Protein AF-0000000077104753 (afdb_homodimer)

Foldseek 3Di:
DDDDPPDPPPPPPPPPDPPVPPPVPCPPVNDDFALQADEFEAEEAQLCVLLVVVLQVVSCVVRVRYYYHYDHDAPVVRVVCCLVVVHFKYKAQDDDDPVSVVSQVVVVFDKDKDFWFKWFWWKKAFLVDPQFEAELVRVLCVQQAVDFFPCVQPVVDDQTGAAEEEQDCRHRQQVLCCCPSVVNHHGNHPRYYHHNHPVVLLVVRNVRRRYIYIGIQLVLCRCVVPCSCNVPGSMDTGFYAHDHRIDPVQTHGGFQVCLVVVSRPRMTIMIMMGRCPVNGNSVSSSCSLNDAVHNQVSCVNSRIGTPDDCPVPPPPPDPPD/DDDDPPDPPPPPPPPPPPPVPPPVPCPPVNDDFALQADEFEAEEAQLCVLLVVVLQVVSCVVRVRYYYHYDHDAPVVRVVCCLVVVHFKYKAQDDDDPVSVVSQVVVVFDKDKDFWFKWFWWKKAFLVDPQFEAELVRVLCVQQAVDFFPCVQPVVDDQTGEAEEEQDCRHRQQVLCCCPSVVNHHGNHPRYYHHNHPVVLLVVRNVRRRYIYIGIQLVLCRPVVPCSCVVVGSMDTGFYAHDHRIDPVQTHGGFQVCLVVVSRPRMTIMIMMGRCPVNGNSVSSSCSLNDAVHNQVSCVNSRIGTPDDCPVPPPPPDPPD

Organism: NCBI:txid679189

Radius of gyration: 32.58 Å; Cα contacts (8 Å, |Δi|>4): 1319; chains: 2; bounding box: 130×113×88 Å

Solvent-accessible surface area (backbone atoms only — not comparable to full-atom values): 34019 Å² total; per-residue (Å²): 144,80,75,82,77,69,69,75,70,66,76,72,65,74,73,62,69,78,65,70,69,76,68,74,71,75,47,95,82,72,60,81,38,31,50,58,30,40,71,50,59,30,29,19,26,49,82,45,45,71,61,49,51,54,51,49,53,53,48,32,67,75,25,71,61,28,45,82,43,77,43,72,38,38,30,58,60,23,51,50,36,42,76,71,65,74,27,36,32,29,40,37,62,58,76,81,50,70,68,55,50,51,54,40,43,74,68,73,45,60,73,46,77,40,74,47,30,35,38,24,58,28,44,31,28,10,56,88,49,78,86,42,54,40,15,56,55,53,51,41,33,34,40,57,47,77,42,52,40,46,38,79,80,38,75,83,51,82,72,45,55,48,33,39,30,29,25,36,88,54,20,52,66,46,51,44,46,22,34,68,61,50,70,66,36,80,77,60,32,77,58,56,45,61,46,83,38,59,70,48,27,55,51,49,17,52,75,28,67,34,24,38,22,53,44,56,24,42,68,58,50,34,68,78,42,74,74,56,25,49,21,64,32,51,36,41,75,34,21,34,8,85,46,75,77,42,37,84,88,60,30,31,45,52,41,46,44,30,41,43,52,54,60,21,72,51,40,40,52,29,25,39,41,32,54,48,81,80,57,16,38,60,53,28,52,52,52,46,43,54,26,61,89,50,30,22,47,54,37,45,69,35,39,29,33,45,63,52,66,85,70,51,76,46,73,62,75,43,79,78,106,142,84,71,82,79,68,70,78,71,65,75,71,67,71,74,64,69,76,65,68,70,75,67,75,72,73,47,95,81,72,59,81,41,31,50,57,30,39,71,50,59,31,28,19,26,48,84,46,46,71,63,49,51,54,51,51,52,53,49,34,66,76,25,72,61,30,46,80,43,79,42,71,38,37,30,58,61,22,51,50,36,41,77,71,63,74,28,36,30,30,42,36,62,57,76,82,50,71,68,55,50,52,54,40,42,73,68,72,45,59,72,45,78,43,75,47,31,35,36,26,57,29,44,31,28,10,54,86,49,78,85,42,52,40,14,56,55,53,51,41,32,34,40,57,47,76,41,54,39,46,38,79,80,37,75,84,50,82,74,46,56,47,34,40,31,29,27,34,88,55,19,54,65,47,52,44,47,21,34,69,62,49,70,64,35,80,78,60,32,79,58,55,45,61,46,82,36,58,71,48,25,56,51,48,19,53,75,28,66,35,26,38,22,53,44,58,23,42,67,55,50,32,67,78,42,76,73,55,25,49,21,61,32,49,37,41,75,33,22,32,8,85,48,74,78,43,36,85,88,59,32,32,45,54,41,44,43,31,41,43,54,54,61,22,70,53,42,40,53,28,24,39,40,33,54,50,81,80,57,16,39,59,52,29,52,52,52,44,43,54,27,59,89,50,30,22,49,53,36,43,70,34,38,29,32,45,63,55,67,85,72,50,74,44,74,63,76,44,79,78,103

Sequence (642 aa):
MKRNISYTLVGLTLITCLLVSCKNKKPKDGRTDTYSSGAITFASDESFSPVIEEERELFEFTYPDAKLTPIYTNESEAINKLLKGEVWMVITSRDFKKEELESLKARKQFPRSVRFAYDGLALIQNISNTDSCISVDNIKDILNGKIKHWNQIYPKSKIGEITIVFDNPNSSAVHFVEDSILGGKPILNKNVAAVKKTAEVIKYVEENKGAIGIIGSNWLNDKRDTTNLTFKKEIRPMAVSSVPIANVQNSWKPYQYYIFNGSYPLARTLYILLNDTHMGLPTGFSNFIISQDKGQKIILKTGLLPAYGNLTVRNVRVSNEMKRNISYTLVGLTLITCLLVSCKNKKPKDGRTDTYSSGAITFASDESFSPVIEEERELFEFTYPDAKLTPIYTNESEAINKLLKGEVWMVITSRDFKKEELESLKARKQFPRSVRFAYDGLALIQNISNTDSCISVDNIKDILNGKIKHWNQIYPKSKIGEITIVFDNPNSSAVHFVEDSILGGKPILNKNVAAVKKTAEVIKYVEENKGAIGIIGSNWLNDKRDTTNLTFKKEIRPMAVSSVPIANVQNSWKPYQYYIFNGSYPLARTLYILLNDTHMGLPTGFSNFIISQDKGQKIILKTGLLPAYGNLTVRNVRVSNE

Secondary structure (DSSP, 8-state):
---GGGGGGGGGGGGS-----------TT-----SSSEEEEEEEEGGGHHHHHHHHHHHHHH-TTEEEEEEEE-HHHHHHHHHTTS-SEEEESSPPPHHHHHHHHHTT---EEEEEEEEE-EEEEETT----EEEHHHHHHHHTTS--BGGGTSTT----B-EEEES-TTSHHHHHIIIIITTTPPP--S-EEE-SSHHHHHHHHHH-TTEEEEE-GGGTS-S--TT-TTTTSSEEEPEEESSSS--TTTEE-S-HHHHHTT--TTEEEEEEEE--TT-SHHHHHHHHHT-TTTHHHHHHHHTPEESSS------------/--GGGGGGGGGGGGGG-----------TT-----SSSEEEEEEEEGGGHHHHHHHHHHHHHH-TTEEEEEEEE-HHHHHHHHHTTS-SEEEESSPPPHHHHHHHHHTT---EEEEEEEEE-EEEEETT----EEEHHHHHHHHTTS--BGGGTSTT----B-EEEES-TTSHHHHHIIIIITTTPPP--S-EEE-SSHHHHHHHHHH-TTEEEEE-GGGTS-S--TT-TTTTSSEEEPEEESSSS--TTTEE-S-HHHHHTT--TTEEEEEEEE--TT-SHHHHHHHHHT-TTTHHHHHHHHTPEESSS------------

InterPro domains:
  IPR024370 PBP domain [PF12849] (36-292)
  IPR050811 Phosphate-binding ABC transporter substrate-binding [PTHR30570] (7-308)

Structure (mmCIF, N/CA/C/O backbone):
data_AF-0000000077104753-model_v1
#
loop_
_entity.id
_entity.type
_entity.pdbx_description
1 polymer 'PBP domain-containing protein'
#
loop_
_atom_site.group_PDB
_atom_site.id
_atom_site.type_symbol
_atom_site.label_atom_id
_atom_site.label_alt_id
_atom_site.label_comp_id
_atom_site.label_asym_id
_atom_site.label_entity_id
_atom_site.label_seq_id
_atom_site.pdbx_PDB_ins_code
_atom_site.Cartn_x
_atom_site.Cartn_y
_atom_site.Cartn_z
_atom_site.occupancy
_atom_site.B_iso_or_equiv
_atom_site.auth_seq_id
_atom_site.auth_comp_id
_atom_site.auth_asym_id
_atom_site.auth_atom_id
_atom_site.pdbx_PDB_model_num
ATOM 1 N N . MET A 1 1 ? 63.531 76.062 -14.234 1 27.11 1 MET A N 1
ATOM 2 C CA . MET A 1 1 ? 62.594 75.438 -15.141 1 27.11 1 MET A CA 1
ATOM 3 C C . MET A 1 1 ? 61.625 74.5 -14.391 1 27.11 1 MET A C 1
ATOM 5 O O . MET A 1 1 ? 61.969 73.375 -14.195 1 27.11 1 MET A O 1
ATOM 9 N N . LYS A 1 2 ? 61 75.062 -13.359 1 26.45 2 LYS A N 1
ATOM 10 C CA . LYS A 1 2 ? 60.312 74.75 -12.094 1 26.45 2 LYS A CA 1
ATOM 11 C 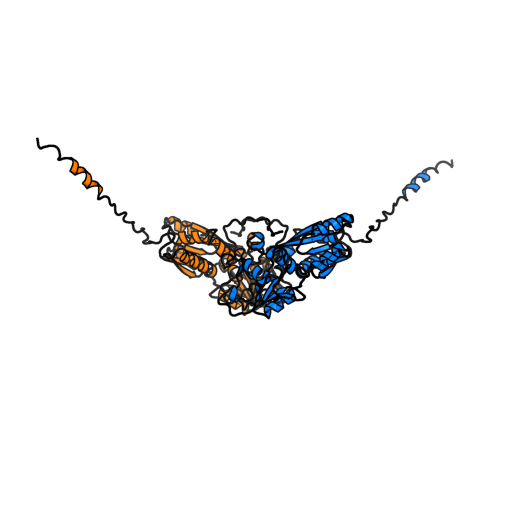C . LYS A 1 2 ? 58.969 74.125 -12.328 1 26.45 2 LYS A C 1
ATOM 13 O O . LYS A 1 2 ? 58.594 73.125 -11.648 1 26.45 2 LYS A O 1
ATOM 18 N N . ARG A 1 3 ? 58 74.75 -13.039 1 26.2 3 ARG A N 1
ATOM 19 C CA . ARG A 1 3 ? 56.719 75 -12.445 1 26.2 3 ARG A CA 1
ATOM 20 C C . ARG A 1 3 ? 55.75 73.875 -12.727 1 26.2 3 ARG A C 1
ATOM 22 O O . ARG A 1 3 ? 54.906 73.562 -11.891 1 26.2 3 ARG A O 1
ATOM 29 N N . ASN A 1 4 ? 55.562 73.5 -13.953 1 27.8 4 ASN A N 1
ATOM 30 C CA . ASN A 1 4 ? 54.219 73.188 -14.406 1 27.8 4 ASN A CA 1
ATOM 31 C C . ASN A 1 4 ? 53.75 71.812 -14.016 1 27.8 4 ASN A C 1
ATOM 33 O O . ASN A 1 4 ? 52.812 71.25 -14.609 1 27.8 4 ASN A O 1
ATOM 37 N N . ILE A 1 5 ? 54.562 71 -13.289 1 33.62 5 ILE A N 1
ATOM 38 C CA . ILE A 1 5 ? 54.281 69.562 -13.266 1 33.62 5 ILE A CA 1
ATOM 39 C C . ILE A 1 5 ? 52.969 69.312 -12.484 1 33.62 5 ILE A C 1
ATOM 41 O O . ILE A 1 5 ? 52.531 68.188 -12.367 1 33.62 5 ILE A O 1
ATOM 45 N N . SER A 1 6 ? 52.438 70.375 -11.742 1 32.31 6 SER A N 1
ATOM 46 C CA . SER A 1 6 ? 51.688 70.062 -10.531 1 32.31 6 SER A CA 1
ATOM 47 C C . SER A 1 6 ? 50.281 69.562 -10.859 1 32.31 6 SER A C 1
ATOM 49 O O . SER A 1 6 ? 49.5 69.312 -9.961 1 32.31 6 SER A O 1
ATOM 51 N N . TYR A 1 7 ? 49.812 69.75 -12.125 1 32.75 7 TYR A N 1
ATOM 52 C CA . TYR A 1 7 ? 48.344 69.812 -12.156 1 32.75 7 TYR A CA 1
ATOM 53 C C . TYR A 1 7 ? 47.75 68.438 -11.961 1 32.75 7 TYR A C 1
ATOM 55 O O . TYR A 1 7 ? 46.531 68.312 -11.906 1 32.75 7 TYR A O 1
ATOM 63 N N . THR A 1 8 ? 48.531 67.312 -12.234 1 36.19 8 THR A N 1
ATOM 64 C CA . THR A 1 8 ? 47.781 66.125 -12.57 1 36.19 8 THR A CA 1
ATOM 65 C C . THR A 1 8 ? 47.062 65.562 -11.344 1 36.19 8 THR A C 1
ATOM 67 O O . THR A 1 8 ? 46.406 64.562 -11.414 1 36.19 8 THR A O 1
ATOM 70 N N . LEU A 1 9 ? 47.375 66.125 -10.086 1 34.59 9 LEU A N 1
ATOM 71 C CA . LEU A 1 9 ? 46.969 65.312 -8.922 1 34.59 9 LEU A CA 1
ATOM 72 C C . LEU A 1 9 ? 45.438 65.438 -8.742 1 34.59 9 LEU A C 1
ATOM 74 O O . LEU A 1 9 ? 44.906 64.75 -7.859 1 34.59 9 LEU A O 1
ATOM 78 N N . VAL A 1 10 ? 44.75 66.312 -9.43 1 36.28 10 VAL A N 1
ATOM 79 C CA . VAL A 1 10 ? 43.5 66.688 -8.812 1 36.28 10 VAL A CA 1
ATOM 80 C C . VAL A 1 10 ? 42.5 65.562 -9.016 1 36.28 10 VAL A C 1
ATOM 82 O O . VAL A 1 10 ? 41.562 65.375 -8.219 1 36.28 10 VAL A O 1
ATOM 85 N N . GLY A 1 11 ? 42.5 64.812 -10.188 1 36.72 11 GLY A N 1
ATOM 86 C CA . GLY A 1 11 ? 41.219 64.25 -10.562 1 36.72 11 GLY A CA 1
ATOM 87 C C . GLY A 1 11 ? 40.875 63 -9.758 1 36.72 11 GLY A C 1
ATOM 88 O O . GLY A 1 11 ? 39.844 62.375 -9.984 1 36.72 11 GLY A O 1
ATOM 89 N N . LEU A 1 12 ? 41.906 62.406 -9.102 1 36.84 12 LEU A N 1
ATOM 90 C CA . LEU A 1 12 ? 41.625 61.031 -8.672 1 36.84 12 LEU A CA 1
ATOM 91 C C . LEU A 1 12 ? 40.656 61.031 -7.484 1 36.84 12 LEU A C 1
ATOM 93 O O . LEU A 1 12 ? 40.219 59.938 -7.051 1 36.84 12 LEU A O 1
ATOM 97 N N . THR A 1 13 ? 40.531 62.156 -6.75 1 36.75 13 THR A N 1
ATOM 98 C CA . THR A 1 13 ? 40 61.938 -5.406 1 36.75 13 THR A CA 1
ATOM 99 C C . THR A 1 13 ? 38.531 61.531 -5.457 1 36.75 13 THR A C 1
ATOM 101 O O . THR A 1 13 ? 37.969 61.031 -4.477 1 36.75 13 THR A O 1
ATOM 104 N N . LEU A 1 14 ? 37.75 62.031 -6.457 1 37.72 14 LEU A N 1
ATOM 105 C CA . LEU A 1 14 ? 36.344 62.094 -6.102 1 37.72 14 LEU A CA 1
ATOM 106 C C . LEU A 1 14 ? 35.719 60.688 -6.117 1 37.72 14 LEU A C 1
ATOM 108 O O . LEU A 1 14 ? 34.531 60.531 -5.891 1 37.72 14 LEU A O 1
ATOM 112 N N . ILE A 1 15 ? 36.375 59.75 -6.75 1 40.62 15 ILE A N 1
ATOM 113 C CA . ILE A 1 15 ? 35.5 58.594 -7.008 1 40.62 15 ILE A CA 1
ATOM 114 C C . ILE A 1 15 ? 35.25 57.844 -5.703 1 40.62 15 ILE A C 1
ATOM 116 O O . ILE A 1 15 ? 34.719 56.719 -5.719 1 40.62 15 ILE A O 1
ATOM 120 N N . THR A 1 16 ? 35.906 58.219 -4.621 1 37.88 16 THR A N 1
ATOM 121 C CA . THR A 1 16 ? 35.812 57.219 -3.541 1 37.88 16 THR A CA 1
ATOM 122 C C . THR A 1 16 ? 34.375 57.062 -3.062 1 37.88 16 THR A C 1
ATOM 124 O O . THR A 1 16 ? 33.969 56 -2.635 1 37.88 16 THR A O 1
ATOM 127 N N . CYS A 1 17 ? 33.656 58.156 -2.709 1 37.12 17 CYS A N 1
ATOM 128 C CA . CYS A 1 17 ? 32.781 58.031 -1.555 1 37.12 17 CYS A CA 1
ATOM 129 C C . CYS A 1 17 ? 31.516 57.25 -1.92 1 37.12 17 CYS A C 1
ATOM 131 O O . CYS A 1 17 ? 30.578 57.188 -1.129 1 37.12 17 CYS A O 1
ATOM 133 N N . LEU A 1 18 ? 31.156 57.156 -3.186 1 37.41 18 LEU A N 1
ATOM 134 C CA . LEU A 1 18 ? 29.766 56.719 -3.221 1 37.41 18 LEU A CA 1
ATOM 135 C C . LEU A 1 18 ? 29.656 55.281 -2.725 1 37.41 18 LEU A C 1
ATOM 137 O O . LEU A 1 18 ? 29.641 54.344 -3.525 1 37.41 18 LEU A O 1
ATOM 141 N N . LEU A 1 19 ? 30.531 54.781 -1.838 1 37.59 19 LEU A N 1
ATOM 142 C CA . LEU A 1 19 ? 30.016 53.562 -1.266 1 37.59 19 LEU A CA 1
ATOM 143 C C . LEU A 1 19 ? 28.594 53.781 -0.72 1 37.59 19 LEU A C 1
ATOM 145 O O . LEU A 1 19 ? 28.422 54.406 0.328 1 37.59 19 LEU A O 1
ATOM 149 N N . VAL A 1 20 ? 27.641 54.156 -1.546 1 39 20 VAL A N 1
ATOM 150 C CA . VAL A 1 20 ? 26.266 53.969 -1.099 1 39 20 VAL A CA 1
ATOM 151 C C . VAL A 1 20 ? 26.172 52.656 -0.292 1 39 20 VAL A C 1
ATOM 153 O O . VAL A 1 20 ? 26.453 51.594 -0.806 1 39 20 VAL A O 1
ATOM 156 N N . SER A 1 21 ? 26.531 52.656 0.976 1 37.94 21 SER A N 1
ATOM 157 C CA . SER A 1 21 ? 26.078 51.625 1.901 1 37.94 21 SER A CA 1
ATOM 158 C C . SER A 1 21 ? 24.734 51.062 1.476 1 37.94 21 SER A C 1
ATOM 160 O O . SER A 1 21 ? 23.75 51.781 1.337 1 37.94 21 SER A O 1
ATOM 162 N N . CYS A 1 22 ? 24.625 50.281 0.465 1 37.75 22 CYS A N 1
ATOM 163 C CA . CYS A 1 22 ? 23.438 49.406 0.439 1 37.75 22 CYS A CA 1
ATOM 164 C C . CYS A 1 22 ? 22.938 49.125 1.851 1 37.75 22 CYS A C 1
ATOM 166 O O . CYS A 1 22 ? 23.453 48.25 2.531 1 37.75 22 CYS A O 1
ATOM 168 N N . LYS A 1 23 ? 22.75 50.125 2.697 1 38.06 23 LYS A N 1
ATOM 169 C CA . LYS A 1 23 ? 21.906 49.875 3.865 1 38.06 23 LYS A CA 1
ATOM 170 C C . LYS A 1 23 ? 20.797 48.875 3.539 1 38.06 23 LYS A C 1
ATOM 172 O O . LYS A 1 23 ? 19.922 49.156 2.715 1 38.06 23 LYS A O 1
ATOM 177 N N . ASN A 1 24 ? 21.047 47.625 3.453 1 41.06 24 ASN A N 1
ATOM 178 C CA . ASN A 1 24 ? 19.984 46.594 3.496 1 41.06 24 ASN A CA 1
ATOM 179 C C . ASN A 1 24 ? 18.797 47.062 4.324 1 41.06 24 ASN A C 1
ATOM 181 O O . ASN A 1 24 ? 18.922 47.281 5.535 1 41.06 24 ASN A O 1
ATOM 185 N N . LYS A 1 25 ? 17.953 47.906 3.963 1 43.12 25 LYS A N 1
ATOM 186 C CA . LYS A 1 25 ? 16.688 48.312 4.586 1 43.12 25 LYS A CA 1
ATOM 187 C C . LYS A 1 25 ? 16.078 47.125 5.352 1 43.12 25 LYS A C 1
ATOM 189 O O . LYS A 1 25 ? 15.898 46.062 4.801 1 43.12 25 LYS A O 1
ATOM 194 N N . LYS A 1 26 ? 16.219 47.062 6.668 1 49.28 26 LYS A N 1
ATOM 195 C CA . LYS A 1 26 ? 15.453 46.156 7.508 1 49.28 26 LYS A CA 1
ATOM 196 C C . LYS A 1 26 ? 13.992 46.094 7.062 1 49.28 26 LYS A C 1
ATOM 198 O O . LYS A 1 26 ? 13.367 47.156 6.844 1 49.28 26 LYS A O 1
ATOM 203 N N . PRO A 1 27 ? 13.508 44.938 6.535 1 55.31 27 PRO A N 1
ATOM 204 C CA . PRO A 1 27 ? 12.102 44.875 6.129 1 55.31 27 PRO A CA 1
ATOM 205 C C . PRO A 1 27 ? 11.148 45.438 7.184 1 55.31 27 PRO A C 1
ATOM 207 O O . PRO A 1 27 ? 11.469 45.438 8.375 1 55.31 27 PRO A O 1
ATOM 210 N N . LYS A 1 28 ? 10.133 46.219 6.805 1 59.31 28 LYS A N 1
ATOM 211 C CA . LYS A 1 28 ? 9.102 46.875 7.609 1 59.31 28 LYS A CA 1
ATOM 212 C C . LYS A 1 28 ? 8.562 45.906 8.68 1 59.31 28 LYS A C 1
ATOM 214 O O . LYS A 1 28 ? 8.188 46.344 9.766 1 59.31 28 LYS A O 1
ATOM 219 N N . ASP A 1 29 ? 8.648 44.562 8.484 1 68.94 29 ASP A N 1
ATOM 220 C CA . ASP A 1 29 ? 8.055 43.625 9.438 1 68.94 29 ASP A CA 1
ATOM 221 C C . ASP A 1 29 ? 9.102 43.125 10.422 1 68.94 29 ASP A C 1
ATOM 223 O O . ASP A 1 29 ? 8.781 42.344 11.328 1 68.94 29 ASP A O 1
ATOM 227 N N . GLY A 1 30 ? 10.328 43.594 10.359 1 81.25 30 GLY A N 1
ATOM 228 C CA . GLY A 1 30 ? 11.375 43.25 11.305 1 81.25 30 GLY A CA 1
ATOM 229 C C . GLY A 1 30 ? 11.977 41.875 11.055 1 81.25 30 GLY A C 1
ATOM 230 O O . GLY A 1 30 ? 12.922 41.469 11.742 1 81.25 30 GLY A O 1
ATOM 231 N N . ARG A 1 31 ? 11.422 41.219 10.062 1 88.44 31 ARG A N 1
ATOM 232 C CA . ARG A 1 31 ? 11.93 39.875 9.758 1 88.44 31 ARG A CA 1
ATOM 233 C C . ARG A 1 31 ? 13.195 39.969 8.906 1 88.44 31 ARG A C 1
ATOM 235 O O . ARG A 1 31 ? 13.312 40.812 8.031 1 88.44 31 ARG A O 1
ATOM 242 N N . THR A 1 32 ? 14.164 39.031 9.219 1 92.12 32 THR A N 1
ATOM 243 C CA . THR A 1 32 ? 15.43 39.031 8.492 1 92.12 32 THR A CA 1
ATOM 244 C C . THR A 1 32 ? 15.664 37.688 7.816 1 92.12 32 THR A C 1
ATOM 246 O O . THR A 1 32 ? 16.719 37.469 7.211 1 92.12 32 THR A O 1
ATOM 249 N N . ASP A 1 33 ? 14.641 36.781 7.949 1 95.5 33 ASP A N 1
ATOM 250 C CA . ASP A 1 33 ? 14.82 35.469 7.352 1 95.5 33 ASP A CA 1
ATOM 251 C C . ASP A 1 33 ? 14.773 35.562 5.828 1 95.5 33 ASP A C 1
ATOM 253 O O . ASP A 1 33 ? 14.203 36.5 5.266 1 95.5 33 ASP A O 1
ATOM 257 N N . THR A 1 34 ? 15.508 34.656 5.211 1 96.19 34 THR A N 1
ATOM 258 C CA . THR A 1 34 ? 15.484 34.469 3.766 1 96.19 34 THR A CA 1
ATOM 259 C C . THR A 1 34 ? 14.812 33.156 3.402 1 96.19 34 THR A C 1
ATOM 261 O O . THR A 1 34 ? 14.18 32.5 4.25 1 96.19 34 THR A O 1
ATOM 264 N N . TYR A 1 35 ? 15 32.719 2.131 1 96.38 35 TYR A N 1
ATOM 265 C CA . TYR A 1 35 ? 14.422 31.453 1.682 1 96.38 35 TYR A CA 1
ATOM 266 C C . TYR A 1 35 ? 15.117 30.266 2.346 1 96.38 35 TYR A C 1
ATOM 268 O O . TYR A 1 35 ? 14.555 29.172 2.418 1 96.38 35 TYR A O 1
ATOM 276 N N . SER A 1 36 ? 16.328 30.484 2.811 1 97.38 36 SER A N 1
ATOM 277 C CA . SER A 1 36 ? 17.109 29.328 3.25 1 97.38 36 SER A CA 1
ATOM 278 C C . SER A 1 36 ? 17.906 29.656 4.516 1 97.38 36 SER A C 1
ATOM 280 O O . SER A 1 36 ? 18.812 28.922 4.883 1 97.38 36 SER A O 1
ATOM 282 N N . SER A 1 37 ? 17.609 30.797 5.152 1 97.69 37 SER A N 1
ATOM 283 C CA . SER A 1 37 ? 18.328 31.141 6.371 1 97.69 37 SER A CA 1
ATOM 284 C C . SER A 1 37 ? 17.438 31.938 7.328 1 97.69 37 SER A C 1
ATOM 286 O O . SER A 1 37 ? 16.422 32.5 6.918 1 97.69 37 SER A O 1
ATOM 288 N N . GLY A 1 38 ? 17.922 31.953 8.664 1 97.69 38 GLY A N 1
ATOM 289 C CA . GLY A 1 38 ? 17.141 32.625 9.695 1 97.69 38 GLY A CA 1
ATOM 290 C C . GLY A 1 38 ? 16.312 31.656 10.531 1 97.69 38 GLY A C 1
ATOM 291 O O . GLY A 1 38 ? 16.578 30.453 10.539 1 97.69 38 GLY A O 1
ATOM 292 N N . ALA A 1 39 ? 15.43 32.219 11.352 1 97.25 39 ALA A N 1
ATOM 293 C CA . ALA A 1 39 ? 14.609 31.422 12.25 1 97.25 39 ALA A CA 1
ATOM 294 C C . ALA A 1 39 ? 13.148 31.844 12.203 1 97.25 39 ALA A C 1
ATOM 296 O O . ALA A 1 39 ? 12.844 33.031 12.164 1 97.25 39 ALA A O 1
ATOM 297 N N . ILE A 1 40 ? 12.305 30.797 12.102 1 97.12 40 ILE A N 1
ATOM 298 C CA . ILE A 1 40 ? 10.883 31.094 12.148 1 97.12 40 ILE A CA 1
ATOM 299 C C . ILE A 1 40 ? 10.156 30.031 12.969 1 97.12 40 ILE A C 1
ATOM 301 O O . ILE A 1 40 ? 10.672 28.922 13.156 1 97.12 40 ILE A O 1
ATOM 305 N N . THR A 1 41 ? 8.992 30.484 13.461 1 97.81 41 THR A N 1
ATOM 306 C CA . THR A 1 41 ? 7.996 29.562 14.008 1 97.81 41 THR A CA 1
ATOM 307 C C . THR A 1 41 ? 6.805 29.438 13.062 1 97.81 41 THR A C 1
ATOM 309 O O . THR A 1 41 ? 6.402 30.422 12.43 1 97.81 41 THR A O 1
ATOM 312 N N . PHE A 1 42 ? 6.277 28.219 12.906 1 98.69 42 PHE A N 1
ATOM 313 C CA . PHE A 1 42 ? 5.066 28 12.125 1 98.69 42 PHE A CA 1
ATOM 314 C C . PHE A 1 42 ? 4.148 27 12.82 1 98.69 42 PHE A C 1
ATOM 316 O O . PHE A 1 42 ? 4.547 26.344 13.789 1 98.69 42 PHE A O 1
ATOM 323 N N . ALA A 1 43 ? 2.854 26.938 12.43 1 98.81 43 ALA A N 1
ATOM 324 C CA . ALA A 1 43 ? 1.889 26.078 13.102 1 98.81 43 ALA A CA 1
ATOM 325 C C . ALA A 1 43 ? 1.407 24.969 12.172 1 98.81 43 ALA A C 1
ATOM 327 O O . ALA A 1 43 ? 1.51 25.078 10.953 1 98.81 43 ALA A O 1
ATOM 328 N N . SER A 1 44 ? 0.914 23.891 12.789 1 98.69 44 SER A N 1
ATOM 329 C CA . SER A 1 44 ? 0.384 22.75 12.047 1 98.69 44 SER A CA 1
ATOM 330 C C . SER A 1 44 ? -0.601 21.953 12.891 1 98.69 44 SER A C 1
ATOM 332 O O . SER A 1 44 ? -0.455 21.859 14.109 1 98.69 44 SER A O 1
ATOM 334 N N . ASP A 1 45 ? -1.582 21.422 12.125 1 97.75 45 ASP A N 1
ATOM 335 C CA . ASP A 1 45 ? -2.328 20.344 12.758 1 97.75 45 ASP A CA 1
ATOM 336 C C . ASP A 1 45 ? -1.394 19.219 13.211 1 97.75 45 ASP A C 1
ATOM 338 O O . ASP A 1 45 ? -0.524 18.781 12.453 1 97.75 45 ASP A O 1
ATOM 342 N N . GLU A 1 46 ? -1.585 18.766 14.445 1 96.5 46 GLU A N 1
ATOM 343 C CA . GLU A 1 46 ? -0.712 17.781 15.086 1 96.5 46 GLU A CA 1
ATOM 344 C C . GLU A 1 46 ? -0.689 16.469 14.297 1 96.5 46 GLU A C 1
ATOM 346 O O . GLU A 1 46 ? 0.327 15.781 14.273 1 96.5 46 GLU A O 1
ATOM 351 N N . SER A 1 47 ? -1.724 16.125 13.562 1 94.12 47 SER A N 1
ATOM 352 C CA . SER A 1 47 ? -1.861 14.875 12.828 1 94.12 47 SER A CA 1
ATOM 353 C C . SER A 1 47 ? -0.785 14.742 11.758 1 94.12 47 SER A C 1
ATOM 355 O O . SER A 1 47 ? -0.531 13.648 11.258 1 94.12 47 SER A O 1
ATOM 357 N N . PHE A 1 48 ? -0.064 15.781 11.445 1 96.38 48 PHE A N 1
ATOM 358 C CA . PHE A 1 48 ? 0.901 15.742 10.352 1 96.38 48 PHE A CA 1
ATOM 359 C C . PHE A 1 48 ? 2.326 15.82 10.891 1 96.38 48 PHE A C 1
ATOM 361 O O . PHE A 1 48 ? 3.283 15.883 10.109 1 96.38 48 PHE A O 1
ATOM 368 N N . SER A 1 49 ? 2.479 15.781 12.18 1 96.06 49 SER A N 1
ATOM 369 C CA . SER A 1 49 ? 3.762 16.047 12.82 1 96.06 49 SER A CA 1
ATOM 370 C C . SER A 1 49 ? 4.836 15.078 12.328 1 96.06 49 SER A C 1
ATOM 372 O O . SER A 1 49 ? 5.973 15.477 12.086 1 96.06 49 SER A O 1
ATOM 374 N N . PRO A 1 50 ? 4.52 13.781 12.094 1 92.69 50 PRO A N 1
ATOM 375 C CA . PRO A 1 50 ? 5.609 12.898 11.672 1 92.69 50 PRO A CA 1
ATOM 376 C C . PRO A 1 50 ? 6.184 13.289 10.312 1 92.69 50 PRO A C 1
ATOM 378 O O . PRO A 1 50 ? 7.402 13.273 10.117 1 92.69 50 PRO A O 1
ATOM 381 N N . VAL A 1 51 ? 5.367 13.625 9.414 1 94.94 51 VAL A N 1
ATOM 382 C CA . VAL A 1 51 ? 5.809 13.992 8.07 1 94.94 51 VAL A CA 1
ATOM 383 C C . VAL A 1 51 ? 6.539 15.328 8.117 1 94.94 51 VAL A C 1
ATOM 385 O O . VAL A 1 51 ? 7.574 15.508 7.473 1 94.94 51 VAL A O 1
ATOM 388 N N . ILE A 1 52 ? 6.043 16.25 8.891 1 97.75 52 ILE A N 1
ATOM 389 C CA . ILE A 1 52 ? 6.625 17.578 9.016 1 97.75 52 ILE A CA 1
ATOM 390 C C . ILE A 1 52 ? 8.023 17.469 9.625 1 97.75 52 ILE A C 1
ATOM 392 O O . ILE A 1 52 ? 8.953 18.156 9.18 1 97.75 52 ILE A O 1
ATOM 396 N N . GLU A 1 53 ? 8.164 16.672 10.633 1 96.5 53 GLU A N 1
ATOM 397 C CA . GLU A 1 53 ? 9.469 16.516 11.273 1 96.5 53 GLU A CA 1
ATOM 398 C C . GLU A 1 53 ? 10.508 15.984 10.289 1 96.5 53 GLU A C 1
ATOM 400 O O . GLU A 1 53 ? 11.656 16.438 10.281 1 96.5 53 GLU A O 1
ATOM 405 N N . GLU A 1 54 ? 10.086 15.055 9.438 1 93.88 54 GLU A N 1
ATOM 406 C CA . GLU A 1 54 ? 11.008 14.539 8.438 1 93.88 54 GLU A CA 1
ATOM 407 C C . GLU A 1 54 ? 11.406 15.625 7.441 1 93.88 54 GLU A C 1
ATOM 409 O O . GLU A 1 54 ? 12.578 15.758 7.094 1 93.88 54 GLU A O 1
ATOM 414 N N . GLU A 1 55 ? 10.445 16.359 7.008 1 97.62 55 GLU A N 1
ATOM 415 C CA . GLU A 1 55 ? 10.703 17.469 6.094 1 97.62 55 GLU A CA 1
ATOM 416 C C . GLU A 1 55 ? 11.625 18.516 6.73 1 97.62 55 GLU A C 1
ATOM 418 O O . GLU A 1 55 ? 12.586 18.969 6.105 1 97.62 55 GLU A O 1
ATOM 423 N N . ARG A 1 56 ? 11.312 18.875 7.938 1 98.31 56 ARG A N 1
ATOM 424 C CA . ARG A 1 56 ? 12.07 19.875 8.68 1 98.31 56 ARG A CA 1
ATOM 425 C C . ARG A 1 56 ? 13.523 19.438 8.859 1 98.31 56 ARG A C 1
ATOM 427 O O . ARG A 1 56 ? 14.445 20.219 8.617 1 98.31 56 ARG A O 1
ATOM 434 N N . GLU A 1 57 ? 13.719 18.25 9.25 1 97.06 57 GLU A N 1
ATOM 435 C CA . GLU A 1 57 ? 15.062 17.734 9.492 1 97.06 57 GLU A CA 1
ATOM 436 C C . GLU A 1 57 ? 15.898 17.766 8.219 1 97.06 57 GLU A C 1
ATOM 438 O O . GLU A 1 57 ? 17.047 18.203 8.234 1 97.06 57 GLU A O 1
ATOM 443 N N . LEU A 1 58 ? 15.312 17.312 7.129 1 96.38 58 LEU A N 1
ATOM 444 C CA . LEU A 1 58 ? 16.078 17.312 5.883 1 96.38 58 LEU A CA 1
ATOM 445 C C . LEU A 1 58 ? 16.344 18.75 5.418 1 96.38 58 LEU A C 1
ATOM 447 O O . LEU A 1 58 ? 17.422 19.031 4.898 1 96.38 58 LEU A O 1
ATOM 451 N N . PHE A 1 59 ? 15.367 19.641 5.574 1 98.12 59 PHE A N 1
ATOM 452 C CA . PHE A 1 59 ? 15.547 21.047 5.203 1 98.12 59 PHE A CA 1
ATOM 453 C C . PHE A 1 59 ? 16.703 21.656 5.98 1 98.12 59 PHE A C 1
ATOM 455 O O . PHE A 1 59 ? 17.578 22.297 5.398 1 98.12 59 PHE A O 1
ATOM 462 N N . GLU A 1 60 ? 16.75 21.484 7.262 1 98.56 60 GLU A N 1
ATOM 463 C CA . GLU A 1 60 ? 17.766 22.078 8.117 1 98.56 60 GLU A CA 1
ATOM 464 C C . GLU A 1 60 ? 19.1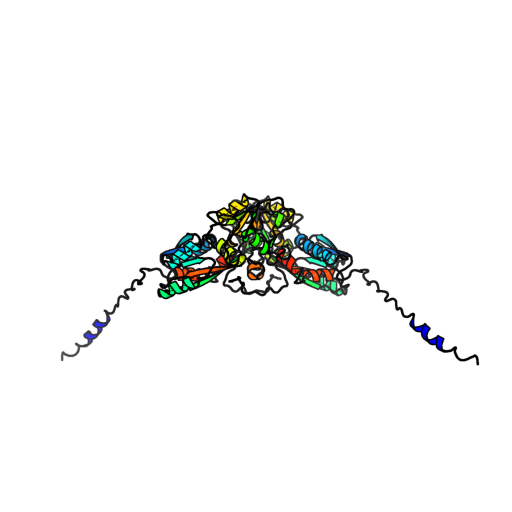25 21.438 7.875 1 98.56 60 GLU A C 1
ATOM 466 O O . GLU A 1 60 ? 20.172 22.094 8.039 1 98.56 60 GLU A O 1
ATOM 471 N N . PHE A 1 61 ? 19.078 20.234 7.496 1 97.06 61 PHE A N 1
ATOM 472 C CA . PHE A 1 61 ? 20.328 19.609 7.09 1 97.06 61 PHE A CA 1
ATOM 473 C C . PHE A 1 61 ? 20.859 20.234 5.809 1 97.06 61 PHE A C 1
ATOM 475 O O . PHE A 1 61 ? 22.078 20.453 5.68 1 97.06 61 PHE A O 1
ATOM 482 N N . THR A 1 62 ? 20 20.516 4.859 1 96.88 62 THR A N 1
ATOM 483 C CA . THR A 1 62 ? 20.359 21.109 3.57 1 96.88 62 THR A CA 1
ATOM 484 C C . THR A 1 62 ? 20.781 22.562 3.74 1 96.88 62 THR A C 1
ATOM 486 O O . THR A 1 62 ? 21.672 23.031 3.041 1 96.88 62 THR A O 1
ATOM 489 N N . TYR A 1 63 ? 20.062 23.234 4.641 1 97.88 63 TYR A N 1
ATOM 490 C CA . TYR A 1 63 ? 20.328 24.641 4.938 1 97.88 63 TYR A CA 1
ATOM 491 C C . TYR A 1 63 ? 20.625 24.828 6.418 1 97.88 63 TYR A C 1
ATOM 493 O O . TYR A 1 63 ? 19.766 25.266 7.184 1 97.88 63 TYR A O 1
ATOM 501 N N . PRO A 1 64 ? 21.812 24.797 6.789 1 97.88 64 PRO A N 1
ATOM 502 C CA . PRO A 1 64 ? 22.188 24.766 8.203 1 97.88 64 PRO A CA 1
ATOM 503 C C . PRO A 1 64 ? 21.922 26.109 8.906 1 97.88 64 PRO A C 1
ATOM 505 O O . PRO A 1 64 ? 21.875 26.156 10.141 1 97.88 64 PRO A O 1
ATOM 508 N N . ASP A 1 65 ? 21.812 27.172 8.141 1 98.12 65 ASP A N 1
ATOM 509 C CA . ASP A 1 65 ? 21.594 28.484 8.734 1 98.12 65 ASP A CA 1
ATOM 510 C C . ASP A 1 65 ? 20.109 28.734 8.969 1 98.12 65 ASP A C 1
ATOM 512 O O . ASP A 1 65 ? 19.719 29.812 9.438 1 98.12 65 ASP A O 1
ATOM 516 N N . ALA A 1 66 ? 19.312 27.797 8.656 1 98.56 66 ALA A N 1
ATOM 517 C CA . ALA A 1 66 ? 17.859 27.906 8.852 1 98.56 66 ALA A CA 1
ATOM 518 C C . ALA A 1 66 ? 17.422 27.141 10.086 1 98.56 66 ALA A C 1
ATOM 520 O O . ALA A 1 66 ? 17.906 26.047 10.359 1 98.56 66 ALA A O 1
ATOM 521 N N . LYS A 1 67 ? 16.516 27.688 10.852 1 98.44 67 LYS A N 1
ATOM 522 C CA . LYS A 1 67 ? 15.891 27.031 12 1 98.44 67 LYS A CA 1
ATOM 523 C C . LYS A 1 67 ? 14.367 27.156 11.953 1 98.44 67 LYS A C 1
ATOM 525 O O . LYS A 1 67 ? 13.836 28.266 11.953 1 98.44 67 LYS A O 1
ATOM 530 N N . LEU A 1 68 ? 13.695 26.031 11.891 1 98.56 68 LEU A N 1
ATOM 531 C CA . LEU A 1 68 ? 12.242 25.953 11.844 1 98.56 68 LEU A CA 1
ATOM 532 C C . LEU A 1 68 ? 11.688 25.359 13.133 1 98.56 68 LEU A C 1
ATOM 534 O O . LEU A 1 68 ? 12.109 24.281 13.555 1 98.56 68 LEU A O 1
ATOM 538 N N . THR A 1 69 ? 10.781 26.031 13.75 1 98.56 69 THR A N 1
ATOM 539 C CA . THR A 1 69 ? 10.164 25.531 14.977 1 98.56 69 THR A CA 1
ATOM 540 C C . THR A 1 69 ? 8.656 25.391 14.797 1 98.56 69 THR A C 1
ATOM 542 O O . THR A 1 69 ? 7.93 26.375 14.766 1 98.56 69 THR A O 1
ATOM 545 N N . PRO A 1 70 ? 8.188 24.203 14.758 1 98.69 70 PRO A N 1
ATOM 546 C CA . PRO A 1 70 ? 6.746 24 14.594 1 98.69 70 PRO A CA 1
ATOM 547 C C . PRO A 1 70 ? 5.98 24.109 15.906 1 98.69 70 PRO A C 1
ATOM 549 O O . PRO A 1 70 ? 6.48 23.672 16.953 1 98.69 70 PRO A O 1
ATOM 552 N N . ILE A 1 71 ? 4.797 24.703 15.852 1 98.62 71 ILE A N 1
ATOM 553 C CA . ILE A 1 71 ? 3.77 24.609 16.875 1 98.62 71 ILE A CA 1
ATOM 554 C C . ILE A 1 71 ? 2.705 23.609 16.469 1 98.62 71 ILE A C 1
ATOM 556 O O . ILE A 1 71 ? 1.876 23.891 15.594 1 98.62 71 ILE A O 1
ATOM 560 N N . TYR A 1 72 ? 2.803 22.438 17.109 1 98 72 TYR A N 1
ATOM 561 C CA . TYR A 1 72 ? 1.783 21.422 16.828 1 98 72 TYR A CA 1
ATOM 562 C C . TYR A 1 72 ? 0.544 21.656 17.688 1 98 72 TYR A C 1
ATOM 564 O O . TYR A 1 72 ? 0.628 21.688 18.922 1 98 72 TYR A O 1
ATOM 572 N N . THR A 1 73 ? -0.569 21.828 17.062 1 97.62 73 THR A N 1
ATOM 573 C CA . THR A 1 73 ? -1.856 22.109 17.688 1 97.62 73 THR A CA 1
ATOM 574 C C . THR A 1 73 ? -3.004 21.594 16.828 1 97.62 73 THR A C 1
ATOM 576 O O . THR A 1 73 ? -2.789 20.781 15.914 1 97.62 73 THR A O 1
ATOM 579 N N . ASN A 1 74 ? -4.242 21.891 17.156 1 96.56 74 ASN A N 1
ATOM 580 C CA . ASN A 1 74 ? -5.348 21.484 16.297 1 96.56 74 ASN A CA 1
ATOM 581 C C . ASN A 1 74 ? -5.52 22.438 15.117 1 96.56 74 ASN A C 1
ATOM 583 O O . ASN A 1 74 ? -4.965 23.531 15.117 1 96.56 74 ASN A O 1
ATOM 587 N N . GLU A 1 75 ? -6.262 22.016 14.148 1 97.38 75 GLU A N 1
ATOM 588 C CA . GLU A 1 75 ? -6.387 22.75 12.891 1 97.38 75 GLU A CA 1
ATOM 589 C C . GLU A 1 75 ? -6.938 24.156 13.117 1 97.38 75 GLU A C 1
ATOM 591 O O . GLU A 1 75 ? -6.41 25.125 12.578 1 97.38 75 GLU A O 1
ATOM 596 N N . SER A 1 76 ? -7.961 24.266 13.914 1 97.25 76 SER A N 1
ATOM 597 C CA . SER A 1 76 ? -8.602 25.562 14.164 1 97.25 76 SER A CA 1
ATOM 598 C C . SER A 1 76 ? -7.625 26.547 14.781 1 97.25 76 SER A C 1
ATOM 600 O O . SER A 1 76 ? -7.535 27.703 14.336 1 97.25 76 SER A O 1
ATOM 602 N N . GLU A 1 77 ? -6.965 26.078 15.75 1 98 77 GLU A N 1
ATOM 603 C CA . GLU A 1 77 ? -6.012 26.938 16.438 1 98 77 GLU A CA 1
ATOM 604 C C . GLU A 1 77 ? -4.859 27.328 15.508 1 98 77 GLU A C 1
ATOM 606 O O . GLU A 1 77 ? -4.406 28.484 15.523 1 98 77 GLU A O 1
ATOM 611 N N . ALA A 1 78 ? -4.402 26.438 14.734 1 98.69 78 ALA A N 1
ATOM 612 C CA . ALA A 1 78 ? -3.316 26.719 13.797 1 98.69 78 ALA A CA 1
ATOM 613 C C . ALA A 1 78 ? -3.717 27.812 12.812 1 98.69 78 ALA A C 1
ATOM 615 O O . ALA A 1 78 ? -2.979 28.781 12.609 1 98.69 78 ALA A O 1
ATOM 616 N N . ILE A 1 79 ? -4.832 27.688 12.258 1 98.44 79 ILE A N 1
ATOM 617 C CA . ILE A 1 79 ? -5.289 28.641 11.258 1 98.44 79 ILE A CA 1
ATOM 618 C C . ILE A 1 79 ? -5.551 30 11.922 1 98.44 79 ILE A C 1
ATOM 620 O O . ILE A 1 79 ? -5.227 31.047 11.352 1 98.44 79 ILE A O 1
ATOM 624 N N . ASN A 1 80 ? -6.113 30.016 13.102 1 98.25 80 ASN A N 1
ATOM 625 C CA . ASN A 1 80 ? -6.328 31.266 13.828 1 98.25 80 ASN A CA 1
ATOM 626 C C . ASN A 1 80 ? -5.023 32.031 14.039 1 98.25 80 ASN A C 1
ATOM 628 O O . ASN A 1 80 ? -4.988 33.25 13.938 1 98.25 80 ASN A O 1
ATOM 632 N N . LYS A 1 81 ? -3.977 31.312 14.367 1 98.38 81 LYS A N 1
ATOM 633 C CA . LYS A 1 81 ? -2.67 31.938 14.547 1 98.38 81 LYS A CA 1
ATOM 634 C C . LYS A 1 81 ? -2.209 32.625 13.266 1 98.38 81 LYS A C 1
ATOM 636 O O . LYS A 1 81 ? -1.604 33.688 13.312 1 98.38 81 LYS A O 1
ATOM 641 N N . LEU A 1 82 ? -2.461 32.062 12.141 1 98.38 82 LEU A N 1
ATOM 642 C CA . LEU A 1 82 ? -2.111 32.656 10.852 1 98.38 82 LEU A CA 1
ATOM 643 C C . LEU A 1 82 ? -2.932 33.906 10.602 1 98.38 82 LEU A C 1
ATOM 645 O O . LEU A 1 82 ? -2.387 34.938 10.195 1 98.38 82 LEU A O 1
ATOM 649 N N . LEU A 1 83 ? -4.215 33.812 10.852 1 97.81 83 LEU A N 1
ATOM 650 C CA . LEU A 1 83 ? -5.129 34.906 10.586 1 97.81 83 LEU A CA 1
ATOM 651 C C . LEU A 1 83 ? -4.816 36.094 11.484 1 97.81 83 LEU A C 1
ATOM 653 O O . LEU A 1 83 ? -5.004 37.25 11.086 1 97.81 83 LEU A O 1
ATOM 657 N N . LYS A 1 84 ? -4.254 35.844 12.656 1 96.56 84 LYS A N 1
ATOM 658 C CA . LYS A 1 84 ? -3.908 36.906 13.617 1 96.56 84 LYS A CA 1
ATOM 659 C C . LYS A 1 84 ? -2.51 37.438 13.352 1 96.56 84 LYS A C 1
ATOM 661 O O . LYS A 1 84 ? -2.066 38.375 14.016 1 96.56 84 LYS A O 1
ATOM 666 N N . GLY A 1 85 ? -1.824 36.812 12.477 1 94.69 85 GLY A N 1
ATOM 667 C CA . GLY A 1 85 ? -0.49 37.312 12.148 1 94.69 85 GLY A CA 1
ATOM 668 C C . GLY A 1 85 ? 0.561 36.875 13.148 1 94.69 85 GLY A C 1
ATOM 669 O O . GLY A 1 85 ? 1.592 37.531 13.305 1 94.69 85 GLY A O 1
ATOM 670 N N . GLU A 1 86 ? 0.294 35.812 13.844 1 96.38 86 GLU A N 1
ATOM 671 C CA . GLU A 1 86 ? 1.251 35.281 14.812 1 96.38 86 GLU A CA 1
ATOM 672 C C . GLU A 1 86 ? 2.26 34.344 14.133 1 96.38 86 GLU A C 1
ATOM 674 O O . GLU A 1 86 ? 3.361 34.156 14.648 1 96.38 86 GLU A O 1
ATOM 679 N N . VAL A 1 87 ? 1.859 33.719 13.133 1 97.5 87 VAL A N 1
ATOM 680 C CA . VAL A 1 87 ? 2.715 32.938 12.266 1 97.5 87 VAL A CA 1
ATOM 681 C C . VAL A 1 87 ? 2.42 33.25 10.805 1 97.5 87 VAL A C 1
ATOM 683 O O . VAL A 1 87 ? 1.397 33.875 10.5 1 97.5 87 VAL A O 1
ATOM 686 N N . TRP A 1 88 ? 3.33 32.781 9.906 1 97.56 88 TRP A N 1
ATOM 687 C CA . TRP A 1 88 ? 3.186 33.125 8.5 1 97.56 88 TRP A CA 1
ATOM 688 C C . TRP A 1 88 ? 3.008 31.875 7.637 1 97.56 88 TRP A C 1
ATOM 690 O O . TRP A 1 88 ? 2.908 31.969 6.41 1 97.56 88 TRP A O 1
ATOM 700 N N . MET A 1 89 ? 2.971 30.734 8.297 1 98.62 89 MET A N 1
ATOM 701 C CA . MET A 1 89 ? 2.797 29.438 7.637 1 98.62 89 MET A CA 1
ATOM 702 C C . MET A 1 89 ? 2.01 28.484 8.516 1 98.62 89 MET A C 1
ATOM 704 O O . MET A 1 89 ? 2.266 28.375 9.719 1 98.62 89 MET A O 1
ATOM 708 N N . VAL A 1 90 ? 1.024 27.781 7.855 1 98.88 90 VAL A N 1
ATOM 709 C CA . VAL A 1 90 ? 0.263 26.734 8.531 1 98.88 90 VAL A CA 1
ATOM 710 C C . VAL A 1 90 ? 0.123 25.516 7.617 1 98.88 90 VAL A C 1
ATOM 712 O O . VAL A 1 90 ? -0.122 25.672 6.418 1 98.88 90 VAL A O 1
ATOM 715 N N . ILE A 1 91 ? 0.304 24.297 8.195 1 98.81 91 ILE A N 1
ATOM 716 C CA . ILE A 1 91 ? 0.038 23.047 7.5 1 98.81 91 ILE A CA 1
ATOM 717 C C . ILE A 1 91 ? -1.281 22.453 7.988 1 98.81 91 ILE A C 1
ATOM 719 O O . ILE A 1 91 ? -1.464 22.234 9.188 1 98.81 91 ILE A O 1
ATOM 723 N N . THR A 1 92 ? -2.186 22.203 7.039 1 98.25 92 THR A N 1
ATOM 724 C CA . THR A 1 92 ? -3.551 21.828 7.383 1 98.25 92 THR A CA 1
ATOM 725 C C . THR A 1 92 ? -4.18 20.984 6.27 1 98.25 92 THR A C 1
ATOM 727 O O . THR A 1 92 ? -3.531 20.688 5.266 1 98.25 92 THR A O 1
ATOM 730 N N . SER A 1 93 ? -5.445 20.578 6.527 1 97.31 93 SER A N 1
ATOM 731 C CA . SER A 1 93 ? -6.125 19.703 5.57 1 97.31 93 SER A CA 1
ATOM 732 C C . SER A 1 93 ? -7.238 20.453 4.844 1 97.31 93 SER A C 1
ATOM 734 O O . SER A 1 93 ? -8.188 19.844 4.352 1 97.31 93 SER A O 1
ATOM 736 N N . ARG A 1 94 ? -7.203 21.719 4.871 1 95.94 94 ARG A N 1
ATOM 737 C CA . ARG A 1 94 ? -8.164 22.5 4.094 1 95.94 94 ARG A CA 1
ATOM 738 C C . ARG A 1 94 ? -7.539 23.797 3.578 1 95.94 94 ARG A C 1
ATOM 740 O O . ARG A 1 94 ? -6.539 24.266 4.121 1 95.94 94 ARG A O 1
ATOM 747 N N . ASP A 1 95 ? -8.188 24.312 2.555 1 96.81 95 ASP A N 1
ATOM 748 C CA . ASP A 1 95 ? -7.824 25.625 2.029 1 96.81 95 ASP A CA 1
ATOM 749 C C . ASP A 1 95 ? -8.445 26.734 2.869 1 96.81 95 ASP A C 1
ATOM 751 O O . ASP A 1 95 ? -9.219 26.469 3.793 1 96.81 95 ASP A O 1
ATOM 755 N N . PHE A 1 96 ? -8.047 28.047 2.545 1 97.62 96 PHE A N 1
ATOM 756 C CA . PHE A 1 96 ? -8.703 29.203 3.15 1 97.62 96 PHE A CA 1
ATOM 757 C C . PHE A 1 96 ? -10.195 29.203 2.85 1 97.62 96 PHE A C 1
ATOM 759 O O . PHE A 1 96 ? -10.609 28.875 1.736 1 97.62 96 PHE A O 1
ATOM 766 N N . LYS A 1 97 ? -10.953 29.547 3.932 1 95.62 97 LYS A N 1
ATOM 767 C CA . LYS A 1 97 ? -12.336 29.922 3.643 1 95.62 97 LYS A CA 1
ATOM 768 C C . LYS A 1 97 ? -12.406 31.266 2.934 1 95.62 97 LYS A C 1
ATOM 770 O O . LYS A 1 97 ? -11.492 32.094 3.053 1 95.62 97 LYS A O 1
ATOM 775 N N . LYS A 1 98 ? -13.523 31.484 2.244 1 95.25 98 LYS A N 1
ATOM 776 C CA . LYS A 1 98 ? -13.703 32.75 1.512 1 95.25 98 LYS A CA 1
ATOM 777 C C . LYS A 1 98 ? -13.57 33.938 2.436 1 95.25 98 LYS A C 1
ATOM 779 O O . LYS A 1 98 ? -12.867 34.906 2.111 1 95.25 98 LYS A O 1
ATOM 784 N N . GLU A 1 99 ? -14.211 33.875 3.516 1 96.88 99 GLU A N 1
ATOM 785 C CA . GLU A 1 99 ? -14.188 34.969 4.473 1 96.88 99 GLU A CA 1
ATOM 786 C C . GLU A 1 99 ? -12.773 35.219 5 1 96.88 99 GLU A C 1
ATOM 788 O O . GLU A 1 99 ? -12.383 36.375 5.254 1 96.88 99 GLU A O 1
ATOM 793 N N . GLU A 1 100 ? -12.039 34.156 5.176 1 97.62 100 GLU A N 1
ATOM 794 C CA . GLU A 1 100 ? -10.664 34.281 5.648 1 97.62 100 GLU A CA 1
ATOM 795 C C . GLU A 1 100 ? -9.781 34.969 4.621 1 97.62 100 GLU A C 1
ATOM 797 O O . GLU A 1 100 ? -9.008 35.875 4.965 1 97.62 100 GLU A O 1
ATOM 802 N N . LEU A 1 101 ? -9.898 34.625 3.393 1 96.44 101 LEU A N 1
ATOM 803 C CA . LEU A 1 101 ? -9.141 35.25 2.307 1 96.44 101 LEU A CA 1
ATOM 804 C C . LEU A 1 101 ? -9.453 36.75 2.207 1 96.44 101 LEU A C 1
ATOM 806 O O . LEU A 1 101 ? -8.539 37.562 2.094 1 96.44 101 LEU A O 1
ATOM 810 N N . GLU A 1 102 ? -10.688 37.062 2.252 1 95.62 102 GLU A N 1
ATOM 811 C CA . GLU A 1 102 ? -11.125 38.438 2.129 1 95.62 102 GLU A CA 1
ATOM 812 C C . GLU A 1 102 ? -10.586 39.281 3.275 1 95.62 102 GLU A C 1
ATOM 814 O O . GLU A 1 102 ? -10.156 40.438 3.062 1 95.62 102 GLU A O 1
ATOM 819 N N . SER A 1 103 ? -10.656 38.688 4.41 1 95.94 103 SER A N 1
ATOM 820 C CA . SER A 1 103 ? -10.148 39.406 5.578 1 95.94 103 SER A CA 1
ATOM 821 C C . SER A 1 103 ? -8.664 39.719 5.43 1 95.94 103 SER A C 1
ATOM 823 O O . SER A 1 103 ? -8.227 40.812 5.734 1 95.94 103 SER A O 1
ATOM 825 N N . LEU A 1 104 ? -7.891 38.844 4.977 1 96 104 LEU A N 1
ATOM 826 C CA . LEU A 1 104 ? -6.457 39.031 4.809 1 96 104 LEU A CA 1
ATOM 827 C C . LEU A 1 104 ? -6.164 40 3.678 1 96 104 LEU A C 1
ATOM 829 O O . LEU A 1 104 ? -5.293 40.875 3.805 1 96 104 LEU A O 1
ATOM 833 N N . LYS A 1 105 ? -6.852 39.938 2.668 1 93.5 105 LYS A N 1
ATOM 834 C CA . LYS A 1 105 ? -6.668 40.844 1.535 1 93.5 105 LYS A CA 1
ATOM 835 C C . LYS A 1 105 ? -7.02 42.281 1.913 1 93.5 105 LYS A C 1
ATOM 837 O O . LYS A 1 105 ? -6.352 43.219 1.483 1 93.5 105 LYS A O 1
ATOM 842 N N . ALA A 1 106 ? -8 42.438 2.666 1 94.62 106 ALA A N 1
ATOM 843 C CA . ALA A 1 106 ? -8.406 43.75 3.133 1 94.62 106 ALA A CA 1
ATOM 844 C C . ALA A 1 106 ? -7.285 44.438 3.93 1 94.62 106 ALA A C 1
ATOM 846 O O . ALA A 1 106 ? -7.176 45.656 3.949 1 94.62 106 ALA A O 1
ATOM 847 N N . ARG A 1 107 ? -6.52 43.625 4.527 1 93.69 107 ARG A N 1
ATOM 848 C CA . ARG A 1 107 ? -5.387 44.125 5.297 1 93.69 107 ARG A CA 1
ATOM 849 C C . ARG A 1 107 ? -4.133 44.188 4.434 1 93.69 107 ARG A C 1
ATOM 851 O O . ARG A 1 107 ? -3.021 44.312 4.953 1 93.69 107 ARG A O 1
ATOM 858 N N . LYS A 1 108 ? -4.316 44.062 3.076 1 92.38 108 LYS A N 1
ATOM 859 C CA . LYS A 1 108 ? -3.27 44.188 2.066 1 92.38 108 LYS A CA 1
ATOM 860 C C . LYS A 1 108 ? -2.205 43.094 2.248 1 92.38 108 LYS A C 1
ATOM 862 O O . LYS A 1 108 ? -1.013 43.375 2.068 1 92.38 108 LYS A O 1
ATOM 867 N N . GLN A 1 109 ? -2.688 42.062 2.756 1 93.12 109 GLN A N 1
ATOM 868 C CA . GLN A 1 109 ? -1.823 40.906 2.818 1 93.12 109 GLN A CA 1
ATOM 869 C C . GLN A 1 109 ? -2.002 40 1.586 1 93.12 109 GLN A C 1
ATOM 871 O O . GLN A 1 109 ? -2.877 40.25 0.755 1 93.12 109 GLN A O 1
ATOM 876 N N . PHE A 1 110 ? -1.036 38.969 1.384 1 90.56 110 PHE A N 1
ATOM 877 C CA . PHE A 1 110 ? -1.034 38.125 0.186 1 90.56 110 PHE A CA 1
ATOM 878 C C . PHE A 1 110 ? -1.127 36.656 0.552 1 90.56 110 PHE A C 1
ATOM 880 O O . PHE A 1 110 ? -0.149 35.938 0.427 1 90.56 110 PHE A O 1
ATOM 887 N N . PRO A 1 111 ? -2.338 36.25 0.98 1 97.06 111 PRO A N 1
ATOM 888 C CA . PRO A 1 111 ? -2.504 34.844 1.316 1 97.06 111 PRO A CA 1
ATOM 889 C C . PRO A 1 111 ? -2.363 33.906 0.102 1 97.06 111 PRO A C 1
ATOM 891 O O . PRO A 1 111 ? -2.809 34.25 -0.995 1 97.06 111 PRO A O 1
ATOM 894 N N . ARG A 1 112 ? -1.667 32.75 0.292 1 96.94 112 ARG A N 1
ATOM 895 C CA . ARG A 1 112 ? -1.492 31.734 -0.726 1 96.94 112 ARG A CA 1
ATOM 896 C C . ARG A 1 112 ? -1.688 30.328 -0.134 1 96.94 112 ARG A C 1
ATOM 898 O O . ARG A 1 112 ? -1.267 30.078 0.995 1 96.94 112 ARG A O 1
ATOM 905 N N . SER A 1 113 ? -2.334 29.531 -0.887 1 97.94 113 SER A N 1
ATOM 906 C CA . SER A 1 113 ? -2.463 28.125 -0.521 1 97.94 113 SER A CA 1
ATOM 907 C C . SER A 1 113 ? -1.692 27.219 -1.487 1 97.94 113 SER A C 1
ATOM 909 O O . SER A 1 113 ? -1.785 27.391 -2.705 1 97.94 113 SER A O 1
ATOM 911 N N . VAL A 1 114 ? -0.922 26.297 -0.93 1 97.69 114 VAL A N 1
ATOM 912 C CA . VAL A 1 114 ? -0.127 25.359 -1.73 1 97.69 114 VAL A CA 1
ATOM 913 C C . VAL A 1 114 ? -0.506 23.922 -1.384 1 97.69 114 VAL A C 1
ATOM 915 O O . VAL A 1 114 ? -0.35 23.5 -0.24 1 97.69 114 VAL A O 1
ATOM 918 N N . ARG A 1 115 ? -1.078 23.188 -2.385 1 96.94 115 ARG A N 1
ATOM 919 C CA . ARG A 1 115 ? -1.295 21.766 -2.186 1 96.94 115 ARG A CA 1
ATOM 920 C C . ARG A 1 115 ? 0.028 21 -2.18 1 96.94 115 ARG A C 1
ATOM 922 O O . ARG A 1 115 ? 0.895 21.25 -3.021 1 96.94 115 ARG A O 1
ATOM 929 N N . PHE A 1 116 ? 0.15 20.031 -1.211 1 96.56 116 PHE A N 1
ATOM 930 C CA . PHE A 1 116 ? 1.453 19.375 -1.211 1 96.56 116 PHE A CA 1
ATOM 931 C C . PHE A 1 116 ? 1.299 17.859 -1.136 1 96.56 116 PHE A C 1
ATOM 933 O O . PHE A 1 116 ? 2.248 17.109 -1.398 1 96.56 116 PHE A O 1
ATOM 940 N N . ALA A 1 117 ? 0.102 17.312 -0.813 1 96.25 117 ALA A N 1
ATOM 941 C CA . ALA A 1 117 ? -0.101 15.875 -0.693 1 96.25 117 ALA A CA 1
ATOM 942 C C . ALA A 1 117 ? -1.587 15.531 -0.649 1 96.25 117 ALA A C 1
ATOM 944 O O . ALA A 1 117 ? -2.43 16.406 -0.459 1 96.25 117 ALA A O 1
ATOM 945 N N . TYR A 1 118 ? -1.887 14.25 -0.881 1 95.44 118 TYR A N 1
ATOM 946 C CA . TYR A 1 118 ? -3.195 13.664 -0.613 1 95.44 118 TYR A CA 1
ATOM 947 C C . TYR A 1 118 ? -3.109 12.617 0.488 1 95.44 118 TYR A C 1
ATOM 949 O O . TYR A 1 118 ? -2.146 11.852 0.545 1 95.44 118 TYR A O 1
ATOM 957 N N . ASP A 1 119 ? -4.129 12.648 1.302 1 95.56 119 ASP A N 1
ATOM 958 C CA . ASP A 1 119 ? -4.215 11.758 2.459 1 95.56 119 ASP A CA 1
ATOM 959 C C . ASP A 1 119 ? -5.492 10.93 2.418 1 95.56 119 ASP A C 1
ATOM 961 O O . ASP A 1 119 ? -6.551 11.422 2.025 1 95.56 119 ASP A O 1
ATOM 965 N N . GLY A 1 120 ? -5.379 9.586 2.693 1 95.31 120 GLY A N 1
ATOM 966 C CA . GLY A 1 120 ? -6.551 8.766 2.965 1 95.31 120 GLY A CA 1
ATOM 967 C C . GLY A 1 120 ? -6.91 8.711 4.438 1 95.31 120 GLY A C 1
ATOM 968 O O . GLY A 1 120 ? -6.234 8.039 5.219 1 95.31 120 GLY A O 1
ATOM 969 N N . LEU A 1 121 ? -7.949 9.406 4.781 1 96.5 121 LEU A N 1
ATOM 970 C CA . LEU A 1 121 ? -8.383 9.336 6.172 1 96.5 121 LEU A CA 1
ATOM 971 C C . LEU A 1 121 ? -8.773 7.906 6.543 1 96.5 121 LEU A C 1
ATOM 973 O O . LEU A 1 121 ? -9.789 7.395 6.082 1 96.5 121 LEU A O 1
ATOM 977 N N . ALA A 1 122 ? -7.969 7.316 7.438 1 95.12 122 ALA A N 1
ATOM 978 C CA . ALA A 1 122 ? -8.07 5.898 7.762 1 95.12 122 ALA A CA 1
ATOM 979 C C . ALA A 1 122 ? -9.031 5.668 8.922 1 95.12 122 ALA A C 1
ATOM 981 O O . ALA A 1 122 ? -9.016 6.418 9.906 1 95.12 122 ALA A O 1
ATOM 982 N N . LEU A 1 123 ? -9.867 4.645 8.805 1 96.38 123 LEU A N 1
ATOM 983 C CA . LEU A 1 123 ? -10.586 4.039 9.914 1 96.38 123 LEU A CA 1
ATOM 984 C C . LEU A 1 123 ? -9.852 2.814 10.445 1 96.38 123 LEU A C 1
ATOM 986 O O . LEU A 1 123 ? -9.664 1.833 9.719 1 96.38 123 LEU A O 1
ATOM 990 N N . ILE A 1 124 ? -9.398 2.906 11.711 1 93.31 124 ILE A N 1
ATOM 991 C CA . ILE A 1 124 ? -8.656 1.77 12.25 1 93.31 124 ILE A CA 1
ATOM 992 C C . ILE A 1 124 ? -9.5 1.062 13.305 1 93.31 124 ILE A C 1
ATOM 994 O O . ILE A 1 124 ? -10.289 1.699 14.016 1 93.31 124 ILE A O 1
ATOM 998 N N . GLN A 1 125 ? -9.336 -0.231 13.406 1 92.81 125 GLN A N 1
ATOM 999 C CA . GLN A 1 125 ? -10.008 -1.062 14.398 1 92.81 125 GLN A CA 1
ATOM 1000 C C . GLN A 1 125 ? -9.023 -2.012 15.078 1 92.81 125 GLN A C 1
ATOM 1002 O O . GLN A 1 125 ? -7.883 -2.164 14.617 1 92.81 125 GLN A O 1
ATOM 1007 N N . ASN A 1 126 ? -9.477 -2.445 16.25 1 90.44 126 ASN A N 1
ATOM 1008 C CA . ASN A 1 126 ? -8.695 -3.461 16.938 1 90.44 126 ASN A CA 1
ATOM 1009 C C . ASN A 1 126 ? -8.555 -4.73 16.109 1 90.44 126 ASN A C 1
ATOM 1011 O O . ASN A 1 126 ? -9.508 -5.16 15.461 1 90.44 126 ASN A O 1
ATOM 1015 N N . ILE A 1 127 ? -7.473 -5.391 16.266 1 84.12 127 ILE A N 1
ATOM 1016 C CA . ILE A 1 127 ? -7.16 -6.551 15.438 1 84.12 127 ILE A CA 1
ATOM 1017 C C . ILE A 1 127 ? -8.125 -7.688 15.758 1 84.12 127 ILE A C 1
ATOM 1019 O O . ILE A 1 127 ? -8.367 -8.562 14.93 1 84.12 127 ILE A O 1
ATOM 1023 N N . SER A 1 128 ? -8.672 -7.73 16.891 1 84.31 128 SER A N 1
ATOM 1024 C CA . SER A 1 128 ? -9.586 -8.789 17.312 1 84.31 128 SER A CA 1
ATOM 1025 C C . SER A 1 128 ? -10.938 -8.648 16.641 1 84.31 128 SER A C 1
ATOM 1027 O O . SER A 1 128 ? -11.742 -9.586 16.625 1 84.31 128 SER A O 1
ATOM 1029 N N . ASN A 1 129 ? -11.234 -7.488 16.156 1 87.12 129 ASN A N 1
ATOM 1030 C CA . ASN A 1 129 ? -12.438 -7.27 15.359 1 87.12 129 ASN A CA 1
ATOM 1031 C C . ASN A 1 129 ? -12.211 -7.605 13.891 1 87.12 129 ASN A C 1
ATOM 1033 O O . ASN A 1 129 ? -11.414 -6.957 13.211 1 87.12 129 ASN A O 1
ATOM 1037 N N . THR A 1 130 ? -12.969 -8.57 13.359 1 81 130 THR A N 1
ATOM 1038 C CA . THR A 1 130 ? -12.672 -9.078 12.023 1 81 130 THR A CA 1
ATOM 1039 C C . THR A 1 130 ? -13.617 -8.477 10.992 1 81 130 THR A C 1
ATOM 1041 O O . THR A 1 130 ? -13.438 -8.664 9.789 1 81 130 THR A O 1
ATOM 1044 N N . ASP A 1 131 ? -14.633 -7.758 11.414 1 81.62 131 ASP A N 1
ATOM 1045 C CA . ASP A 1 131 ? -15.531 -7.043 10.516 1 81.62 131 ASP A CA 1
ATOM 1046 C C . ASP A 1 131 ? -14.859 -5.805 9.93 1 81.62 131 ASP A C 1
ATOM 1048 O O . ASP A 1 131 ? -14.891 -4.73 10.531 1 81.62 131 ASP A O 1
ATOM 1052 N N . SER A 1 132 ? -14.32 -5.879 8.664 1 87.25 132 SER A N 1
ATOM 1053 C CA . SER A 1 132 ? -13.336 -4.875 8.273 1 87.25 132 SER A CA 1
ATOM 1054 C C . SER A 1 132 ? -13.805 -4.078 7.062 1 87.25 132 SER A C 1
ATOM 1056 O O . SER A 1 132 ? -13.133 -3.135 6.637 1 87.25 132 SER A O 1
ATOM 1058 N N . CYS A 1 133 ? -14.945 -4.465 6.523 1 93.94 133 CYS A N 1
ATOM 1059 C CA . CYS A 1 133 ? -15.508 -3.666 5.438 1 93.94 133 CYS A CA 1
ATOM 1060 C C . CYS A 1 133 ? -16.641 -2.779 5.938 1 93.94 133 CYS A C 1
ATOM 1062 O O . CYS A 1 133 ? -17.578 -3.264 6.586 1 93.94 133 CYS A O 1
ATOM 1064 N N . ILE A 1 134 ? -16.609 -1.483 5.621 1 97.56 134 ILE A N 1
ATOM 1065 C CA . ILE A 1 134 ? -17.625 -0.55 6.102 1 97.56 134 ILE A CA 1
ATOM 1066 C C . ILE A 1 134 ? -17.938 0.474 5.016 1 97.56 134 ILE A C 1
ATOM 1068 O O . ILE A 1 134 ? -17.062 0.842 4.227 1 97.56 134 ILE A O 1
ATOM 1072 N N . SER A 1 135 ? -19.188 0.906 4.957 1 98.19 135 SER A N 1
ATOM 1073 C CA . SER A 1 135 ? -19.547 1.896 3.951 1 98.19 135 SER A CA 1
ATOM 1074 C C . SER A 1 135 ? -19.5 3.309 4.52 1 98.19 135 SER A C 1
ATOM 1076 O O . SER A 1 135 ? -19.594 3.498 5.734 1 98.19 135 SER A O 1
ATOM 1078 N N . VAL A 1 136 ? -19.375 4.293 3.615 1 98.19 136 VAL A N 1
ATOM 1079 C CA . VAL A 1 136 ? -19.453 5.695 4.016 1 98.19 136 VAL A CA 1
ATOM 1080 C C . VAL A 1 136 ? -20.812 5.969 4.672 1 98.19 136 VAL A C 1
ATOM 1082 O O . VAL A 1 136 ? -20.891 6.727 5.641 1 98.19 136 VAL A O 1
ATOM 1085 N N . ASP A 1 137 ? -21.828 5.289 4.215 1 98.12 137 ASP A N 1
ATOM 1086 C CA . ASP A 1 137 ? -23.156 5.434 4.797 1 98.12 137 ASP A CA 1
ATOM 1087 C C . ASP A 1 137 ? -23.188 4.926 6.238 1 98.12 137 ASP A C 1
ATOM 1089 O O . ASP A 1 137 ? -23.797 5.551 7.109 1 98.12 137 ASP A O 1
ATOM 1093 N N . ASN A 1 138 ? -22.578 3.801 6.438 1 98.38 138 ASN A N 1
ATOM 1094 C CA . ASN A 1 138 ? -22.469 3.293 7.801 1 98.38 138 ASN A CA 1
ATOM 1095 C C . ASN A 1 138 ? -21.781 4.297 8.727 1 98.38 138 ASN A C 1
ATOM 1097 O O . ASN A 1 138 ? -22.266 4.547 9.836 1 98.38 138 ASN A O 1
ATOM 1101 N N . ILE A 1 139 ? -20.734 4.875 8.305 1 98.25 139 ILE A N 1
ATOM 1102 C CA . ILE A 1 139 ? -19.969 5.824 9.109 1 98.25 139 ILE A CA 1
ATOM 1103 C C . ILE A 1 139 ? -20.828 7.055 9.398 1 98.25 139 ILE A C 1
ATOM 1105 O O . ILE A 1 139 ? -20.828 7.574 10.516 1 98.25 139 ILE A O 1
ATOM 1109 N N . LYS A 1 140 ? -21.469 7.512 8.375 1 97.94 140 LYS A N 1
ATOM 1110 C CA . LYS A 1 140 ? -22.375 8.633 8.547 1 97.94 140 LYS A CA 1
ATOM 1111 C C . LYS A 1 140 ? -23.406 8.344 9.641 1 97.94 140 LYS A C 1
ATOM 1113 O O . LYS A 1 140 ? -23.625 9.172 10.531 1 97.94 140 LYS A O 1
ATOM 1118 N N . ASP A 1 141 ? -23.969 7.164 9.586 1 98.19 141 ASP A N 1
ATOM 1119 C CA . ASP A 1 141 ? -25 6.781 10.547 1 98.19 141 ASP A CA 1
ATOM 1120 C C . ASP A 1 141 ? -24.406 6.609 11.945 1 98.19 141 ASP A C 1
ATOM 1122 O O . ASP A 1 141 ? -25.078 6.898 12.945 1 98.19 141 ASP A O 1
ATOM 1126 N N . ILE A 1 142 ? -23.25 6.152 12.039 1 98.25 142 ILE A N 1
ATOM 1127 C CA . ILE A 1 142 ? -22.578 6.059 13.32 1 98.25 142 ILE A CA 1
ATOM 1128 C C . ILE A 1 142 ? -22.359 7.461 13.891 1 98.25 142 ILE A C 1
ATOM 1130 O O . ILE A 1 142 ? -22.656 7.719 15.062 1 98.25 142 ILE A O 1
ATOM 1134 N N . LEU A 1 143 ? -21.891 8.344 13.078 1 97.88 143 LEU A N 1
ATOM 1135 C CA . LEU A 1 143 ? -21.547 9.703 13.508 1 97.88 143 LEU A CA 1
ATOM 1136 C C . LEU A 1 143 ? -22.812 10.469 13.906 1 97.88 143 LEU A C 1
ATOM 1138 O O . LEU A 1 143 ? -22.75 11.336 14.781 1 97.88 143 LEU A O 1
ATOM 1142 N N . ASN A 1 144 ? -23.891 10.094 13.312 1 96.62 144 ASN A N 1
ATOM 1143 C CA . ASN A 1 144 ? -25.141 10.766 13.633 1 96.62 144 ASN A CA 1
ATOM 1144 C C . ASN A 1 144 ? -25.875 10.07 14.781 1 96.62 144 ASN A C 1
ATOM 1146 O O . ASN A 1 144 ? -26.938 10.523 15.203 1 96.62 144 ASN A O 1
ATOM 1150 N N . GLY A 1 145 ? -25.453 8.969 15.219 1 96.19 145 GLY A N 1
ATOM 1151 C CA . GLY A 1 145 ? -26.016 8.289 16.375 1 96.19 145 GLY A CA 1
ATOM 1152 C C . GLY A 1 145 ? -27.109 7.309 16.016 1 96.19 145 GLY A C 1
ATOM 1153 O O . GLY A 1 145 ? -27.766 6.738 16.891 1 96.19 145 GLY A O 1
ATOM 1154 N N . LYS A 1 146 ? -27.344 7.094 14.758 1 97.56 146 LYS A N 1
ATOM 1155 C CA . LYS A 1 146 ? -28.344 6.117 14.328 1 97.56 146 LYS A CA 1
ATOM 1156 C C . LYS A 1 146 ? -27.844 4.691 14.539 1 97.56 146 LYS A C 1
ATOM 1158 O O . LYS A 1 146 ? -28.641 3.791 14.836 1 97.56 146 LYS A O 1
ATOM 1163 N N . ILE A 1 147 ? -26.594 4.508 14.297 1 97.94 147 ILE A N 1
ATOM 1164 C CA . ILE A 1 147 ? -25.953 3.23 14.57 1 97.94 147 ILE A CA 1
ATOM 1165 C C . ILE A 1 147 ? -25.062 3.365 15.805 1 97.94 147 ILE A C 1
ATOM 1167 O O . ILE A 1 147 ? -24.219 4.266 15.875 1 97.94 147 ILE A O 1
ATOM 1171 N N . LYS A 1 148 ? -25.266 2.428 16.75 1 97.31 148 LYS A N 1
ATOM 1172 C CA . LYS A 1 148 ? -24.531 2.521 18.016 1 97.31 148 LYS A CA 1
ATOM 1173 C C . LYS A 1 148 ? -23.812 1.213 18.328 1 97.31 148 LYS A C 1
ATOM 1175 O O . LYS A 1 148 ? -22.906 1.181 19.156 1 97.31 148 LYS A O 1
ATOM 1180 N N . HIS A 1 149 ? -24.25 0.137 17.688 1 97.69 149 HIS A N 1
ATOM 1181 C CA . HIS A 1 149 ? -23.703 -1.186 17.984 1 97.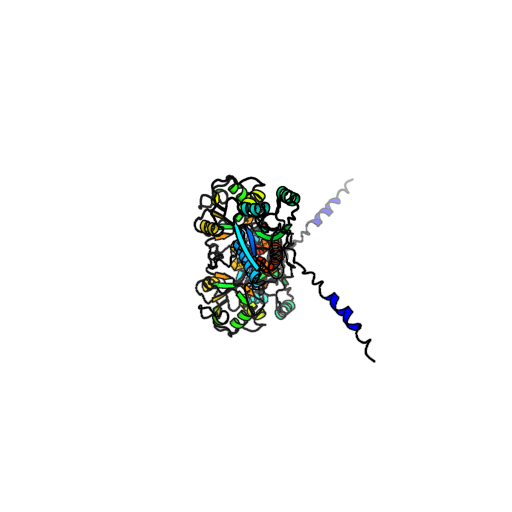69 149 HIS A CA 1
ATOM 1182 C C . HIS A 1 149 ? -23.219 -1.867 16.703 1 97.69 149 HIS A C 1
ATOM 1184 O O . HIS A 1 149 ? -23.812 -1.709 15.641 1 97.69 149 HIS A O 1
ATOM 1190 N N . TRP A 1 150 ? -22.172 -2.67 16.891 1 97.88 150 TRP A N 1
ATOM 1191 C CA . TRP A 1 150 ? -21.547 -3.348 15.758 1 97.88 150 TRP A CA 1
ATOM 1192 C C . TRP A 1 150 ? -22.531 -4.293 15.078 1 97.88 150 TRP A C 1
ATOM 1194 O O . TRP A 1 150 ? -22.5 -4.441 13.852 1 97.88 150 TRP A O 1
ATOM 1204 N N . ASN A 1 151 ? -23.375 -4.926 15.812 1 97.5 151 ASN A N 1
ATOM 1205 C CA . ASN A 1 151 ? -24.281 -5.926 15.242 1 97.5 151 ASN A CA 1
ATOM 1206 C C . ASN A 1 151 ? -25.359 -5.281 14.383 1 97.5 151 ASN A C 1
ATOM 1208 O O . ASN A 1 151 ? -26.094 -5.977 13.68 1 97.5 151 ASN A O 1
ATOM 1212 N N . GLN A 1 152 ? -25.484 -3.934 14.406 1 97.81 152 GLN A N 1
ATOM 1213 C CA . GLN A 1 152 ? -26.391 -3.221 13.508 1 97.81 152 GLN A CA 1
ATOM 1214 C C . GLN A 1 152 ? -25.844 -3.18 12.086 1 97.81 152 GLN A C 1
ATOM 1216 O O . GLN A 1 152 ? -26.594 -2.959 11.133 1 97.81 152 GLN A O 1
ATOM 1221 N N . ILE A 1 153 ? -24.562 -3.297 11.906 1 97.56 153 ILE A N 1
ATOM 1222 C CA . ILE A 1 153 ? -23.922 -3.359 10.594 1 97.56 153 ILE A CA 1
ATOM 1223 C C . ILE A 1 153 ? -23.625 -4.812 10.242 1 97.56 153 ILE A C 1
ATOM 1225 O O . ILE A 1 153 ? -23.828 -5.238 9.102 1 97.56 153 ILE A O 1
ATOM 1229 N N . TYR A 1 154 ? -23.094 -5.504 11.258 1 96.31 154 TYR A N 1
ATOM 1230 C CA . TYR A 1 154 ? -22.703 -6.902 11.125 1 96.31 154 TYR A CA 1
ATOM 1231 C C . TYR A 1 154 ? -23.516 -7.789 12.055 1 96.31 154 TYR A C 1
ATOM 1233 O O . TYR A 1 154 ? -23.156 -8 13.211 1 96.31 154 TYR A O 1
ATOM 1241 N N . PRO A 1 155 ? -24.438 -8.445 11.57 1 96 155 PRO A N 1
ATOM 1242 C CA . PRO A 1 155 ? -25.422 -9.141 12.414 1 96 155 PRO A CA 1
ATOM 1243 C C . PRO A 1 155 ? -24.781 -10.18 13.328 1 96 155 PRO A C 1
ATOM 1245 O O . PRO A 1 155 ? -25.281 -10.438 14.43 1 96 155 PRO A O 1
ATOM 1248 N N . LYS A 1 156 ? -23.734 -10.734 12.961 1 94.69 156 LYS A N 1
ATOM 1249 C CA . LYS A 1 156 ? -23.141 -11.812 13.734 1 94.69 156 LYS A CA 1
ATOM 1250 C C . LYS A 1 156 ? -22.109 -11.266 14.719 1 94.69 156 LYS A C 1
ATOM 1252 O O . LYS A 1 156 ? -21.516 -12.023 15.5 1 94.69 156 LYS A O 1
ATOM 1257 N N . SER A 1 157 ? -21.906 -10.023 14.789 1 95.75 157 SER A N 1
ATOM 1258 C CA . SER A 1 157 ? -20.891 -9.438 15.648 1 95.75 157 SER A CA 1
ATOM 1259 C C . SER A 1 157 ? -21.297 -9.508 17.109 1 95.75 157 SER A C 1
ATOM 1261 O O . SER A 1 157 ? -22.438 -9.234 17.469 1 95.75 157 SER A O 1
ATOM 1263 N N . LYS A 1 158 ? -20.234 -9.828 17.969 1 94.94 158 LYS A N 1
ATOM 1264 C CA . LYS A 1 158 ? -20.453 -9.875 19.406 1 94.94 158 LYS A CA 1
ATOM 1265 C C . LYS A 1 158 ? -19.656 -8.789 20.125 1 94.94 158 LYS A C 1
ATOM 1267 O O . LYS A 1 158 ? -19.531 -8.812 21.344 1 94.94 158 LYS A O 1
ATOM 1272 N N . ILE A 1 159 ? -19.141 -7.832 19.547 1 95.19 159 ILE A N 1
ATOM 1273 C CA . ILE A 1 159 ? -18.219 -6.832 20.062 1 95.19 159 ILE A CA 1
ATOM 1274 C C . ILE A 1 159 ? -18.984 -5.836 20.938 1 95.19 159 ILE A C 1
ATOM 1276 O O . ILE A 1 159 ? -18.438 -5.309 21.906 1 95.19 159 ILE A O 1
ATOM 1280 N N . GLY A 1 160 ? -20.312 -5.484 20.547 1 95.56 160 GLY A N 1
ATOM 1281 C CA . GLY A 1 160 ? -21.094 -4.562 21.359 1 95.56 160 GLY A CA 1
ATOM 1282 C C . GLY A 1 160 ? -21.094 -3.145 20.828 1 95.56 160 GLY A C 1
ATOM 1283 O O . GLY A 1 160 ? -21.344 -2.926 19.641 1 95.56 160 GLY A O 1
ATOM 1284 N N . GLU A 1 161 ? -20.828 -2.168 21.734 1 97.06 161 GLU A N 1
ATOM 1285 C CA . GLU A 1 161 ? -21 -0.754 21.406 1 97.06 161 GLU A CA 1
ATOM 1286 C C . GLU A 1 161 ? -19.828 -0.245 20.562 1 97.06 161 GLU A C 1
ATOM 1288 O O . GLU A 1 161 ? -18.688 -0.674 20.75 1 97.06 161 GLU A O 1
ATOM 1293 N N . ILE A 1 162 ? -20.156 0.728 19.672 1 97.88 162 ILE A N 1
ATOM 1294 C CA . ILE A 1 162 ? -19.156 1.402 18.859 1 97.88 162 ILE A CA 1
ATOM 1295 C C . ILE A 1 162 ? -18.75 2.717 19.531 1 97.88 162 ILE A C 1
ATOM 1297 O O . ILE A 1 162 ? -19.609 3.525 19.891 1 97.88 162 ILE A O 1
ATOM 1301 N N . THR A 1 163 ? -17.469 2.896 19.688 1 97.38 163 THR A N 1
ATOM 1302 C CA . THR A 1 163 ? -16.922 4.184 20.094 1 97.38 163 THR A CA 1
ATOM 1303 C C . THR A 1 163 ? -16.031 4.766 19 1 97.38 163 THR A C 1
ATOM 1305 O O . THR A 1 163 ? -15.102 4.105 18.531 1 97.38 163 THR A O 1
ATOM 1308 N N . ILE A 1 164 ? -16.328 5.969 18.609 1 97.75 164 ILE A N 1
ATOM 1309 C CA . ILE A 1 164 ? -15.461 6.664 17.656 1 97.75 164 ILE A CA 1
ATOM 1310 C C . ILE A 1 164 ? -14.43 7.5 18.422 1 97.75 164 ILE A C 1
ATOM 1312 O O . ILE A 1 164 ? -14.781 8.227 19.359 1 97.75 164 ILE A O 1
ATOM 1316 N N . VAL A 1 165 ? -13.195 7.449 17.984 1 97.5 165 VAL A N 1
ATOM 1317 C CA . VAL A 1 165 ? -12.164 8.172 18.719 1 97.5 165 VAL A CA 1
ATOM 1318 C C . VAL A 1 165 ? -11.375 9.062 17.766 1 97.5 165 VAL A C 1
ATOM 1320 O O . VAL A 1 165 ? -10.93 8.609 16.703 1 97.5 165 VAL A O 1
ATOM 1323 N N . PHE A 1 166 ? -11.258 10.328 18.125 1 96.81 166 PHE A N 1
ATOM 1324 C CA . PHE A 1 166 ? -10.453 11.328 17.438 1 96.81 166 PHE A CA 1
ATOM 1325 C C . PHE A 1 166 ? -9.289 11.789 18.312 1 96.81 166 PHE A C 1
ATOM 1327 O O . PHE A 1 166 ? -9.258 11.516 19.516 1 96.81 166 PHE A O 1
ATOM 1334 N N . ASP A 1 167 ? -8.344 12.461 17.641 1 94.06 167 ASP A N 1
ATOM 1335 C CA . ASP A 1 167 ? -7.199 12.984 18.391 1 94.06 167 ASP A CA 1
ATOM 1336 C C . ASP A 1 167 ? -7.578 14.242 19.172 1 94.06 167 ASP A C 1
ATOM 1338 O O . ASP A 1 167 ? -7.02 14.508 20.234 1 94.06 167 ASP A O 1
ATOM 1342 N N . ASN A 1 168 ? -8.531 15.078 18.547 1 93.56 168 ASN A N 1
ATOM 1343 C CA . ASN A 1 168 ? -8.961 16.344 19.109 1 93.56 168 ASN A CA 1
ATOM 1344 C C . ASN A 1 168 ? -10.312 16.781 18.562 1 93.56 168 ASN A C 1
ATOM 1346 O O . ASN A 1 168 ? -10.602 16.578 17.375 1 93.56 168 ASN A O 1
ATOM 1350 N N . PRO A 1 169 ? -11.094 17.469 19.406 1 93.25 169 PRO A N 1
ATOM 1351 C CA . PRO A 1 169 ? -12.414 17.875 18.922 1 93.25 169 PRO A CA 1
ATOM 1352 C C . PRO A 1 169 ? -12.328 18.906 17.797 1 93.25 169 PRO A C 1
ATOM 1354 O O . PRO A 1 169 ? -13.297 19.094 17.047 1 93.25 169 PRO A O 1
ATOM 1357 N N . ASN A 1 170 ? -11.227 19.609 17.734 1 94.12 170 ASN A N 1
ATOM 1358 C CA . ASN A 1 170 ? -11.07 20.641 16.719 1 94.12 170 ASN A CA 1
ATOM 1359 C C . ASN A 1 170 ? -9.992 20.297 15.711 1 94.12 170 ASN A C 1
ATOM 1361 O O . ASN A 1 170 ? -9.383 21.188 15.109 1 94.12 170 ASN A O 1
ATOM 1365 N N . SER A 1 171 ? -9.828 18.984 15.531 1 95 171 SER A N 1
ATOM 1366 C CA . SER A 1 171 ? -8.773 18.516 14.641 1 95 171 SER A CA 1
ATOM 1367 C C . SER A 1 171 ? -9.25 18.5 13.188 1 95 171 SER A C 1
ATOM 1369 O O . SER A 1 171 ? -10.445 18.625 12.922 1 95 171 SER A O 1
ATOM 1371 N N . SER A 1 172 ? -8.242 18.312 12.266 1 96.5 172 SER A N 1
ATOM 1372 C CA . SER A 1 172 ? -8.523 18.219 10.836 1 96.5 172 SER A CA 1
ATOM 1373 C C . SER A 1 172 ? -9.391 17 10.531 1 96.5 172 SER A C 1
ATOM 1375 O O . SER A 1 172 ? -10.219 17.031 9.617 1 96.5 172 SER A O 1
ATOM 1377 N N . ALA A 1 173 ? -9.227 15.922 11.281 1 96.38 173 ALA A N 1
ATOM 1378 C CA . ALA A 1 173 ? -10.023 14.711 11.078 1 96.38 173 ALA A CA 1
ATOM 1379 C C . ALA A 1 173 ? -11.5 14.977 11.367 1 96.38 173 ALA A C 1
ATOM 1381 O O . ALA A 1 173 ? -12.367 14.602 10.578 1 96.38 173 ALA A O 1
ATOM 1382 N N . VAL A 1 174 ? -11.766 15.68 12.461 1 95.94 174 VAL A N 1
ATOM 1383 C CA . VAL A 1 174 ? -13.133 16.031 12.828 1 95.94 174 VAL A CA 1
ATOM 1384 C C . VAL A 1 174 ? -13.758 16.922 11.758 1 95.94 174 VAL A C 1
ATOM 1386 O O . VAL A 1 174 ? -14.867 16.656 11.297 1 95.94 174 VAL A O 1
ATOM 1389 N N . HIS A 1 175 ? -13 17.938 11.359 1 95.44 175 HIS A N 1
ATOM 1390 C CA . HIS A 1 175 ? -13.523 18.859 10.359 1 95.44 175 HIS A CA 1
ATOM 1391 C C . HIS A 1 175 ? -13.82 18.141 9.047 1 95.44 175 HIS A C 1
ATOM 1393 O O . HIS A 1 175 ? -14.828 18.422 8.398 1 95.44 175 HIS A O 1
ATOM 1399 N N . PHE A 1 176 ? -13.008 17.266 8.688 1 95.81 176 PHE A N 1
ATOM 1400 C CA . PHE A 1 176 ? -13.227 16.516 7.445 1 95.81 176 PHE A CA 1
ATOM 1401 C C . PHE A 1 176 ? -14.523 15.719 7.516 1 95.81 176 PHE A C 1
ATOM 1403 O O . PHE A 1 176 ? -15.312 15.734 6.57 1 95.81 176 PHE A O 1
ATOM 1410 N N . VAL A 1 177 ? -14.703 14.93 8.57 1 96.19 177 VAL A N 1
ATOM 1411 C CA . VAL A 1 177 ? -15.891 14.078 8.633 1 96.19 177 VAL A CA 1
ATOM 1412 C C . VAL A 1 177 ? -17.141 14.953 8.695 1 96.19 177 VAL A C 1
ATOM 1414 O O . VAL A 1 177 ? -18.172 14.617 8.102 1 96.19 177 VAL A O 1
ATOM 1417 N N . GLU A 1 178 ? -17.094 16.062 9.375 1 95.88 178 GLU A N 1
ATOM 1418 C CA . GLU A 1 178 ? -18.234 16.953 9.445 1 95.88 178 GLU A CA 1
ATOM 1419 C C . GLU A 1 178 ? -18.562 17.547 8.078 1 95.88 178 GLU A C 1
ATOM 1421 O O . GLU A 1 178 ? -19.734 17.578 7.672 1 95.88 178 GLU A O 1
ATOM 1426 N N . ASP A 1 179 ? -17.562 17.906 7.383 1 94.12 179 ASP A N 1
ATOM 1427 C CA . ASP A 1 179 ? -17.766 18.578 6.098 1 94.12 179 ASP A CA 1
ATOM 1428 C C . ASP A 1 179 ? -18.078 17.562 5 1 94.12 179 ASP A C 1
ATOM 1430 O O . ASP A 1 179 ? -19.109 17.688 4.32 1 94.12 179 ASP A O 1
ATOM 1434 N N . SER A 1 180 ? -17.312 16.516 4.906 1 92.62 180 SER A N 1
ATOM 1435 C CA . SER A 1 180 ? -17.328 15.648 3.736 1 92.62 180 SER A CA 1
ATOM 1436 C C . SER A 1 180 ? -18.297 14.477 3.932 1 92.62 180 SER A C 1
ATOM 1438 O O . SER A 1 180 ? -18.781 13.906 2.957 1 92.62 180 SER A O 1
ATOM 1440 N N . ILE A 1 181 ? -18.531 14.102 5.172 1 95.38 181 ILE A N 1
ATOM 1441 C CA . ILE A 1 181 ? -19.406 12.953 5.418 1 95.38 181 ILE A CA 1
ATOM 1442 C C . ILE A 1 181 ? -20.766 13.43 5.895 1 95.38 181 ILE A C 1
ATOM 1444 O O . ILE A 1 181 ? -21.797 12.938 5.43 1 95.38 181 ILE A O 1
ATOM 1448 N N . LEU A 1 182 ? -20.781 14.484 6.723 1 96.5 182 LEU A N 1
ATOM 1449 C CA . LEU A 1 182 ? -22.031 14.914 7.336 1 96.5 182 LEU A CA 1
ATOM 1450 C C . LEU A 1 182 ? -22.594 16.141 6.617 1 96.5 182 LEU A C 1
ATOM 1452 O O . LEU A 1 182 ? -23.609 16.688 7.035 1 96.5 182 LEU A O 1
ATOM 1456 N N . GLY A 1 183 ? -21.906 16.656 5.602 1 93.44 183 GLY A N 1
ATOM 1457 C CA . GLY A 1 183 ? -22.422 17.75 4.789 1 93.44 183 GLY A CA 1
ATOM 1458 C C . GLY A 1 183 ? -22.438 19.078 5.512 1 93.44 183 GLY A C 1
ATOM 1459 O O . GLY A 1 183 ? -23.375 19.875 5.363 1 93.44 183 GLY A O 1
ATOM 1460 N N . GLY A 1 184 ? -21.531 19.203 6.32 1 94.19 184 GLY A N 1
ATOM 1461 C CA . GLY A 1 184 ? -21.422 20.469 7.023 1 94.19 184 GLY A CA 1
ATOM 1462 C C . GLY A 1 184 ? -22.125 20.469 8.367 1 94.19 184 GLY A C 1
ATOM 1463 O O . GLY A 1 184 ? -22.156 21.5 9.055 1 94.19 184 GLY A O 1
ATOM 1464 N N . LYS A 1 185 ? -22.672 19.359 8.758 1 95.31 185 LYS A N 1
ATOM 1465 C CA . LYS A 1 185 ? -23.344 19.234 10.039 1 95.31 185 LYS A CA 1
ATOM 1466 C C . LYS A 1 185 ? -22.406 18.703 11.117 1 95.31 185 LYS A C 1
ATOM 1468 O O . LYS A 1 185 ? -21.438 18.016 10.805 1 95.31 185 LYS A O 1
ATOM 1473 N N . PRO A 1 186 ? -22.719 19.031 12.359 1 95 186 PRO A N 1
ATOM 1474 C CA . PRO A 1 186 ? -21.859 18.531 13.438 1 95 186 PRO A CA 1
ATOM 1475 C C . PRO A 1 186 ? -22.094 17.047 13.734 1 95 186 PRO A C 1
ATOM 1477 O O . PRO A 1 186 ? -23.094 16.484 13.312 1 95 186 PRO A O 1
ATOM 1480 N N . ILE A 1 187 ? -21.141 16.484 14.414 1 95.56 187 ILE A N 1
ATOM 1481 C CA . ILE A 1 187 ? -21.281 15.125 14.938 1 95.56 187 ILE A CA 1
ATOM 1482 C C . ILE A 1 187 ? -22.312 15.117 16.062 1 95.56 187 ILE A C 1
ATOM 1484 O O . ILE A 1 187 ? -22.203 15.898 17.016 1 95.56 187 ILE A O 1
ATOM 1488 N N . LEU A 1 188 ? -23.266 14.164 15.992 1 92.38 188 LEU A N 1
ATOM 1489 C CA . LEU A 1 188 ? -24.344 14.125 16.984 1 92.38 188 LEU A CA 1
ATOM 1490 C C . LEU A 1 188 ? -24.141 12.961 17.953 1 92.38 188 LEU A C 1
ATOM 1492 O O . LEU A 1 188 ? -24.656 12.992 19.078 1 92.38 188 LEU A O 1
ATOM 1496 N N . ASN A 1 189 ? -23.469 11.953 17.469 1 91.69 189 ASN A N 1
ATOM 1497 C CA . ASN A 1 189 ? -23.234 10.805 18.328 1 91.69 189 ASN A CA 1
ATOM 1498 C C . ASN A 1 189 ? -22.516 11.203 19.609 1 91.69 189 ASN A C 1
ATOM 1500 O O . ASN A 1 189 ? -21.484 11.867 19.578 1 91.69 189 ASN A O 1
ATOM 1504 N N . LYS A 1 190 ? -23.016 10.734 20.719 1 87.81 190 LYS A N 1
ATOM 1505 C CA . LYS A 1 190 ? -22.438 11.07 22.016 1 87.81 190 LYS A CA 1
ATOM 1506 C C . LYS A 1 190 ? -21.281 10.141 22.375 1 87.81 190 LYS A C 1
ATOM 1508 O O . LYS A 1 190 ? -20.469 10.461 23.234 1 87.81 190 LYS A O 1
ATOM 1513 N N . ASN A 1 191 ? -21.266 9.008 21.766 1 89.94 191 ASN A N 1
ATOM 1514 C CA . ASN A 1 191 ? -20.203 8.039 22.016 1 89.94 191 ASN A CA 1
ATOM 1515 C C . ASN A 1 191 ? -18.984 8.312 21.141 1 89.94 191 ASN A C 1
ATOM 1517 O O . ASN A 1 191 ? -18.547 7.434 20.391 1 89.94 191 ASN A O 1
ATOM 1521 N N . VAL A 1 192 ? -18.547 9.469 21.203 1 90.06 192 VAL A N 1
ATOM 1522 C CA . VAL A 1 192 ? -17.344 9.945 20.516 1 90.06 192 VAL A CA 1
ATOM 1523 C C . VAL A 1 192 ? -16.312 10.43 21.531 1 90.06 192 VAL A C 1
ATOM 1525 O O . VAL A 1 192 ? -16.656 11.195 22.438 1 90.06 192 VAL A O 1
ATOM 1528 N N . ALA A 1 193 ? -15.156 9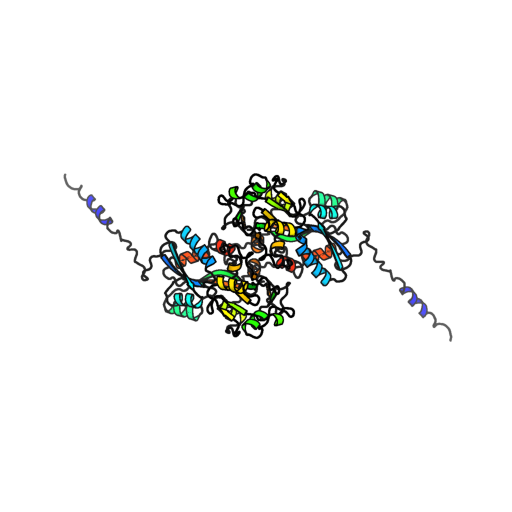.867 21.422 1 87.25 193 ALA A N 1
ATOM 1529 C CA . ALA A 1 193 ? -14.07 10.258 22.312 1 87.25 193 ALA A CA 1
ATOM 1530 C C . ALA A 1 193 ? -13.016 11.07 21.578 1 87.25 193 ALA A C 1
ATOM 1532 O O . ALA A 1 193 ? -12.836 10.906 20.359 1 87.25 193 ALA A O 1
ATOM 1533 N N . ALA A 1 194 ? -12.492 12.023 22.266 1 87.5 194 ALA A N 1
ATOM 1534 C CA . ALA A 1 194 ? -11.305 12.742 21.812 1 87.5 194 ALA A CA 1
ATOM 1535 C C . ALA A 1 194 ? -10.164 12.617 22.812 1 87.5 194 ALA A C 1
ATOM 1537 O O . ALA A 1 194 ? -10.367 12.805 24.016 1 87.5 194 ALA A O 1
ATOM 1538 N N . VAL A 1 195 ? -9.047 12.242 22.281 1 88.94 195 VAL A N 1
ATOM 1539 C CA . VAL A 1 195 ? -7.848 12.164 23.094 1 88.94 195 VAL A CA 1
ATOM 1540 C C . VAL A 1 195 ? -6.934 13.352 22.797 1 88.94 195 VAL A C 1
ATOM 1542 O O . VAL A 1 195 ? -7.402 14.406 22.344 1 88.94 195 VAL A O 1
ATOM 1545 N N . LYS A 1 196 ? -5.699 13.289 23.062 1 86.06 196 LYS A N 1
ATOM 1546 C CA . LYS A 1 196 ? -4.867 14.484 22.953 1 86.06 196 LYS A CA 1
ATOM 1547 C C . LYS A 1 196 ? -3.998 14.453 21.703 1 86.06 196 LYS A C 1
ATOM 1549 O O . LYS A 1 196 ? -3.758 15.484 21.078 1 86.06 196 LYS A O 1
ATOM 1554 N N . LYS A 1 197 ? -3.557 13.281 21.406 1 92.12 197 LYS A N 1
ATOM 1555 C CA . LYS A 1 197 ? -2.637 13.117 20.281 1 92.12 197 LYS A CA 1
ATOM 1556 C C . LYS A 1 197 ? -3.023 11.914 19.422 1 92.12 197 LYS A C 1
ATOM 1558 O O . LYS A 1 197 ? -3.674 10.984 19.906 1 92.12 197 LYS A O 1
ATOM 1563 N N . THR A 1 198 ? -2.588 11.984 18.172 1 92.31 198 THR A N 1
ATOM 1564 C CA . THR A 1 198 ? -2.891 10.898 17.25 1 92.31 198 THR A CA 1
ATOM 1565 C C . THR A 1 198 ? -2.359 9.57 17.766 1 92.31 198 THR A C 1
ATOM 1567 O O . THR A 1 198 ? -3.02 8.539 17.641 1 92.31 198 THR A O 1
ATOM 1570 N N . ALA A 1 199 ? -1.184 9.57 18.406 1 90.56 199 ALA A N 1
ATOM 1571 C CA . ALA A 1 199 ? -0.614 8.352 18.984 1 90.56 199 ALA A CA 1
ATOM 1572 C C . ALA A 1 199 ? -1.551 7.754 20.031 1 90.56 199 ALA A C 1
ATOM 1574 O O . ALA A 1 199 ? -1.628 6.531 20.172 1 90.56 199 ALA A O 1
ATOM 1575 N N . GLU A 1 200 ? -2.24 8.594 20.703 1 92.44 200 GLU A N 1
ATOM 1576 C CA . GLU A 1 200 ? -3.168 8.141 21.734 1 92.44 200 GLU A CA 1
ATOM 1577 C C . GLU A 1 200 ? -4.422 7.523 21.125 1 92.44 200 GLU A C 1
ATOM 1579 O O . GLU A 1 200 ? -5.074 6.68 21.75 1 92.44 200 GLU A O 1
ATOM 1584 N N . VAL A 1 201 ? -4.84 7.977 19.938 1 94 201 VAL A N 1
ATOM 1585 C CA . VAL A 1 201 ? -5.938 7.332 19.234 1 94 201 VAL A CA 1
ATOM 1586 C C . VAL A 1 201 ? -5.582 5.871 18.953 1 94 201 VAL A C 1
ATOM 1588 O O . VAL A 1 201 ? -6.387 4.973 19.219 1 94 201 VAL A O 1
ATOM 1591 N N . ILE A 1 202 ? -4.402 5.629 18.438 1 91.19 202 ILE A N 1
ATOM 1592 C CA . ILE A 1 202 ? -3.926 4.289 18.125 1 91.19 202 ILE A CA 1
ATOM 1593 C C . ILE A 1 202 ? -3.932 3.426 19.375 1 91.19 202 ILE A C 1
ATOM 1595 O O . ILE A 1 202 ? -4.457 2.311 19.375 1 91.19 202 ILE A O 1
ATOM 1599 N N . LYS A 1 203 ? -3.404 3.957 20.484 1 90.69 203 LYS A N 1
ATOM 1600 C CA . LYS A 1 203 ? -3.367 3.232 21.75 1 90.69 203 LYS A CA 1
ATOM 1601 C C . LYS A 1 203 ? -4.773 2.891 22.234 1 90.69 203 LYS A C 1
ATOM 1603 O O . LYS A 1 203 ? -5.023 1.78 22.719 1 90.69 203 LYS A O 1
ATOM 1608 N N . TYR A 1 204 ? -5.609 3.85 22.125 1 93.56 204 TYR A N 1
ATOM 1609 C CA . TYR A 1 204 ? -6.988 3.639 22.547 1 93.56 204 TYR A CA 1
ATOM 1610 C C . TYR A 1 204 ? -7.617 2.479 21.797 1 93.56 204 TYR A C 1
ATOM 1612 O O . TYR A 1 204 ? -8.273 1.619 22.391 1 93.56 204 TYR A O 1
ATOM 1620 N N . VAL A 1 205 ? -7.449 2.406 20.5 1 94 205 VAL A N 1
ATOM 1621 C CA . VAL A 1 205 ? -8.031 1.364 19.672 1 94 205 VAL A CA 1
ATOM 1622 C C . VAL A 1 205 ? -7.402 0.014 20.016 1 94 205 VAL A C 1
ATOM 1624 O O . VAL A 1 205 ? -8.094 -1.01 20.016 1 94 205 VAL A O 1
ATOM 1627 N N . GLU A 1 206 ? -6.141 -0.011 20.312 1 89.94 206 GLU A N 1
ATOM 1628 C CA . GLU A 1 206 ? -5.465 -1.236 20.719 1 89.94 206 GLU A CA 1
ATOM 1629 C C . GLU A 1 206 ? -6.109 -1.82 21.984 1 89.94 206 GLU A C 1
ATOM 1631 O O . GLU A 1 206 ? -6.148 -3.039 22.156 1 89.94 206 GLU A O 1
ATOM 1636 N N . GLU A 1 207 ? -6.617 -0.985 22.797 1 93 207 GLU A N 1
ATOM 1637 C CA . GLU A 1 207 ? -7.074 -1.409 24.125 1 93 207 GLU A CA 1
ATOM 1638 C C . GLU A 1 207 ? -8.586 -1.583 24.156 1 93 207 GLU A C 1
ATOM 1640 O O . GLU A 1 207 ? -9.141 -2.076 25.141 1 93 207 GLU A O 1
ATOM 1645 N N . ASN A 1 208 ? -9.227 -1.128 23.094 1 95 208 ASN A N 1
ATOM 1646 C CA . ASN A 1 208 ? -10.68 -1.163 23.078 1 95 208 ASN A CA 1
ATOM 1647 C C . ASN A 1 208 ? -11.211 -1.817 21.797 1 95 208 ASN A C 1
ATOM 1649 O O . ASN A 1 208 ? -11.258 -1.182 20.75 1 95 208 ASN A O 1
ATOM 1653 N N . LYS A 1 209 ? -11.828 -2.967 21.938 1 94.56 209 LYS A N 1
ATOM 1654 C CA . LYS A 1 209 ? -12.211 -3.793 20.797 1 94.56 209 LYS A CA 1
ATOM 1655 C C . LYS A 1 209 ? -13.359 -3.154 20.016 1 94.56 209 LYS A C 1
ATOM 1657 O O . LYS A 1 209 ? -13.5 -3.377 18.812 1 94.56 209 LYS A O 1
ATOM 1662 N N . GLY A 1 210 ? -14.133 -2.34 20.625 1 96.62 210 GLY A N 1
ATOM 1663 C CA . GLY A 1 210 ? -15.297 -1.742 20 1 96.62 210 GLY A CA 1
ATOM 1664 C C . GLY A 1 210 ? -15.008 -0.375 19.406 1 96.62 210 GLY A C 1
ATOM 1665 O O . GLY A 1 210 ? -15.914 0.269 18.859 1 96.62 210 GLY A O 1
ATOM 1666 N N . ALA A 1 211 ? -13.789 0.029 19.438 1 96.69 211 ALA A N 1
ATOM 1667 C CA . ALA A 1 211 ? -13.445 1.385 19.016 1 96.69 211 ALA A CA 1
ATOM 1668 C C . ALA A 1 211 ? -13.102 1.425 17.531 1 96.69 211 ALA A C 1
ATOM 1670 O O . ALA A 1 211 ? -12.547 0.466 16.984 1 96.69 211 ALA A O 1
ATOM 1671 N N . ILE A 1 212 ? -13.492 2.504 16.906 1 97.12 212 ILE A N 1
ATOM 1672 C CA . ILE A 1 212 ? -13 2.904 15.602 1 97.12 212 ILE A CA 1
ATOM 1673 C C . ILE A 1 212 ? -12.219 4.211 15.719 1 97.12 212 ILE A C 1
ATOM 1675 O O . ILE A 1 212 ? -12.773 5.234 16.125 1 97.12 212 ILE A O 1
ATOM 1679 N N . GLY A 1 213 ? -10.945 4.145 15.43 1 96.75 213 GLY A N 1
ATOM 1680 C CA . GLY A 1 213 ? -10.133 5.352 15.398 1 96.75 213 GLY A CA 1
ATOM 1681 C C . GLY A 1 213 ? -10.078 5.996 14.023 1 96.75 213 GLY A C 1
ATOM 1682 O O . GLY A 1 213 ? -10.055 5.301 13.008 1 96.75 213 GLY A O 1
ATOM 1683 N N . ILE A 1 214 ? -10.008 7.328 14 1 97 214 ILE A N 1
ATOM 1684 C CA . ILE A 1 214 ? -9.883 8.07 12.742 1 97 214 ILE A CA 1
ATOM 1685 C C . ILE A 1 214 ? -8.547 8.82 12.719 1 97 214 ILE A C 1
ATOM 1687 O O . ILE A 1 214 ? -8.328 9.734 13.516 1 97 214 ILE A O 1
ATOM 1691 N N . ILE A 1 215 ? -7.68 8.391 11.758 1 94.94 215 ILE A N 1
ATOM 1692 C CA . ILE A 1 215 ? -6.344 8.969 11.703 1 94.94 215 ILE A CA 1
ATOM 1693 C C . ILE A 1 215 ? -5.91 9.125 10.25 1 94.94 215 ILE A C 1
ATOM 1695 O O . ILE A 1 215 ? -6.559 8.602 9.336 1 94.94 215 ILE A O 1
ATOM 1699 N N . GLY A 1 216 ? -4.852 9.93 10.07 1 93.75 216 GLY A N 1
ATOM 1700 C CA . GLY A 1 216 ? -4.262 10.023 8.742 1 93.75 216 GLY A CA 1
ATOM 1701 C C . GLY A 1 216 ? -3.51 8.773 8.328 1 93.75 216 GLY A C 1
ATOM 1702 O O . GLY A 1 216 ? -2.955 8.07 9.18 1 93.75 216 GLY A O 1
ATOM 1703 N N . SER A 1 217 ? -3.383 8.594 7 1 92.31 217 SER A N 1
ATOM 1704 C CA . SER A 1 217 ? -2.773 7.383 6.465 1 92.31 217 SER A CA 1
ATOM 1705 C C . SER A 1 217 ? -1.272 7.355 6.73 1 92.31 217 SER A C 1
ATOM 1707 O O . SER A 1 217 ? -0.656 6.289 6.73 1 92.31 217 SER A O 1
ATOM 1709 N N . ASN A 1 218 ? -0.661 8.492 6.902 1 90.31 218 ASN A N 1
ATOM 1710 C CA . ASN A 1 218 ? 0.766 8.547 7.203 1 90.31 218 ASN A CA 1
ATOM 1711 C C . ASN A 1 218 ? 1.093 7.828 8.508 1 90.31 218 ASN A C 1
ATOM 1713 O O . ASN A 1 218 ? 2.238 7.438 8.734 1 90.31 218 ASN A O 1
ATOM 1717 N N . TRP A 1 219 ? 0.157 7.656 9.344 1 88.62 219 TRP A N 1
ATOM 1718 C CA . TRP A 1 219 ? 0.365 7.008 10.633 1 88.62 219 TRP A CA 1
ATOM 1719 C C . TRP A 1 219 ? 0.296 5.492 10.5 1 88.62 219 TRP A C 1
ATOM 1721 O O . TRP A 1 219 ? 0.635 4.762 11.438 1 88.62 219 TRP A O 1
ATOM 1731 N N . LEU A 1 220 ? -0.166 5.012 9.359 1 82.06 220 LEU A N 1
ATOM 1732 C CA . LEU A 1 220 ? -0.232 3.574 9.125 1 82.06 220 LEU A CA 1
ATOM 1733 C C . LEU A 1 220 ? 1.149 3.01 8.812 1 82.06 220 LEU A C 1
ATOM 1735 O O . LEU A 1 220 ? 1.399 1.818 9.016 1 82.06 220 LEU A O 1
ATOM 1739 N N . ASN A 1 221 ? 1.895 3.92 8.125 1 66.56 221 ASN A N 1
ATOM 1740 C CA . ASN A 1 221 ? 3.227 3.498 7.699 1 66.56 221 ASN A CA 1
ATOM 1741 C C . ASN A 1 221 ? 4.301 3.977 8.672 1 66.56 221 ASN A C 1
ATOM 1743 O O . ASN A 1 221 ? 5.484 3.99 8.344 1 66.56 221 ASN A O 1
ATOM 1747 N N . ASP A 1 222 ? 3.867 4.688 9.68 1 54.59 222 ASP A N 1
ATOM 1748 C CA . ASP A 1 222 ? 4.816 5.434 10.5 1 54.59 222 ASP A CA 1
ATOM 1749 C C . ASP A 1 222 ? 6.012 4.562 10.891 1 54.59 222 ASP A C 1
ATOM 1751 O O . ASP A 1 222 ? 5.852 3.551 11.57 1 54.59 222 ASP A O 1
ATOM 1755 N N . LYS A 1 223 ? 7.074 4.91 10.094 1 48.75 223 LYS A N 1
ATOM 1756 C CA . LYS A 1 223 ? 8.398 4.336 10.289 1 48.75 223 LYS A CA 1
ATOM 1757 C C . LYS A 1 223 ? 8.891 4.543 11.719 1 48.75 223 LYS A C 1
ATOM 1759 O O . LYS A 1 223 ? 9.859 3.906 12.141 1 48.75 223 LYS A O 1
ATOM 1764 N N . ARG A 1 224 ? 8.594 6.059 12.188 1 38.34 224 ARG A N 1
ATOM 1765 C CA . ARG A 1 224 ? 9.172 6.484 13.461 1 38.34 224 ARG A CA 1
ATOM 1766 C C . ARG A 1 224 ? 8.688 5.598 14.602 1 38.34 224 ARG A C 1
ATOM 1768 O O . ARG A 1 224 ? 9.039 5.828 15.766 1 38.34 224 ARG A O 1
ATOM 1775 N N . ASP A 1 225 ? 7.449 5.098 14.391 1 35.62 225 ASP A N 1
ATOM 1776 C CA . ASP A 1 225 ? 7.242 4.145 15.477 1 35.62 225 ASP A CA 1
ATOM 1777 C C . ASP A 1 225 ? 8.484 3.273 15.68 1 35.62 225 ASP A C 1
ATOM 1779 O O . ASP A 1 225 ? 8.789 2.416 14.852 1 35.62 225 ASP A O 1
ATOM 1783 N N . THR A 1 226 ? 9.422 3.812 15.953 1 32.47 226 THR A N 1
ATOM 1784 C CA . THR A 1 226 ? 10.555 3.037 16.438 1 32.47 226 THR A CA 1
ATOM 1785 C C . THR A 1 226 ? 10.141 1.608 16.766 1 32.47 226 THR A C 1
ATOM 1787 O O . THR A 1 226 ? 10.984 0.736 16.969 1 32.47 226 THR A O 1
ATOM 1790 N N . THR A 1 227 ? 9 1.577 17.359 1 33.56 227 THR A N 1
ATOM 1791 C CA . THR A 1 227 ? 8.469 0.255 17.688 1 33.56 227 THR A CA 1
ATOM 1792 C C . THR A 1 227 ? 7.988 -0.452 16.422 1 33.56 227 THR A C 1
ATOM 1794 O O . THR A 1 227 ? 7.566 -1.609 16.469 1 33.56 227 THR A O 1
ATOM 1797 N N . ASN A 1 228 ? 8.375 0.084 15.172 1 35.25 228 ASN A N 1
ATOM 1798 C CA . ASN A 1 228 ? 8.172 -0.483 13.844 1 35.25 228 ASN A CA 1
ATOM 1799 C C . ASN A 1 228 ? 6.836 -1.218 13.75 1 35.25 228 ASN A C 1
ATOM 1801 O O . ASN A 1 228 ? 6.785 -2.373 13.32 1 35.25 228 ASN A O 1
ATOM 1805 N N . LEU A 1 229 ? 5.715 -0.785 14.297 1 36 229 LEU A N 1
ATOM 1806 C CA . LEU A 1 229 ? 4.469 -1.28 14.867 1 36 229 LEU A CA 1
ATOM 1807 C C . LEU A 1 229 ? 3.414 -1.481 13.781 1 36 229 LEU A C 1
ATOM 1809 O O . LEU A 1 229 ? 2.258 -1.785 14.086 1 36 229 LEU A O 1
ATOM 1813 N N . THR A 1 230 ? 3.5 -0.755 12.594 1 40.84 230 THR A N 1
ATOM 1814 C CA . THR A 1 230 ? 2.285 -1.016 11.828 1 40.84 230 THR A CA 1
ATOM 1815 C C . THR A 1 230 ? 1.798 -2.443 12.055 1 40.84 230 THR A C 1
ATOM 1817 O O . THR A 1 230 ? 0.599 -2.676 12.227 1 40.84 230 THR A O 1
ATOM 1820 N N . PHE A 1 231 ? 2.934 -3.361 11.922 1 43.72 231 PHE A N 1
ATOM 1821 C CA . PHE A 1 231 ? 2.631 -4.781 12.062 1 43.72 231 PHE A CA 1
ATOM 1822 C C . PHE A 1 231 ? 2.584 -5.184 13.531 1 43.72 231 PHE A C 1
ATOM 1824 O O . PHE A 1 231 ? 2.113 -6.273 13.867 1 43.72 231 PHE A O 1
ATOM 1831 N N . LYS A 1 232 ? 3.213 -4.262 14.336 1 49.38 232 LYS A N 1
ATOM 1832 C CA . LYS A 1 232 ? 3.146 -4.598 15.758 1 49.38 232 LYS A CA 1
ATOM 1833 C C . LYS A 1 232 ? 1.817 -4.164 16.359 1 49.38 232 LYS A C 1
ATOM 1835 O O . LYS A 1 232 ? 1.473 -4.574 17.469 1 49.38 232 LYS A O 1
ATOM 1840 N N . LYS A 1 233 ? 1.018 -3.344 15.555 1 60.5 233 LYS A N 1
ATOM 1841 C CA . LYS A 1 233 ? -0.108 -2.699 16.219 1 60.5 233 LYS A CA 1
ATOM 1842 C C . LYS A 1 233 ? -1.341 -3.598 16.219 1 60.5 233 LYS A C 1
ATOM 1844 O O . LYS A 1 233 ? -1.551 -4.363 15.266 1 60.5 233 LYS A O 1
ATOM 1849 N N . GLU A 1 234 ? -1.758 -3.824 17.406 1 77.44 234 GLU A N 1
ATOM 1850 C CA . GLU A 1 234 ? -3.01 -4.559 17.562 1 77.44 234 GLU A CA 1
ATOM 1851 C C . GLU A 1 234 ? -4.168 -3.818 16.891 1 77.44 234 GLU A C 1
ATOM 1853 O O . GLU A 1 234 ? -5.246 -3.695 17.484 1 77.44 234 GLU A O 1
ATOM 1858 N N . ILE A 1 235 ? -3.715 -3.07 15.68 1 86.88 235 ILE A N 1
ATOM 1859 C CA . ILE A 1 235 ? -4.766 -2.377 14.945 1 86.88 235 ILE A CA 1
ATOM 1860 C C . ILE A 1 235 ? -4.699 -2.758 13.469 1 86.88 235 ILE A C 1
ATOM 1862 O O . ILE A 1 235 ? -3.686 -3.277 13 1 86.88 235 ILE A O 1
ATOM 1866 N N . ARG A 1 236 ? -5.785 -2.514 12.75 1 84.75 236 ARG A N 1
ATOM 1867 C CA . ARG A 1 236 ? -5.832 -2.674 11.297 1 84.75 236 ARG A CA 1
ATOM 1868 C C . ARG A 1 236 ? -6.727 -1.617 10.664 1 84.75 236 ARG A C 1
ATOM 1870 O O . ARG A 1 236 ? -7.738 -1.218 11.242 1 84.75 236 ARG A O 1
ATOM 1877 N N . PRO A 1 237 ? -6.293 -1.17 9.484 1 90.19 237 PRO A N 1
ATOM 1878 C CA . PRO A 1 237 ? -7.203 -0.269 8.773 1 90.19 237 PRO A CA 1
ATOM 1879 C C . PRO A 1 237 ? -8.406 -0.997 8.172 1 90.19 237 PRO A C 1
ATOM 1881 O O . PRO A 1 237 ? -8.273 -2.129 7.695 1 90.19 237 PRO A O 1
ATOM 1884 N N . MET A 1 238 ? -9.562 -0.417 8.266 1 93 238 MET A N 1
ATOM 1885 C CA . MET A 1 238 ? -10.758 -0.936 7.598 1 93 238 MET A CA 1
ATOM 1886 C C . MET A 1 238 ? -10.742 -0.58 6.117 1 93 238 MET A C 1
ATOM 1888 O O . MET A 1 238 ? -10.109 0.394 5.711 1 93 238 MET A O 1
ATOM 1892 N N . ALA A 1 239 ? -11.375 -1.453 5.328 1 93.12 239 ALA A N 1
ATOM 1893 C CA . ALA A 1 239 ? -11.68 -1.114 3.938 1 93.12 239 ALA A CA 1
ATOM 1894 C C . ALA A 1 239 ? -13.008 -0.371 3.83 1 93.12 239 ALA A C 1
ATOM 1896 O O . ALA A 1 239 ? -13.992 -0.754 4.461 1 93.12 239 ALA A O 1
ATOM 1897 N N . VAL A 1 240 ? -13.023 0.689 3.035 1 96.81 240 VAL A N 1
ATOM 1898 C CA . VAL A 1 240 ? -14.195 1.561 2.998 1 96.81 240 VAL A CA 1
ATOM 1899 C C . VAL A 1 240 ? -14.828 1.515 1.609 1 96.81 240 VAL A C 1
ATOM 1901 O O . VAL A 1 240 ? -14.125 1.545 0.597 1 96.81 240 VAL A O 1
ATOM 1904 N N . SER A 1 241 ? -16.172 1.461 1.652 1 96.88 241 SER A N 1
ATOM 1905 C CA . SER A 1 241 ? -16.938 1.4 0.409 1 96.88 241 SER A CA 1
ATOM 1906 C C . SER A 1 241 ? -17.688 2.707 0.151 1 96.88 241 SER A C 1
ATOM 1908 O O . SER A 1 241 ? -18.219 3.318 1.079 1 96.88 241 SER A O 1
ATOM 1910 N N . SER A 1 242 ? -17.797 3.068 -1.146 1 96 242 SER A N 1
ATOM 1911 C CA . SER A 1 242 ? -18.578 4.234 -1.555 1 96 242 SER A CA 1
ATOM 1912 C C . SER A 1 242 ? -20.047 3.875 -1.769 1 96 242 SER A C 1
ATOM 1914 O O . SER A 1 242 ? -20.891 4.758 -1.934 1 96 242 SER A O 1
ATOM 1916 N N . VAL A 1 243 ? -20.328 2.553 -1.738 1 96.12 243 VAL A N 1
ATOM 1917 C CA . VAL A 1 243 ? -21.703 2.127 -1.909 1 96.12 243 VAL A CA 1
ATOM 1918 C C . VAL A 1 243 ? -22.281 1.656 -0.571 1 96.12 243 VAL A C 1
ATOM 1920 O O . VAL A 1 243 ? -21.516 1.262 0.324 1 96.12 243 VAL A O 1
ATOM 1923 N N . PRO A 1 244 ? -23.594 1.645 -0.367 1 96.19 244 PRO A N 1
ATOM 1924 C CA . PRO A 1 244 ? -24.219 1.481 0.944 1 96.19 244 PRO A CA 1
ATOM 1925 C C . PRO A 1 244 ? -23.938 0.117 1.569 1 96.19 244 PRO A C 1
ATOM 1927 O O . PRO A 1 244 ? -23.828 0.005 2.793 1 96.19 244 PRO A O 1
ATOM 1930 N N . ILE A 1 245 ? -23.828 -0.862 0.737 1 96.12 245 ILE A N 1
ATOM 1931 C CA . ILE A 1 245 ? -23.547 -2.199 1.25 1 96.12 245 ILE A CA 1
ATOM 1932 C C . ILE A 1 245 ? -22.094 -2.572 0.961 1 96.12 245 ILE A C 1
ATOM 1934 O O . ILE A 1 245 ? -21.75 -2.916 -0.172 1 96.12 245 ILE A O 1
ATOM 1938 N N . ALA A 1 246 ? -21.359 -2.508 2.018 1 95.75 246 ALA A N 1
ATOM 1939 C CA . ALA A 1 246 ? -19.922 -2.773 1.892 1 95.75 246 ALA A CA 1
ATOM 1940 C C . ALA A 1 246 ? -19.641 -4.273 1.861 1 95.75 246 ALA A C 1
ATOM 1942 O O . ALA A 1 246 ? -20.266 -5.039 2.602 1 95.75 246 ALA A O 1
ATOM 1943 N N . ASN A 1 247 ? -18.719 -4.656 1.009 1 90.5 247 ASN A N 1
ATOM 1944 C CA . ASN A 1 247 ? -18.172 -6.004 0.967 1 90.5 247 ASN A CA 1
ATOM 1945 C C . ASN A 1 247 ? -16.75 -6.012 0.415 1 90.5 247 ASN A C 1
ATOM 1947 O O . ASN A 1 247 ? -16.203 -4.961 0.066 1 90.5 247 ASN A O 1
ATOM 1951 N N . VAL A 1 248 ? -16.188 -7.164 0.373 1 83.62 248 VAL A N 1
ATOM 1952 C CA . VAL A 1 248 ? -14.773 -7.297 0.028 1 83.62 248 VAL A CA 1
ATOM 1953 C C . VAL A 1 248 ? -14.547 -6.859 -1.418 1 83.62 248 VAL A C 1
ATOM 1955 O O . VAL A 1 248 ? -13.453 -6.422 -1.779 1 83.62 248 VAL A O 1
ATOM 1958 N N . GLN A 1 249 ? -15.562 -6.902 -2.236 1 82.44 249 GLN A N 1
ATOM 1959 C CA . GLN A 1 249 ? -15.414 -6.617 -3.66 1 82.44 249 GLN A CA 1
ATOM 1960 C C . GLN A 1 249 ? -15.461 -5.117 -3.93 1 82.44 249 GLN A C 1
ATOM 1962 O O . GLN A 1 249 ? -14.984 -4.648 -4.965 1 82.44 249 GLN A O 1
ATOM 1967 N N . ASN A 1 250 ? -16 -4.414 -3.025 1 90.88 250 ASN A N 1
ATOM 1968 C CA . ASN A 1 250 ? -16.219 -3.01 -3.361 1 90.88 250 ASN A CA 1
ATOM 1969 C C . ASN A 1 250 ? -15.641 -2.08 -2.299 1 90.88 250 ASN A C 1
ATOM 1971 O O . ASN A 1 250 ? -15.992 -0.899 -2.244 1 90.88 250 ASN A O 1
ATOM 1975 N N . SER A 1 251 ? -14.836 -2.564 -1.43 1 94 251 SER A N 1
ATOM 1976 C CA . SER A 1 251 ? -14.234 -1.791 -0.352 1 94 251 SER A CA 1
ATOM 1977 C C . SER A 1 251 ? -12.719 -1.716 -0.512 1 94 251 SER A C 1
ATOM 1979 O O . SER A 1 251 ? -12.086 -2.676 -0.959 1 94 251 SER A O 1
ATOM 1981 N N . TRP A 1 252 ? -12.164 -0.497 -0.12 1 92 252 TRP A N 1
ATOM 1982 C CA . TRP A 1 252 ? -10.742 -0.269 -0.363 1 92 252 TRP A CA 1
ATOM 1983 C C . TRP A 1 252 ? -10.07 0.341 0.863 1 92 252 TRP A C 1
ATOM 1985 O O . TRP A 1 252 ? -10.664 1.17 1.556 1 92 252 TRP A O 1
ATOM 1995 N N . LYS A 1 253 ? -8.766 -0.02 1.037 1 90.62 253 LYS A N 1
ATOM 1996 C CA . LYS A 1 253 ? -7.953 0.513 2.127 1 90.62 253 LYS A CA 1
ATOM 1997 C C . LYS A 1 253 ? -7.336 1.855 1.748 1 90.62 253 LYS A C 1
ATOM 1999 O O . LYS A 1 253 ? -7.273 2.205 0.567 1 90.62 253 LYS A O 1
ATOM 2004 N N . PRO A 1 254 ? -6.879 2.561 2.771 1 92.81 254 PRO A N 1
ATOM 2005 C CA . PRO A 1 254 ? -6.324 3.889 2.502 1 92.81 254 PRO A CA 1
ATOM 2006 C C . PRO A 1 254 ? -4.871 3.836 2.039 1 92.81 254 PRO A C 1
ATOM 2008 O O . PRO A 1 254 ? -4.027 4.57 2.557 1 92.81 254 PRO A O 1
ATOM 2011 N N . TYR A 1 255 ? -4.586 3.15 1.008 1 89.19 255 TYR A N 1
ATOM 2012 C CA . TYR A 1 255 ? -3.246 3.035 0.445 1 89.19 255 TYR A CA 1
ATOM 2013 C C . TYR A 1 255 ? -3.088 3.939 -0.772 1 89.19 255 TYR A C 1
ATOM 2015 O O . TYR A 1 255 ? -4.07 4.277 -1.437 1 89.19 255 TYR A O 1
ATOM 2023 N N . GLN A 1 256 ? -1.829 4.254 -1.062 1 90.06 256 GLN A N 1
ATOM 2024 C CA . GLN A 1 256 ? -1.489 5.277 -2.045 1 90.06 256 GLN A CA 1
ATOM 2025 C C . GLN A 1 256 ? -2.133 4.977 -3.396 1 90.06 256 GLN A C 1
ATOM 2027 O O . GLN A 1 256 ? -2.684 5.871 -4.039 1 90.06 256 GLN A O 1
ATOM 2032 N N . TYR A 1 257 ? -2.088 3.773 -3.844 1 90.25 257 TYR A N 1
ATOM 2033 C CA . TYR A 1 257 ? -2.631 3.434 -5.152 1 90.25 257 TYR A CA 1
ATOM 2034 C C . TYR A 1 257 ? -4.133 3.68 -5.203 1 90.25 257 TYR A C 1
ATOM 2036 O O . TYR A 1 257 ? -4.66 4.16 -6.207 1 90.25 257 TYR A O 1
ATOM 2044 N N . TYR A 1 258 ? -4.855 3.365 -4.148 1 90.56 258 TYR A N 1
ATOM 2045 C CA . TYR A 1 258 ? -6.305 3.496 -4.117 1 90.56 258 TYR A CA 1
ATOM 2046 C C . TYR A 1 258 ? -6.719 4.957 -3.963 1 90.56 258 TYR A C 1
ATOM 2048 O O . TYR A 1 258 ? -7.789 5.355 -4.426 1 90.56 258 TYR A O 1
ATOM 2056 N N . ILE A 1 259 ? -5.855 5.664 -3.322 1 92.44 259 ILE A N 1
ATOM 2057 C CA . ILE A 1 259 ? -6.051 7.109 -3.312 1 92.44 259 ILE A CA 1
ATOM 2058 C C . ILE A 1 259 ? -5.852 7.664 -4.719 1 92.44 259 ILE A C 1
ATOM 2060 O O . ILE A 1 259 ? -6.695 8.406 -5.227 1 92.44 259 ILE A O 1
ATOM 2064 N N . PHE A 1 260 ? -4.816 7.273 -5.379 1 91.06 260 PHE A N 1
ATOM 2065 C CA . PHE A 1 260 ? -4.422 7.742 -6.703 1 91.06 260 PHE A CA 1
ATOM 2066 C C . PHE A 1 260 ? -5.508 7.449 -7.73 1 91.06 260 PHE A C 1
ATOM 2068 O O . PHE A 1 260 ? -5.871 8.32 -8.523 1 91.06 260 PHE A O 1
ATOM 2075 N N . ASN A 1 261 ? -6.043 6.195 -7.629 1 88.19 261 ASN A N 1
ATOM 2076 C CA . ASN A 1 261 ? -6.973 5.816 -8.688 1 88.19 261 ASN A CA 1
ATOM 2077 C C . ASN A 1 261 ? -8.414 6.16 -8.32 1 88.19 261 ASN A C 1
ATOM 2079 O O . ASN A 1 261 ? -9.344 5.801 -9.047 1 88.19 261 ASN A O 1
ATOM 2083 N N . GLY A 1 262 ? -8.672 6.75 -7.137 1 90.94 262 GLY A N 1
ATOM 2084 C CA . GLY A 1 262 ? -9.977 7.277 -6.762 1 90.94 262 GLY A CA 1
ATOM 2085 C C . GLY A 1 262 ? -10.867 6.25 -6.082 1 90.94 262 GLY A C 1
ATOM 2086 O O . GLY A 1 262 ? -12 6.551 -5.711 1 90.94 262 GLY A O 1
ATOM 2087 N N . SER A 1 263 ? -10.359 5.039 -5.855 1 90.19 263 SER A N 1
ATOM 2088 C CA . SER A 1 263 ? -11.164 3.977 -5.262 1 90.19 263 SER A CA 1
ATOM 2089 C C . SER A 1 263 ? -11.43 4.246 -3.785 1 90.19 263 SER A C 1
ATOM 2091 O O . SER A 1 263 ? -12.523 3.969 -3.287 1 90.19 263 SER A O 1
ATOM 2093 N N . TYR A 1 264 ? -10.477 4.75 -3.143 1 94.25 264 TYR A N 1
ATOM 2094 C CA . TYR A 1 264 ? -10.688 5.031 -1.727 1 94.25 264 TYR A CA 1
ATOM 2095 C C . TYR A 1 264 ? -11.531 6.285 -1.536 1 94.25 264 TYR A C 1
ATOM 2097 O O . TYR A 1 264 ? -11.133 7.375 -1.967 1 94.25 264 TYR A O 1
ATOM 2105 N N . PRO A 1 265 ? -12.602 6.215 -0.763 1 96.31 265 PRO A N 1
ATOM 2106 C CA . PRO A 1 265 ? -13.586 7.301 -0.822 1 96.31 265 PRO A CA 1
ATOM 2107 C C . PRO A 1 265 ? -13.328 8.391 0.219 1 96.31 265 PRO A C 1
ATOM 2109 O O . PRO A 1 265 ? -13.961 9.445 0.186 1 96.31 265 PRO A O 1
ATOM 2112 N N . LEU A 1 266 ? -12.43 8.242 1.155 1 97.12 266 LEU A N 1
ATOM 2113 C CA . LEU A 1 266 ? -12.195 9.242 2.195 1 97.12 266 LEU A CA 1
ATOM 2114 C C . LEU A 1 266 ? -10.852 9.93 1.994 1 97.12 266 LEU A C 1
ATOM 2116 O O . LEU A 1 266 ? -10.094 10.117 2.951 1 97.12 266 LEU A O 1
ATOM 2120 N N . ALA A 1 267 ? -10.578 10.258 0.776 1 95.94 267 ALA A N 1
ATOM 2121 C CA . ALA A 1 267 ? -9.352 10.977 0.43 1 95.94 267 ALA A CA 1
ATOM 2122 C C . ALA A 1 267 ? -9.523 12.477 0.622 1 95.94 267 ALA A C 1
ATOM 2124 O O . ALA A 1 267 ? -10.594 13.031 0.346 1 95.94 267 ALA A O 1
ATOM 2125 N N . ARG A 1 268 ? -8.398 13.125 1.126 1 95.31 268 ARG A N 1
ATOM 2126 C CA . ARG A 1 268 ? -8.422 14.57 1.303 1 95.31 268 ARG A CA 1
ATOM 2127 C C . ARG A 1 268 ? -7.113 15.195 0.842 1 95.31 268 ARG A C 1
ATOM 2129 O O . ARG A 1 268 ? -6.082 14.523 0.791 1 95.31 268 ARG A O 1
ATOM 2136 N N . THR A 1 269 ? -7.223 16.516 0.501 1 95.5 269 THR A N 1
ATOM 2137 C CA . THR A 1 269 ? -6.051 17.281 0.084 1 95.5 269 THR A CA 1
ATOM 2138 C C . THR A 1 269 ? -5.398 17.969 1.281 1 95.5 269 THR A C 1
ATOM 2140 O O . THR A 1 269 ? -6.086 18.516 2.145 1 95.5 269 THR A O 1
ATOM 2143 N N . LEU A 1 270 ? -4.102 17.938 1.286 1 97.69 270 LEU A N 1
ATOM 2144 C CA . LEU A 1 270 ? -3.342 18.656 2.307 1 97.69 270 LEU A CA 1
ATOM 2145 C C . LEU A 1 270 ? -2.734 19.922 1.739 1 97.69 270 LEU A C 1
ATOM 2147 O O . LEU A 1 270 ? -2.275 19.953 0.594 1 97.69 270 LEU A O 1
ATOM 2151 N N . TYR A 1 271 ? -2.686 21 2.664 1 98.19 271 TYR A N 1
ATOM 2152 C CA . TYR A 1 271 ? -2.293 22.328 2.199 1 98.19 271 TYR A CA 1
ATOM 2153 C C . TYR A 1 271 ? -1.246 22.938 3.119 1 98.19 271 TYR A C 1
ATOM 2155 O O . TYR A 1 271 ? -1.242 22.672 4.324 1 98.19 271 TYR A O 1
ATOM 2163 N N . ILE A 1 272 ? -0.46 23.734 2.486 1 98.81 272 ILE A N 1
ATOM 2164 C CA . ILE A 1 272 ? 0.309 24.781 3.162 1 98.81 272 ILE A CA 1
ATOM 2165 C C . ILE A 1 272 ? -0.348 26.141 2.936 1 98.81 272 ILE A C 1
ATOM 2167 O O . ILE A 1 272 ? -0.437 26.609 1.8 1 98.81 272 ILE A O 1
ATOM 2171 N N . LEU A 1 273 ? -0.789 26.734 4.031 1 98.75 273 LEU A N 1
ATOM 2172 C CA . LEU A 1 273 ? -1.325 28.078 3.957 1 98.75 273 LEU A CA 1
ATOM 2173 C C . LEU A 1 273 ? -0.257 29.109 4.316 1 98.75 273 LEU A C 1
ATOM 2175 O O . LEU A 1 273 ? 0.351 29.031 5.387 1 98.75 273 LEU A O 1
ATOM 2179 N N . LEU A 1 274 ? -0.07 30.078 3.451 1 98.5 274 LEU A N 1
ATOM 2180 C CA . LEU A 1 274 ? 0.956 31.094 3.627 1 98.5 274 LEU A CA 1
ATOM 2181 C C . LEU A 1 274 ? 0.332 32.469 3.682 1 98.5 274 LEU A C 1
ATOM 2183 O O . LEU A 1 274 ? -0.617 32.781 2.949 1 98.5 274 LEU A O 1
ATOM 2187 N N . ASN A 1 275 ? 0.792 33.25 4.559 1 96.81 275 ASN A N 1
ATOM 2188 C CA . ASN A 1 275 ? 0.624 34.688 4.559 1 96.81 275 ASN A CA 1
ATOM 2189 C C . ASN A 1 275 ? 1.954 35.406 4.762 1 96.81 275 ASN A C 1
ATOM 2191 O O . ASN A 1 275 ? 2.121 36.156 5.73 1 96.81 275 ASN A O 1
ATOM 2195 N N . ASP A 1 276 ? 2.83 35.219 3.76 1 92.31 276 ASP A N 1
ATOM 2196 C CA . ASP A 1 276 ? 4.23 35.625 3.865 1 92.31 276 ASP A CA 1
ATOM 2197 C C . ASP A 1 276 ? 4.574 36.688 2.848 1 92.31 276 ASP A C 1
ATOM 2199 O O . ASP A 1 276 ? 5.277 36.438 1.87 1 92.31 276 ASP A O 1
ATOM 2203 N N . THR A 1 277 ? 4.293 37.938 3.105 1 88.31 277 THR A N 1
ATOM 2204 C CA . THR A 1 277 ? 4.625 39.031 2.215 1 88.31 277 THR A CA 1
ATOM 2205 C C . THR A 1 277 ? 6.137 39.219 2.145 1 88.31 277 THR A C 1
ATOM 2207 O O . THR A 1 277 ? 6.656 39.75 1.146 1 88.31 277 THR A O 1
ATOM 2210 N N . HIS A 1 278 ? 6.84 38.844 3.133 1 89.75 278 HIS A N 1
ATOM 2211 C CA . HIS A 1 278 ? 8.289 38.969 3.264 1 89.75 278 HIS A CA 1
ATOM 2212 C C . HIS A 1 278 ? 9.008 38 2.32 1 89.75 278 HIS A C 1
ATOM 2214 O O . HIS A 1 278 ? 10.156 38.25 1.939 1 89.75 278 HIS A O 1
ATOM 2220 N N . MET A 1 279 ? 8.398 36.969 1.909 1 92.06 279 MET A N 1
ATOM 2221 C CA . MET A 1 279 ? 8.945 35.906 1.062 1 92.06 279 MET A CA 1
ATOM 2222 C C . MET A 1 279 ? 10.227 35.344 1.664 1 92.06 279 MET A C 1
ATOM 2224 O O . MET A 1 279 ? 11.258 35.281 0.995 1 92.06 279 MET A O 1
ATOM 2228 N N . GLY A 1 280 ? 10.172 34.969 2.906 1 96.75 280 GLY A N 1
ATOM 2229 C CA . GLY A 1 280 ? 11.305 34.438 3.645 1 96.75 280 GLY A CA 1
ATOM 2230 C C . GLY A 1 280 ? 11.242 32.938 3.828 1 96.75 280 GLY A C 1
ATOM 2231 O O . GLY A 1 280 ? 10.953 32.188 2.881 1 96.75 280 GLY A O 1
ATOM 2232 N N . LEU A 1 281 ? 11.523 32.438 5.023 1 97.88 281 LEU A N 1
ATOM 2233 C CA . LEU A 1 281 ? 11.68 31.016 5.332 1 97.88 281 LEU A CA 1
ATOM 2234 C C . LEU A 1 281 ? 10.375 30.266 5.105 1 97.88 281 LEU A C 1
ATOM 2236 O O . LEU A 1 281 ? 10.383 29.125 4.648 1 97.88 281 LEU A O 1
ATOM 2240 N N . PRO A 1 282 ? 9.195 30.891 5.469 1 98.12 282 PRO A N 1
ATOM 2241 C CA . PRO A 1 282 ? 7.953 30.156 5.188 1 98.12 282 PRO A CA 1
ATOM 2242 C C . PRO A 1 282 ? 7.809 29.797 3.711 1 98.12 282 PRO A C 1
ATOM 2244 O O . PRO A 1 282 ? 7.449 28.656 3.383 1 98.12 282 PRO A O 1
ATOM 2247 N N . THR A 1 283 ? 8.117 30.734 2.902 1 97.62 283 THR A N 1
ATOM 2248 C CA . THR A 1 283 ? 8.062 30.5 1.464 1 97.62 283 THR A CA 1
ATOM 2249 C C . THR A 1 283 ? 9.133 29.484 1.045 1 97.62 283 THR A C 1
ATOM 2251 O O . THR A 1 283 ? 8.867 28.578 0.256 1 97.62 283 THR A O 1
ATOM 2254 N N . GLY A 1 284 ? 10.328 29.672 1.579 1 98.44 284 GLY A N 1
ATOM 2255 C CA . GLY A 1 284 ? 11.414 28.75 1.277 1 98.44 284 GLY A CA 1
ATOM 2256 C C . GLY A 1 284 ? 11.102 27.312 1.665 1 98.44 284 GLY A C 1
ATOM 2257 O O . GLY A 1 284 ? 11.352 26.391 0.89 1 98.44 284 GLY A O 1
ATOM 2258 N N . PHE A 1 285 ? 10.555 27.078 2.898 1 98.62 285 PHE A N 1
ATOM 2259 C CA . PHE A 1 285 ? 10.219 25.75 3.385 1 98.62 285 PHE A CA 1
ATOM 2260 C C . PHE A 1 285 ? 9.078 25.141 2.572 1 98.62 285 PHE A C 1
ATOM 2262 O O . PHE A 1 285 ? 9.094 23.953 2.262 1 98.62 285 PHE A O 1
ATOM 2269 N N . SER A 1 286 ? 8.086 25.953 2.221 1 98.56 286 SER A N 1
ATOM 2270 C CA . SER A 1 286 ? 7.004 25.5 1.354 1 98.56 286 SER A CA 1
ATOM 2271 C C . SER A 1 286 ? 7.539 24.984 0.02 1 98.56 286 SER A C 1
ATOM 2273 O O . SER A 1 286 ? 7.148 23.906 -0.438 1 98.56 286 SER A O 1
ATOM 2275 N N . ASN A 1 287 ? 8.438 25.719 -0.586 1 98 287 ASN A N 1
ATOM 2276 C CA . ASN A 1 287 ? 9.039 25.328 -1.856 1 98 287 ASN A CA 1
ATOM 2277 C C . ASN A 1 287 ? 9.82 24.016 -1.727 1 98 287 ASN A C 1
ATOM 2279 O O . ASN A 1 287 ? 9.82 23.188 -2.643 1 98 287 ASN A O 1
ATOM 2283 N N . PHE A 1 288 ? 10.477 23.891 -0.627 1 98.12 288 PHE A N 1
ATOM 2284 C CA . PHE A 1 288 ? 11.203 22.656 -0.355 1 98.12 288 PHE A CA 1
ATOM 2285 C C . PHE A 1 288 ? 10.258 21.469 -0.305 1 98.12 288 PHE A C 1
ATOM 2287 O O . PHE A 1 288 ? 10.508 20.438 -0.934 1 98.12 288 PHE A O 1
ATOM 2294 N N . ILE A 1 289 ? 9.141 21.562 0.314 1 98.12 289 ILE A N 1
ATOM 2295 C CA . ILE A 1 289 ? 8.18 20.484 0.519 1 98.12 289 ILE A CA 1
ATOM 2296 C C . ILE A 1 289 ? 7.613 20.031 -0.826 1 98.12 289 ILE A C 1
ATOM 2298 O O . ILE A 1 289 ? 7.414 18.844 -1.057 1 98.12 289 ILE A O 1
ATOM 2302 N N . ILE A 1 290 ? 7.438 20.938 -1.741 1 97.31 290 ILE A N 1
ATOM 2303 C CA . ILE A 1 290 ? 6.777 20.578 -2.986 1 97.31 290 ILE A CA 1
ATOM 2304 C C . ILE A 1 290 ? 7.824 20.25 -4.051 1 97.31 290 ILE A C 1
ATOM 2306 O O . ILE A 1 290 ? 7.48 19.938 -5.195 1 97.31 290 ILE A O 1
ATOM 2310 N N . SER A 1 291 ? 9.086 20.359 -3.627 1 95.62 291 SER A N 1
ATOM 2311 C CA . SER A 1 291 ? 10.141 19.984 -4.57 1 95.62 291 SER A CA 1
ATOM 2312 C C . SER A 1 291 ? 10.07 18.5 -4.922 1 95.62 291 SER A C 1
ATOM 2314 O O . SER A 1 291 ? 9.844 17.672 -4.051 1 95.62 291 SER A O 1
ATOM 2316 N N . GLN A 1 292 ? 10.297 18.188 -6.188 1 89.69 292 GLN A N 1
ATOM 2317 C CA . GLN A 1 292 ? 10.125 16.812 -6.68 1 89.69 292 GLN A CA 1
ATOM 2318 C C . GLN A 1 292 ? 11.273 15.922 -6.223 1 89.69 292 GLN A C 1
ATOM 2320 O O . GLN A 1 292 ? 11.062 14.742 -5.934 1 89.69 292 GLN A O 1
ATOM 2325 N N . ASP A 1 293 ? 12.383 16.438 -6.074 1 89.12 293 ASP A N 1
ATOM 2326 C CA . ASP A 1 293 ? 13.578 15.633 -5.859 1 89.12 293 ASP A CA 1
ATOM 2327 C C . ASP A 1 293 ? 13.836 15.422 -4.367 1 89.12 293 ASP A C 1
ATOM 2329 O O . ASP A 1 293 ? 14.672 14.594 -3.988 1 89.12 293 ASP A O 1
ATOM 2333 N N . LYS A 1 294 ? 13.125 16.156 -3.504 1 93.81 294 LYS A N 1
ATOM 2334 C CA . LYS A 1 294 ? 13.375 16.016 -2.072 1 93.81 294 LYS A CA 1
ATOM 2335 C C . LYS A 1 294 ? 12.07 15.891 -1.296 1 93.81 294 LYS A C 1
ATOM 2337 O O . LYS A 1 294 ? 11.633 14.781 -0.99 1 93.81 294 LYS A O 1
ATOM 2342 N N . GLY A 1 295 ? 11.312 17.031 -1.176 1 96.06 295 GLY A N 1
ATOM 2343 C CA . GLY A 1 295 ? 10.117 17.047 -0.349 1 96.06 295 GLY A CA 1
ATOM 2344 C C . GLY A 1 295 ? 9.094 16.016 -0.761 1 96.06 295 GLY A C 1
ATOM 2345 O O . GLY A 1 295 ? 8.547 15.305 0.085 1 96.06 295 GLY A O 1
ATOM 2346 N N . GLN A 1 296 ? 8.844 15.883 -2.02 1 94.94 296 GLN A N 1
ATOM 2347 C CA . GLN A 1 296 ? 7.816 14.969 -2.51 1 94.94 296 GLN A CA 1
ATOM 2348 C C . GLN A 1 296 ? 8.258 13.516 -2.361 1 94.94 296 GLN A C 1
ATOM 2350 O O . GLN A 1 296 ? 7.418 12.625 -2.232 1 94.94 296 GLN A O 1
ATOM 2355 N N . LYS A 1 297 ? 9.531 13.258 -2.359 1 90.94 297 LYS A N 1
ATOM 2356 C CA . LYS A 1 297 ? 10.016 11.914 -2.07 1 90.94 297 LYS A CA 1
ATOM 2357 C C . LYS A 1 297 ? 9.734 11.523 -0.624 1 90.94 297 LYS A C 1
ATOM 2359 O O . LYS A 1 297 ? 9.383 10.375 -0.342 1 90.94 297 LYS A O 1
ATOM 2364 N N . ILE A 1 298 ? 9.891 12.461 0.276 1 92.69 298 ILE A N 1
ATOM 2365 C CA . ILE A 1 298 ? 9.555 12.227 1.675 1 92.69 298 ILE A CA 1
ATOM 2366 C C . ILE A 1 298 ? 8.07 11.906 1.801 1 92.69 298 ILE A C 1
ATOM 2368 O O . ILE A 1 298 ? 7.691 10.938 2.457 1 92.69 298 ILE A O 1
ATOM 2372 N N . ILE A 1 299 ? 7.242 12.695 1.126 1 94.5 299 ILE A N 1
ATOM 2373 C CA . ILE A 1 299 ? 5.797 12.492 1.15 1 94.5 299 ILE A CA 1
ATOM 2374 C C . ILE A 1 299 ? 5.477 11.062 0.701 1 94.5 299 ILE A C 1
ATOM 2376 O O . ILE A 1 299 ? 4.719 10.352 1.366 1 94.5 299 ILE A O 1
ATOM 2380 N N . LEU A 1 300 ? 6.051 10.68 -0.391 1 90.62 300 LEU A N 1
ATOM 2381 C CA . LEU A 1 300 ? 5.824 9.352 -0.95 1 90.62 300 LEU A CA 1
ATOM 2382 C C . LEU A 1 300 ? 6.188 8.266 0.06 1 90.62 300 LEU A C 1
ATOM 2384 O O . LEU A 1 300 ? 5.43 7.316 0.255 1 90.62 300 LEU A O 1
ATOM 2388 N N . LYS A 1 301 ? 7.199 8.383 0.779 1 87 301 LYS A N 1
ATOM 2389 C CA . LYS A 1 301 ? 7.723 7.371 1.693 1 87 301 LYS A CA 1
ATOM 2390 C C . LYS A 1 301 ? 6.883 7.297 2.967 1 87 301 LYS A C 1
ATOM 2392 O O . LYS A 1 301 ? 6.891 6.277 3.662 1 87 301 LYS A O 1
ATOM 2397 N N . THR A 1 302 ? 6.156 8.305 3.236 1 88.94 302 THR A N 1
ATOM 2398 C CA . THR A 1 302 ? 5.387 8.344 4.477 1 88.94 302 THR A CA 1
ATOM 2399 C C . THR A 1 302 ? 4.043 7.637 4.301 1 88.94 302 THR A C 1
ATOM 2401 O O . THR A 1 302 ? 3.312 7.434 5.273 1 88.94 302 THR A O 1
ATOM 2404 N N . GLY A 1 303 ? 3.711 7.352 3.086 1 88 303 GLY A N 1
ATOM 2405 C CA . GLY A 1 303 ? 2.426 6.715 2.848 1 88 303 GLY A CA 1
ATOM 2406 C C . GLY A 1 303 ? 1.377 7.672 2.309 1 88 303 GLY A C 1
ATOM 2407 O O . GLY A 1 303 ? 0.304 7.246 1.878 1 88 303 GLY A O 1
ATOM 2408 N N . LEU A 1 304 ? 1.706 8.922 2.307 1 93.31 304 LEU A N 1
ATOM 2409 C CA . LEU A 1 304 ? 0.863 9.898 1.626 1 93.31 304 LEU A CA 1
ATOM 2410 C C . LEU A 1 304 ? 1.115 9.883 0.122 1 93.31 304 LEU A C 1
ATOM 2412 O O . LEU A 1 304 ? 2.156 9.398 -0.331 1 93.31 304 LEU A O 1
ATOM 2416 N N . LEU A 1 305 ? 0.106 10.344 -0.597 1 93.19 305 LEU A N 1
ATOM 2417 C CA . LEU A 1 305 ? 0.271 10.484 -2.039 1 93.19 305 LEU A CA 1
ATOM 2418 C C . LEU A 1 305 ? 0.799 11.875 -2.393 1 93.19 305 LEU A C 1
ATOM 2420 O O . LEU A 1 305 ? 0.163 12.883 -2.08 1 93.19 305 LEU A O 1
ATOM 2424 N N . PRO A 1 306 ? 1.964 11.922 -3.049 1 93.88 306 PRO A N 1
ATOM 2425 C CA . PRO A 1 306 ? 2.514 13.234 -3.418 1 93.88 306 PRO A CA 1
ATOM 2426 C C . PRO A 1 306 ? 1.61 14 -4.379 1 93.88 306 PRO A C 1
ATOM 2428 O O . PRO A 1 306 ? 0.966 13.398 -5.242 1 93.88 306 PRO A O 1
ATOM 2431 N N . ALA A 1 307 ? 1.621 15.289 -4.188 1 93 307 ALA A N 1
ATOM 2432 C CA . ALA A 1 307 ? 0.825 16.141 -5.07 1 93 307 ALA A CA 1
ATOM 2433 C C . ALA A 1 307 ? 1.537 16.375 -6.402 1 93 307 ALA A C 1
ATOM 2435 O O . ALA A 1 307 ? 0.898 16.688 -7.41 1 93 307 ALA A O 1
ATOM 2436 N N . TYR A 1 308 ? 2.848 16.281 -6.277 1 87.25 308 TYR A N 1
ATOM 2437 C CA . TYR A 1 308 ? 3.652 16.547 -7.465 1 87.25 308 TYR A CA 1
ATOM 2438 C C . TYR A 1 308 ? 4.598 15.391 -7.754 1 87.25 308 TYR A C 1
ATOM 2440 O O . TYR A 1 308 ? 5.02 14.68 -6.84 1 87.25 308 TYR A O 1
ATOM 2448 N N . GLY A 1 309 ? 4.988 15.258 -9.055 1 73.12 309 GLY A N 1
ATOM 2449 C CA . GLY A 1 309 ? 5.918 14.227 -9.484 1 73.12 309 GLY A CA 1
ATOM 2450 C C . GLY A 1 309 ? 5.414 13.422 -10.672 1 73.12 309 GLY A C 1
ATOM 2451 O O . GLY A 1 309 ? 4.219 13.445 -10.977 1 73.12 309 GLY A O 1
ATOM 2452 N N . ASN A 1 310 ? 6.379 13.039 -11.602 1 57.59 310 ASN A N 1
ATOM 2453 C CA . ASN A 1 310 ? 6.102 12.297 -12.828 1 57.59 310 ASN A CA 1
ATOM 2454 C C . ASN A 1 310 ? 5.445 10.953 -12.531 1 57.59 310 ASN A C 1
ATOM 2456 O O . ASN A 1 310 ? 6.133 9.984 -12.195 1 57.59 310 ASN A O 1
ATOM 2460 N N . LEU A 1 311 ? 4.359 11.016 -11.922 1 53.59 311 LEU A N 1
ATOM 2461 C CA . LEU A 1 311 ? 3.639 9.742 -11.859 1 53.59 311 LEU A CA 1
ATOM 2462 C C . LEU A 1 311 ? 3.473 9.148 -13.258 1 53.59 311 LEU A C 1
ATOM 2464 O O . LEU A 1 311 ? 2.449 9.367 -13.906 1 53.59 311 LEU A O 1
ATOM 2468 N N . THR A 1 312 ? 4.488 9.398 -14.148 1 46.28 312 THR A N 1
ATOM 2469 C CA . THR A 1 312 ? 4.285 8.719 -15.422 1 46.28 312 THR A CA 1
ATOM 2470 C C . THR A 1 312 ? 4.059 7.227 -15.203 1 46.28 312 THR A C 1
ATOM 2472 O O . THR A 1 312 ? 4.879 6.551 -14.586 1 46.28 312 THR A O 1
ATOM 2475 N N . VAL A 1 313 ? 2.789 6.945 -15.312 1 44.28 313 VAL A N 1
ATOM 2476 C CA . VAL A 1 313 ? 2.404 5.543 -15.43 1 44.28 313 VAL A CA 1
ATOM 2477 C C . VAL A 1 313 ? 3.33 4.832 -16.406 1 44.28 313 VAL A C 1
ATOM 2479 O O . VAL A 1 313 ? 3.361 5.168 -17.594 1 44.28 313 VAL A O 1
ATOM 2482 N N . ARG A 1 314 ? 4.531 4.457 -16.047 1 46.12 314 ARG A N 1
ATOM 2483 C CA . ARG A 1 314 ? 5.344 3.625 -16.922 1 46.12 314 ARG A CA 1
ATOM 2484 C C . ARG A 1 314 ? 4.742 2.232 -17.078 1 46.12 314 ARG A C 1
ATOM 2486 O O . ARG A 1 314 ? 4.055 1.749 -16.172 1 46.12 314 ARG 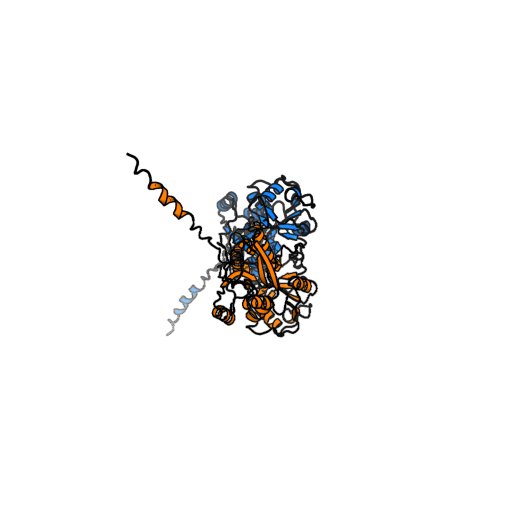A O 1
ATOM 2493 N N . ASN A 1 315 ? 4.648 1.723 -18.281 1 47.56 315 ASN A N 1
ATOM 2494 C CA . ASN A 1 315 ? 4.547 0.271 -18.391 1 47.56 315 ASN A CA 1
ATOM 2495 C C . ASN A 1 315 ? 5.449 -0.428 -17.375 1 47.56 315 ASN A C 1
ATOM 2497 O O . ASN A 1 315 ? 6.633 -0.105 -17.266 1 47.56 315 ASN A O 1
ATOM 2501 N N . VAL A 1 316 ? 4.785 -0.876 -16.375 1 50.47 316 VAL A N 1
ATOM 2502 C CA . VAL A 1 316 ? 5.59 -1.572 -15.383 1 50.47 316 VAL A CA 1
ATOM 2503 C C . VAL A 1 316 ? 6.746 -2.303 -16.062 1 50.47 316 VAL A C 1
ATOM 2505 O O . VAL A 1 316 ? 6.523 -3.205 -16.875 1 50.47 316 VAL A O 1
ATOM 2508 N N . ARG A 1 317 ? 7.84 -1.711 -16.406 1 47.66 317 ARG A N 1
ATOM 2509 C CA . ARG A 1 317 ? 9.023 -2.359 -16.969 1 47.66 317 ARG A CA 1
ATOM 2510 C C . ARG A 1 317 ? 9.578 -3.404 -16 1 47.66 317 ARG A C 1
ATOM 2512 O O . ARG A 1 317 ? 10.148 -3.059 -14.969 1 47.66 317 ARG A O 1
ATOM 2519 N N . VAL A 1 318 ? 9.047 -4.57 -16.109 1 51.06 318 VAL A N 1
ATOM 2520 C CA . VAL A 1 318 ? 9.672 -5.684 -15.398 1 51.06 318 VAL A CA 1
ATOM 2521 C C . VAL A 1 318 ? 10.938 -6.117 -16.125 1 51.06 318 VAL A C 1
ATOM 2523 O O . VAL A 1 318 ? 10.984 -6.129 -17.359 1 51.06 318 VAL A O 1
ATOM 2526 N N . SER A 1 319 ? 12.117 -5.949 -15.672 1 41.69 319 SER A N 1
ATOM 2527 C CA . SER A 1 319 ? 13.367 -6.395 -16.266 1 41.69 319 SER A CA 1
ATOM 2528 C C . SER A 1 319 ? 13.25 -7.809 -16.828 1 41.69 319 SER A C 1
ATOM 2530 O O . SER A 1 319 ? 13.031 -8.758 -16.078 1 41.69 319 SER A O 1
ATOM 2532 N N . ASN A 1 320 ? 12.68 -7.957 -17.953 1 37.88 320 ASN A N 1
ATOM 2533 C CA . ASN A 1 320 ? 12.75 -9.25 -18.625 1 37.88 320 ASN A CA 1
ATOM 2534 C C . ASN A 1 320 ? 14.18 -9.57 -19.078 1 37.88 320 ASN A C 1
ATOM 2536 O O . ASN A 1 320 ? 14.648 -9.055 -20.094 1 37.88 320 ASN A O 1
ATOM 2540 N N . GLU A 1 321 ? 15.188 -9.156 -18.516 1 35.12 321 GLU A N 1
ATOM 2541 C CA . GLU A 1 321 ? 16.422 -9.656 -19.125 1 35.12 321 GLU A CA 1
ATOM 2542 C C . GLU A 1 321 ? 16.578 -11.156 -18.891 1 35.12 321 GLU A C 1
ATOM 2544 O O . GLU A 1 321 ? 16.234 -11.672 -17.828 1 35.12 321 GLU A O 1
ATOM 2549 N N . MET B 1 1 ? -68.312 -35.781 -63.125 1 23.64 1 MET B N 1
ATOM 2550 C CA . MET B 1 1 ? -67 -36.156 -63.531 1 23.64 1 MET B CA 1
ATOM 2551 C C . MET B 1 1 ? -66 -36 -62.375 1 23.64 1 MET B C 1
ATOM 2553 O O . MET B 1 1 ? -66 -34.969 -61.688 1 23.64 1 MET B O 1
ATOM 2557 N N . LYS B 1 2 ? -65.375 -37.156 -61.875 1 26.97 2 LYS B N 1
ATOM 2558 C CA . LYS B 1 2 ? -64.625 -37.844 -60.844 1 26.97 2 LYS B CA 1
ATOM 2559 C C . LYS B 1 2 ? -63.281 -37.125 -60.562 1 26.97 2 LYS B C 1
ATOM 2561 O O . LYS B 1 2 ? -62.781 -37.156 -59.438 1 26.97 2 LYS B O 1
ATOM 2566 N N . ARG B 1 3 ? -62.5 -36.812 -61.562 1 25.86 3 ARG B N 1
ATOM 2567 C CA . ARG B 1 3 ? -61.125 -37.281 -61.5 1 25.86 3 ARG B CA 1
ATOM 2568 C C . ARG B 1 3 ? -60.281 -36.438 -60.531 1 25.86 3 ARG B C 1
ATOM 2570 O O . ARG B 1 3 ? -59.438 -36.969 -59.812 1 25.86 3 ARG B O 1
ATOM 2577 N N . ASN B 1 4 ? -60.094 -35.156 -60.688 1 26.91 4 ASN B N 1
ATOM 2578 C CA . ASN B 1 4 ? -58.781 -34.562 -60.656 1 26.91 4 ASN B CA 1
ATOM 2579 C C . ASN B 1 4 ? -58.344 -34.219 -59.219 1 26.91 4 ASN B C 1
ATOM 2581 O O . ASN B 1 4 ? -57.469 -33.375 -59 1 26.91 4 ASN B O 1
ATOM 2585 N N . ILE B 1 5 ? -59.094 -34.562 -58.125 1 34.06 5 ILE B N 1
ATOM 2586 C CA . ILE B 1 5 ? -58.812 -33.938 -56.812 1 34.06 5 ILE B CA 1
ATOM 2587 C C . ILE B 1 5 ? -57.531 -34.5 -56.281 1 34.06 5 ILE B C 1
ATOM 2589 O O . ILE B 1 5 ? -57.125 -34.188 -55.156 1 34.06 5 ILE B O 1
ATOM 2593 N N . SER B 1 6 ? -56.906 -35.594 -57 1 30.8 6 SER B N 1
ATOM 2594 C CA . SER B 1 6 ? -56.062 -36.5 -56.25 1 30.8 6 SER B CA 1
ATOM 2595 C C . SER B 1 6 ? -54.75 -35.812 -55.844 1 30.8 6 SER B C 1
ATOM 2597 O O . SER B 1 6 ? -54.062 -36.281 -54.938 1 30.8 6 SER B O 1
ATOM 2599 N N . TYR B 1 7 ? -54.156 -34.906 -56.625 1 31.95 7 TYR B N 1
ATOM 2600 C CA . TYR B 1 7 ? -52.719 -34.906 -56.656 1 31.95 7 TYR B CA 1
ATOM 2601 C C . TYR B 1 7 ? -52.125 -34.25 -55.406 1 31.95 7 TYR B C 1
ATOM 2603 O O . TYR B 1 7 ? -50.906 -34.219 -55.25 1 31.95 7 TYR B O 1
ATOM 2611 N N . THR B 1 8 ? -52.875 -33.406 -54.656 1 35.78 8 THR B N 1
ATOM 2612 C CA . THR B 1 8 ? -52.094 -32.438 -53.906 1 35.78 8 THR B CA 1
ATOM 2613 C C . THR B 1 8 ? -51.406 -33.125 -52.719 1 35.78 8 THR B C 1
ATOM 2615 O O . THR B 1 8 ? -50.719 -32.438 -51.938 1 35.78 8 THR B O 1
ATOM 2618 N N . LEU B 1 9 ? -51.719 -34.469 -52.438 1 34.94 9 LEU B N 1
ATOM 2619 C CA . LEU B 1 9 ? -51.25 -34.938 -51.125 1 34.94 9 LEU B CA 1
ATOM 2620 C C . LEU B 1 9 ? -49.75 -35.156 -51.125 1 34.94 9 LEU B C 1
ATOM 2622 O O . LEU B 1 9 ? -49.188 -35.562 -50.094 1 34.94 9 LEU B O 1
ATOM 2626 N N . VAL B 1 10 ? -49.094 -35.219 -52.281 1 36.16 10 VAL B N 1
ATOM 2627 C CA . VAL B 1 10 ? -47.812 -35.906 -52.25 1 36.16 10 VAL B CA 1
ATOM 2628 C C . VAL B 1 10 ? -46.781 -35.062 -51.5 1 36.16 10 VAL B C 1
ATOM 2630 O O . VAL B 1 10 ? -45.875 -35.594 -50.906 1 36.16 10 VAL B O 1
ATOM 2633 N N . GLY B 1 11 ? -46.812 -33.688 -51.562 1 36.19 11 GLY B N 1
ATOM 2634 C CA . GLY B 1 11 ? -45.531 -33.062 -51.375 1 36.19 11 GLY B CA 1
ATOM 2635 C C . GLY B 1 11 ? -45.094 -32.969 -49.906 1 36.19 11 GLY B C 1
ATOM 2636 O O . GLY B 1 11 ? -44.062 -32.406 -49.594 1 36.19 11 GLY B O 1
ATOM 2637 N N . LEU B 1 12 ? -46.031 -33.219 -49 1 37.16 12 LEU B N 1
ATOM 2638 C CA . LEU B 1 12 ? -45.688 -32.781 -47.625 1 37.16 12 LEU B CA 1
ATOM 2639 C C . LEU B 1 12 ? -44.656 -33.719 -47.031 1 37.16 12 LEU B C 1
ATOM 2641 O O . LEU B 1 12 ? -44.188 -33.5 -45.906 1 37.16 12 LEU B O 1
ATOM 2645 N N . THR B 1 13 ? -44.5 -35 -47.562 1 36.97 13 THR B N 1
ATOM 2646 C CA . THR B 1 13 ? -43.875 -35.938 -46.688 1 36.97 13 THR B CA 1
ATOM 2647 C C . THR B 1 13 ? -42.406 -35.625 -46.5 1 36.97 13 THR B C 1
ATOM 2649 O O . THR B 1 13 ? -41.75 -36.094 -45.562 1 36.97 13 THR B O 1
ATOM 2652 N N . LEU B 1 14 ? -41.75 -35.031 -47.531 1 37.22 14 LEU B N 1
ATOM 2653 C CA . LEU B 1 14 ? -40.312 -35.281 -47.5 1 37.22 14 LEU B CA 1
ATOM 2654 C C . LEU B 1 14 ? -39.625 -34.469 -46.375 1 37.22 14 LEU B C 1
ATOM 2656 O O . LEU B 1 14 ? -38.406 -34.531 -46.188 1 37.22 14 LEU B O 1
ATOM 2660 N N . ILE B 1 15 ? -40.25 -33.406 -45.938 1 40.25 15 ILE B N 1
ATOM 2661 C CA . ILE B 1 15 ? -39.312 -32.5 -45.25 1 40.25 15 ILE B CA 1
ATOM 2662 C C . ILE B 1 15 ? -38.938 -33.094 -43.906 1 40.25 15 ILE B C 1
ATOM 2664 O O . ILE B 1 15 ? -38.312 -32.406 -43.094 1 40.25 15 ILE B O 1
ATOM 2668 N N . THR B 1 16 ? -39.531 -34.188 -43.469 1 38.38 16 THR B N 1
ATOM 2669 C CA . THR B 1 16 ? -39.312 -34.438 -42.062 1 38.38 16 THR B CA 1
ATOM 2670 C C . THR B 1 16 ? -37.844 -34.75 -41.812 1 38.38 16 THR B C 1
ATOM 2672 O O . THR B 1 16 ? -37.344 -34.5 -40.688 1 38.38 16 THR B O 1
ATOM 2675 N N . CYS B 1 17 ? -37.188 -35.625 -42.594 1 37.31 17 CYS B N 1
ATOM 2676 C CA . CYS B 1 17 ? -36.156 -36.438 -41.938 1 37.31 17 CYS B CA 1
ATOM 2677 C C . CYS B 1 17 ? -34.906 -35.625 -41.625 1 37.31 17 CYS B C 1
ATOM 2679 O O . CYS B 1 17 ? -33.906 -36.188 -41.219 1 37.31 17 CYS B O 1
ATOM 2681 N N . LEU B 1 18 ? -34.656 -34.531 -42.344 1 37.47 18 LEU B N 1
ATOM 2682 C CA . LEU B 1 18 ? -33.281 -34.156 -42.125 1 37.47 18 LEU B CA 1
ATOM 2683 C C . LEU B 1 18 ? -33.031 -33.688 -40.688 1 37.47 18 LEU B C 1
ATOM 2685 O O . LEU B 1 18 ? -33.062 -32.5 -40.406 1 37.47 18 LEU B O 1
ATOM 2689 N N . LEU B 1 19 ? -33.781 -34.188 -39.719 1 37.69 19 LEU B N 1
ATOM 2690 C CA . LEU B 1 19 ? -33.156 -33.875 -38.438 1 37.69 19 LEU B CA 1
ATOM 2691 C C . LEU B 1 19 ? -31.703 -34.375 -38.438 1 37.69 19 LEU B C 1
ATOM 2693 O O . LEU B 1 19 ? -31.453 -35.562 -38.344 1 37.69 19 LEU B O 1
ATOM 2697 N N . VAL B 1 20 ? -30.859 -33.906 -39.344 1 39.09 20 VAL B N 1
ATOM 2698 C CA . VAL B 1 20 ? -29.438 -34.062 -39.094 1 39.09 20 VAL B CA 1
ATOM 2699 C C . VAL B 1 20 ? -29.172 -33.906 -37.594 1 39.09 20 VAL B C 1
ATOM 2701 O O . VAL B 1 20 ? -29.438 -32.875 -37 1 39.09 20 VAL B O 1
ATOM 2704 N N . SER B 1 21 ? -29.391 -34.938 -36.781 1 38.22 21 SER B N 1
ATOM 2705 C CA . SER B 1 21 ? -28.766 -35 -35.469 1 38.22 21 SER B CA 1
ATOM 2706 C C . SER B 1 21 ? -27.422 -34.281 -35.469 1 38.22 21 SER B C 1
ATOM 2708 O O . SER B 1 21 ? -26.531 -34.594 -36.25 1 38.22 21 SER B O 1
ATOM 2710 N N . CYS B 1 22 ? -27.391 -33 -35.5 1 37.75 22 CYS B N 1
ATOM 2711 C CA . CYS B 1 22 ? -26.156 -32.406 -35 1 37.75 22 CYS B CA 1
ATOM 2712 C C . CYS B 1 22 ? -25.484 -33.312 -33.969 1 37.75 22 CYS B C 1
ATOM 2714 O O . CYS B 1 22 ? -25.828 -33.281 -32.781 1 37.75 22 CYS B O 1
ATOM 2716 N N . LYS B 1 23 ? -25.25 -34.562 -34.219 1 38.34 23 LYS B N 1
ATOM 2717 C CA . LYS B 1 23 ? -24.266 -35.281 -33.438 1 38.34 23 LYS B CA 1
ATOM 2718 C C . LYS B 1 23 ? -23.141 -34.344 -32.969 1 38.34 23 LYS B C 1
ATOM 2720 O O . LYS B 1 23 ? -22.406 -33.812 -33.812 1 38.34 23 LYS B O 1
ATOM 2725 N N . ASN B 1 24 ? -23.312 -33.562 -32 1 41.19 24 ASN B N 1
ATOM 2726 C CA . ASN B 1 24 ? -22.188 -32.906 -31.328 1 41.19 24 ASN B CA 1
ATOM 2727 C C . ASN B 1 24 ? -20.938 -33.75 -31.359 1 41.19 24 ASN B C 1
ATOM 2729 O O . ASN B 1 24 ? -20.906 -34.844 -30.766 1 41.19 24 ASN B O 1
ATOM 2733 N N . LYS B 1 25 ? -20.203 -33.938 -32.344 1 43.19 25 LYS B N 1
ATOM 2734 C CA . LYS B 1 25 ? -18.906 -34.594 -32.469 1 43.19 25 LYS B CA 1
ATOM 2735 C C . LYS B 1 25 ? -18.109 -34.406 -31.172 1 43.19 25 LYS B C 1
ATOM 2737 O O . LYS B 1 25 ? -17.922 -33.312 -30.688 1 43.19 25 LYS B O 1
ATOM 2742 N N . LYS B 1 26 ? -18.047 -35.406 -30.297 1 49.34 26 LYS B N 1
ATOM 2743 C CA . LYS B 1 26 ? -17.109 -35.469 -29.188 1 49.34 26 LYS B CA 1
ATOM 2744 C C . LYS B 1 26 ? -15.727 -34.969 -29.625 1 49.34 26 LYS B C 1
ATOM 2746 O O . LYS B 1 26 ? -15.219 -35.406 -30.672 1 49.34 26 LYS B O 1
ATOM 2751 N N . PRO B 1 27 ? -15.25 -33.812 -29.109 1 55.41 27 PRO B N 1
ATOM 2752 C CA . PRO B 1 27 ? -13.914 -33.344 -29.5 1 55.41 27 PRO B CA 1
ATOM 2753 C C . PRO B 1 27 ? -12.867 -34.469 -29.453 1 55.41 27 PRO B C 1
ATOM 2755 O O . PRO B 1 27 ? -13.008 -35.406 -28.688 1 55.41 27 PRO B O 1
ATOM 2758 N N . LYS B 1 28 ? -11.992 -34.594 -30.469 1 59.69 28 LYS B N 1
ATOM 2759 C CA . LYS B 1 28 ? -10.898 -35.531 -30.625 1 59.69 28 LYS B CA 1
ATOM 2760 C C . LYS B 1 28 ? -10.141 -35.75 -29.328 1 59.69 28 LYS B C 1
ATOM 2762 O O . LYS B 1 28 ? -9.625 -36.844 -29.047 1 59.69 28 LYS B O 1
ATOM 2767 N N . ASP B 1 29 ? -10.156 -34.75 -28.375 1 69.69 29 ASP B N 1
ATOM 2768 C CA . ASP B 1 29 ? -9.359 -34.875 -27.156 1 69.69 29 ASP B CA 1
ATOM 2769 C C . ASP B 1 29 ? -10.203 -35.406 -26 1 69.69 29 ASP B C 1
ATOM 2771 O O . ASP B 1 29 ? -9.703 -35.594 -24.891 1 69.69 29 ASP B O 1
ATOM 2775 N N . GLY B 1 30 ? -11.453 -35.75 -26.219 1 81.56 30 GLY B N 1
ATOM 2776 C CA . GLY B 1 30 ? -12.32 -36.344 -25.219 1 81.56 30 GLY B CA 1
ATOM 2777 C C . GLY B 1 30 ? -12.852 -35.344 -24.203 1 81.56 30 GLY B C 1
ATOM 2778 O O . GLY B 1 30 ? -13.656 -35.719 -23.344 1 81.56 30 GLY B O 1
ATOM 2779 N N . ARG B 1 31 ? -12.398 -34.125 -24.375 1 88.62 31 ARG B N 1
ATOM 2780 C CA . ARG B 1 31 ? -12.852 -33.094 -23.453 1 88.62 31 ARG B CA 1
ATOM 2781 C C . ARG B 1 31 ? -14.234 -32.562 -23.844 1 88.62 31 ARG B C 1
ATOM 2783 O O . ARG B 1 31 ? -14.539 -32.438 -25.031 1 88.62 31 ARG B O 1
ATOM 2790 N N . THR B 1 32 ? -15.07 -32.312 -22.781 1 92.25 32 THR B N 1
ATOM 2791 C CA . THR B 1 32 ? -16.422 -31.844 -23.047 1 92.25 32 THR B CA 1
ATOM 2792 C C . THR B 1 32 ? -16.672 -30.484 -22.359 1 92.25 32 THR B C 1
ATOM 2794 O O . THR B 1 32 ? -17.781 -29.953 -22.406 1 92.25 32 THR B O 1
ATOM 2797 N N . ASP B 1 33 ? -15.586 -29.969 -21.734 1 95.56 33 ASP B N 1
ATOM 2798 C CA . ASP B 1 33 ? -15.758 -28.688 -21.047 1 95.56 33 ASP B CA 1
ATOM 2799 C C . ASP B 1 33 ? -15.938 -27.547 -22.031 1 95.56 33 ASP B C 1
ATOM 2801 O O . ASP B 1 33 ? -15.523 -27.656 -23.188 1 95.56 33 ASP B O 1
ATOM 2805 N N . THR B 1 34 ? -16.703 -26.562 -21.609 1 96.25 34 THR B N 1
ATOM 2806 C CA . THR B 1 34 ? -16.875 -25.312 -22.344 1 96.25 34 THR B CA 1
ATOM 2807 C C . THR B 1 34 ? -16.172 -24.156 -21.625 1 96.25 34 THR B C 1
ATOM 2809 O O . THR B 1 34 ? -15.383 -24.375 -20.719 1 96.25 34 THR B O 1
ATOM 2812 N N . TYR B 1 35 ? -16.516 -22.922 -22.047 1 96.5 35 TYR B N 1
ATOM 2813 C CA . TYR B 1 35 ? -15.93 -21.75 -21.422 1 96.5 35 TYR B CA 1
ATOM 2814 C C . TYR B 1 35 ? -16.438 -21.594 -19.984 1 96.5 35 TYR B C 1
ATOM 2816 O O . TYR B 1 35 ? -15.805 -20.906 -19.172 1 96.5 35 TYR B O 1
ATOM 2824 N N . SER B 1 36 ? -17.594 -22.172 -19.688 1 97.5 36 SER B N 1
ATOM 2825 C CA . SER B 1 36 ? -18.219 -21.859 -18.406 1 97.5 36 SER B CA 1
ATOM 2826 C C . SER B 1 36 ? -18.828 -23.109 -17.781 1 97.5 36 SER B C 1
ATOM 2828 O O . SER B 1 36 ? -19.625 -23 -16.828 1 97.5 36 SER B O 1
ATOM 2830 N N . SER B 1 37 ? -18.531 -24.281 -18.328 1 97.75 37 SER B N 1
ATOM 2831 C CA . SER B 1 37 ? -19.078 -25.5 -17.75 1 97.75 37 SER B CA 1
ATOM 2832 C C . SER B 1 37 ? -18.109 -26.672 -17.922 1 97.75 37 SER B C 1
ATOM 2834 O O . SER B 1 37 ? -17.219 -26.625 -18.766 1 97.75 37 SER B O 1
ATOM 2836 N N . GLY B 1 38 ? -18.391 -27.766 -17.047 1 97.75 38 GLY B N 1
ATOM 2837 C CA . GLY B 1 38 ? -17.516 -28.922 -17.047 1 97.75 38 GLY B CA 1
ATOM 2838 C C . GLY B 1 38 ? -16.516 -28.922 -15.914 1 97.75 38 GLY B C 1
ATOM 2839 O O . GLY B 1 38 ? -16.688 -28.188 -14.93 1 97.75 38 GLY B O 1
ATOM 2840 N N . ALA B 1 39 ? -15.555 -29.844 -15.992 1 97.31 39 ALA B N 1
ATOM 2841 C CA . ALA B 1 39 ? -14.562 -29.984 -14.93 1 97.31 39 ALA B CA 1
ATOM 2842 C C . ALA B 1 39 ? -13.148 -30.094 -15.5 1 97.31 39 ALA B C 1
ATOM 2844 O O . ALA B 1 39 ? -12.938 -30.781 -16.5 1 97.31 39 ALA B O 1
ATOM 2845 N N . ILE B 1 40 ? -12.258 -29.297 -14.875 1 97.19 40 ILE B N 1
ATOM 2846 C CA . ILE B 1 40 ? -10.867 -29.422 -15.289 1 97.19 40 ILE B CA 1
ATOM 2847 C C . ILE B 1 40 ? -9.953 -29.344 -14.062 1 97.19 40 ILE B C 1
ATOM 2849 O O . ILE B 1 40 ? -10.359 -28.844 -13.008 1 97.19 40 ILE B O 1
ATOM 2853 N N . THR B 1 41 ? -8.773 -29.938 -14.273 1 97.88 41 THR B N 1
ATOM 2854 C CA . THR B 1 41 ? -7.645 -29.719 -13.375 1 97.88 41 THR B CA 1
ATOM 2855 C C . THR B 1 41 ? -6.602 -28.812 -14.023 1 97.88 41 THR B C 1
ATOM 2857 O O . THR B 1 41 ? -6.367 -28.891 -15.227 1 97.88 41 THR B O 1
ATOM 2860 N N . PHE B 1 42 ? -6.016 -27.891 -13.25 1 98.69 42 PHE B N 1
ATOM 2861 C CA . PHE B 1 42 ? -4.926 -27.047 -13.727 1 98.69 42 PHE B CA 1
ATOM 2862 C C . PHE B 1 42 ? -3.846 -26.906 -12.664 1 98.69 42 PHE B C 1
ATOM 2864 O O . PHE B 1 42 ? -4.055 -27.297 -11.508 1 98.69 42 PHE B O 1
ATOM 2871 N N . ALA B 1 43 ? -2.625 -26.469 -13.047 1 98.81 43 ALA B N 1
ATOM 2872 C CA . ALA B 1 43 ? -1.513 -26.391 -12.102 1 98.81 43 ALA B CA 1
ATOM 2873 C C . ALA B 1 43 ? -1.098 -24.938 -11.867 1 98.81 43 ALA B C 1
ATOM 2875 O O . ALA B 1 43 ? -1.392 -24.062 -12.68 1 98.81 43 ALA B O 1
ATOM 2876 N N . SER B 1 44 ? -0.451 -24.719 -10.727 1 98.69 44 SER B N 1
ATOM 2877 C CA . SER B 1 44 ? 0.044 -23.391 -10.367 1 98.69 44 SER B CA 1
ATOM 2878 C C . SER B 1 44 ? 1.197 -23.484 -9.375 1 98.69 44 SER B C 1
ATOM 2880 O O . SER B 1 44 ? 1.243 -24.391 -8.547 1 98.69 44 SER B O 1
ATOM 2882 N N . ASP B 1 45 ? 2.096 -22.484 -9.57 1 97.75 45 ASP B N 1
ATOM 2883 C CA . ASP B 1 45 ? 2.998 -22.25 -8.445 1 97.75 45 ASP B CA 1
ATOM 2884 C C . ASP B 1 45 ? 2.219 -21.984 -7.164 1 97.75 45 ASP B C 1
ATOM 2886 O O . ASP B 1 45 ? 1.277 -21.188 -7.164 1 97.75 45 ASP B O 1
ATOM 2890 N N . GLU B 1 46 ? 2.607 -22.641 -6.086 1 96.44 46 GLU B N 1
ATOM 2891 C CA . GLU B 1 46 ? 1.905 -22.594 -4.809 1 96.44 46 GLU B CA 1
ATOM 2892 C C . GLU B 1 46 ? 1.854 -21.172 -4.262 1 96.44 46 GLU B C 1
ATOM 2894 O O . GLU B 1 46 ? 0.894 -20.781 -3.588 1 96.44 46 GLU B O 1
ATOM 2899 N N . SER B 1 47 ? 2.801 -20.297 -4.582 1 94.12 47 SER B N 1
ATOM 2900 C CA . SER B 1 47 ? 2.914 -18.938 -4.066 1 94.12 47 SER B CA 1
ATOM 2901 C C . SER B 1 47 ? 1.704 -18.094 -4.457 1 94.12 47 SER B C 1
ATOM 2903 O O . SER B 1 47 ? 1.453 -17.047 -3.863 1 94.12 47 SER B O 1
ATOM 2905 N N . PHE B 1 48 ? 0.876 -18.547 -5.355 1 96.31 48 PHE B N 1
ATOM 2906 C CA . PHE B 1 48 ? -0.235 -17.75 -5.844 1 96.31 48 PHE B CA 1
ATOM 2907 C C . PHE B 1 48 ? -1.567 -18.328 -5.379 1 96.31 48 PHE B C 1
ATOM 2909 O O . PHE B 1 48 ? -2.631 -17.828 -5.758 1 96.31 48 PHE B O 1
ATOM 2916 N N . SER B 1 49 ? -1.523 -19.312 -4.535 1 96.12 49 SER B N 1
ATOM 2917 C CA . SER B 1 49 ? -2.713 -20.078 -4.164 1 96.12 49 SER B CA 1
ATOM 2918 C C . SER B 1 49 ? -3.779 -19.172 -3.555 1 96.12 49 SER B C 1
ATOM 2920 O O . SER B 1 49 ? -4.965 -19.312 -3.854 1 96.12 49 SER B O 1
ATOM 2922 N N . PRO B 1 50 ? -3.408 -18.172 -2.732 1 92.69 50 PRO B N 1
ATOM 2923 C CA . PRO B 1 50 ? -4.488 -17.359 -2.148 1 92.69 50 PRO B CA 1
ATOM 2924 C C . PRO B 1 50 ? -5.277 -16.594 -3.197 1 92.69 50 PRO B C 1
ATOM 2926 O O . PRO B 1 50 ? -6.508 -16.516 -3.121 1 92.69 50 PRO B O 1
ATOM 2929 N N . VAL B 1 51 ? -4.625 -16.031 -4.109 1 94.88 51 VAL B N 1
ATOM 2930 C CA . VAL B 1 51 ? -5.285 -15.25 -5.152 1 94.88 51 VAL B CA 1
ATOM 2931 C C . VAL B 1 51 ? -6.09 -16.172 -6.062 1 94.88 51 VAL B C 1
ATOM 2933 O O . VAL B 1 51 ? -7.219 -15.852 -6.441 1 94.88 51 VAL B O 1
ATOM 2936 N N . ILE B 1 52 ? -5.551 -17.312 -6.383 1 97.75 52 ILE B N 1
ATOM 2937 C CA . ILE B 1 52 ? -6.199 -18.281 -7.262 1 97.75 52 ILE B CA 1
ATOM 2938 C C . ILE B 1 52 ? -7.48 -18.781 -6.609 1 97.75 52 ILE B C 1
ATOM 2940 O O . ILE B 1 52 ? -8.508 -18.922 -7.273 1 97.75 52 ILE B O 1
ATOM 2944 N N . GLU B 1 53 ? -7.426 -19.078 -5.344 1 96.5 53 GLU B N 1
ATOM 2945 C CA . GLU B 1 53 ? -8.609 -19.578 -4.648 1 96.5 53 GLU B CA 1
ATOM 2946 C C . GLU B 1 53 ? -9.742 -18.547 -4.688 1 96.5 53 GLU B C 1
ATOM 2948 O O . GLU B 1 53 ? -10.898 -18.906 -4.879 1 96.5 53 GLU B O 1
ATOM 2953 N N . GLU B 1 54 ? -9.383 -17.281 -4.523 1 93.81 54 GLU B N 1
ATOM 2954 C CA . GLU B 1 54 ? -10.406 -16.25 -4.605 1 93.81 54 GLU B CA 1
ATOM 2955 C C . GLU B 1 54 ? -11.016 -16.172 -6 1 93.81 54 GLU B C 1
ATOM 2957 O O . GLU B 1 54 ? -12.242 -16.078 -6.145 1 93.81 54 GLU B O 1
ATOM 2962 N N . GLU B 1 55 ? -10.18 -16.219 -6.98 1 97.62 55 GLU B N 1
ATOM 2963 C CA . GLU B 1 55 ? -10.648 -16.219 -8.367 1 97.62 55 GLU B CA 1
ATOM 2964 C C . GLU B 1 55 ? -11.539 -17.438 -8.648 1 97.62 55 GLU B C 1
ATOM 2966 O O . GLU B 1 55 ? -12.609 -17.297 -9.242 1 97.62 55 GLU B O 1
ATOM 2971 N N . ARG B 1 56 ? -11.07 -18.578 -8.25 1 98.31 56 ARG B N 1
ATOM 2972 C CA . ARG B 1 56 ? -11.781 -19.828 -8.469 1 98.31 56 ARG B CA 1
ATOM 2973 C C . ARG B 1 56 ? -13.156 -19.812 -7.809 1 98.31 56 ARG B C 1
ATOM 2975 O O . ARG B 1 56 ? -14.156 -20.172 -8.43 1 98.31 56 ARG B O 1
ATOM 2982 N N . GLU B 1 57 ? -13.211 -19.391 -6.609 1 97.06 57 GLU B N 1
ATOM 2983 C CA . GLU B 1 57 ? -14.461 -19.344 -5.863 1 97.06 57 GLU B CA 1
ATOM 2984 C C . GLU B 1 57 ? -15.477 -18.438 -6.539 1 97.06 57 GLU B C 1
ATOM 2986 O O . GLU B 1 57 ? -16.641 -18.812 -6.711 1 97.06 57 GLU B O 1
ATOM 2991 N N . LEU B 1 58 ? -15.039 -17.266 -6.949 1 96.38 58 LEU B N 1
ATOM 2992 C CA . LEU B 1 58 ? -15.969 -16.359 -7.598 1 96.38 58 LEU B CA 1
ATOM 2993 C C . LEU B 1 58 ? -16.406 -16.906 -8.953 1 96.38 58 LEU B C 1
ATOM 2995 O O . LEU B 1 58 ? -17.562 -16.75 -9.336 1 96.38 58 LEU B O 1
ATOM 2999 N N . PHE B 1 59 ? -15.469 -17.5 -9.703 1 98.19 59 PHE B N 1
ATOM 3000 C CA . PHE B 1 59 ? -15.805 -18.094 -10.992 1 98.19 59 PHE B CA 1
ATOM 3001 C C . PHE B 1 59 ? -16.875 -19.172 -10.836 1 98.19 59 PHE B C 1
ATOM 3003 O O . PHE B 1 59 ? -17.875 -19.172 -11.555 1 98.19 59 PHE B O 1
ATOM 3010 N N . GLU B 1 60 ? -16.719 -20.078 -9.906 1 98.56 60 GLU B N 1
ATOM 3011 C CA . GLU B 1 60 ? -17.641 -21.188 -9.695 1 98.56 60 GLU B CA 1
ATOM 3012 C C . GLU B 1 60 ? -18.984 -20.688 -9.156 1 98.56 60 GLU B C 1
ATOM 3014 O O . GLU B 1 60 ? -20.016 -21.297 -9.422 1 98.56 60 GLU B O 1
ATOM 3019 N N . PHE B 1 61 ? -18.906 -19.656 -8.461 1 97.06 61 PHE B N 1
ATOM 3020 C CA . PHE B 1 61 ? -20.156 -19.031 -8.023 1 97.06 61 PHE B CA 1
ATOM 3021 C C . PHE B 1 61 ? -20.922 -18.453 -9.219 1 97.06 61 PHE B C 1
ATOM 3023 O O . PHE B 1 61 ? -22.141 -18.578 -9.297 1 97.06 61 PHE B O 1
ATOM 3030 N N . THR B 1 62 ? -20.219 -17.828 -10.141 1 96.88 62 THR B N 1
ATOM 3031 C CA . THR B 1 62 ? -20.781 -17.203 -11.336 1 96.88 62 THR B CA 1
ATOM 3032 C C . THR B 1 62 ? -21.281 -18.281 -12.305 1 96.88 62 THR B C 1
ATOM 3034 O O . THR B 1 62 ? -22.297 -18.094 -12.977 1 96.88 62 THR B O 1
ATOM 3037 N N . TYR B 1 63 ? -20.484 -19.344 -12.383 1 97.94 63 TYR B N 1
ATOM 3038 C CA . TYR B 1 63 ? -20.797 -20.469 -13.258 1 97.94 63 TYR B CA 1
ATOM 3039 C C . TYR B 1 63 ? -20.891 -21.766 -12.469 1 97.94 63 TYR B C 1
ATOM 3041 O O . TYR B 1 63 ? -19.953 -22.578 -12.461 1 97.94 63 TYR B O 1
ATOM 3049 N N . PRO B 1 64 ? -22.016 -22.125 -12.047 1 97.88 64 PRO B N 1
ATOM 3050 C CA . PRO B 1 64 ? -22.172 -23.234 -11.109 1 97.88 64 PRO B CA 1
ATOM 3051 C C . PRO B 1 64 ? -21.906 -24.594 -11.766 1 97.88 64 PRO B C 1
ATOM 3053 O O . PRO B 1 64 ? -21.672 -25.578 -11.07 1 97.88 64 PRO B O 1
ATOM 3056 N N . ASP B 1 65 ? -21.984 -24.656 -13.078 1 98.19 65 ASP B N 1
ATOM 3057 C CA . ASP B 1 65 ? -21.766 -25.906 -13.773 1 98.19 65 ASP B CA 1
ATOM 3058 C C . ASP B 1 65 ? -20.281 -26.141 -14.047 1 98.19 65 ASP B C 1
ATOM 3060 O O . ASP B 1 65 ? -19.906 -27.141 -14.648 1 98.19 65 ASP B O 1
ATOM 3064 N N . ALA B 1 66 ? -19.484 -25.266 -13.609 1 98.56 66 ALA B N 1
ATOM 3065 C CA . ALA B 1 66 ? -18.031 -25.375 -13.781 1 98.56 66 ALA B CA 1
ATOM 3066 C C . ALA B 1 66 ? -17.359 -25.844 -12.5 1 98.56 66 ALA B C 1
ATOM 3068 O O . ALA B 1 66 ? -17.734 -25.406 -11.406 1 98.56 66 ALA B O 1
ATOM 3069 N N . LYS B 1 67 ? -16.375 -26.703 -12.594 1 98.44 67 LYS B N 1
ATOM 3070 C CA . LYS B 1 67 ? -15.555 -27.156 -11.477 1 98.44 67 LYS B CA 1
ATOM 3071 C C . LYS B 1 67 ? -14.07 -27.094 -11.828 1 98.44 67 LYS B C 1
ATOM 3073 O O . LYS B 1 67 ? -13.625 -27.734 -12.773 1 98.44 67 LYS B O 1
ATOM 3078 N N . LEU B 1 68 ? -13.344 -26.297 -11.086 1 98.56 68 LEU B N 1
ATOM 3079 C CA . LEU B 1 68 ? -11.906 -26.109 -11.273 1 98.56 68 LEU B CA 1
ATOM 3080 C C . LEU B 1 68 ? -11.133 -26.703 -10.094 1 98.56 68 LEU B C 1
ATOM 3082 O O . LEU B 1 68 ? -11.414 -26.391 -8.938 1 98.56 68 LEU B O 1
ATOM 3086 N N . THR B 1 69 ? -10.195 -27.531 -10.359 1 98.56 69 THR B N 1
ATOM 3087 C CA . THR B 1 69 ? -9.367 -28.125 -9.32 1 98.56 69 THR B CA 1
ATOM 3088 C C . THR B 1 69 ? -7.895 -27.781 -9.531 1 98.56 69 THR B C 1
ATOM 3090 O O . THR B 1 69 ? -7.25 -28.312 -10.438 1 98.56 69 THR B O 1
ATOM 3093 N N . PRO B 1 70 ? -7.359 -27 -8.703 1 98.69 70 PRO B N 1
ATOM 3094 C CA . PRO B 1 70 ? -5.949 -26.625 -8.852 1 98.69 70 PRO B CA 1
ATOM 3095 C C . PRO B 1 70 ? -5.004 -27.672 -8.25 1 98.69 70 PRO B C 1
ATOM 3097 O O . PRO B 1 70 ? -5.312 -28.25 -7.211 1 98.69 70 PRO B O 1
ATOM 3100 N N . ILE B 1 71 ? -3.879 -27.891 -8.922 1 98.62 71 ILE B N 1
ATOM 3101 C CA . ILE B 1 71 ? -2.705 -28.562 -8.383 1 98.62 71 ILE B CA 1
ATOM 3102 C C . ILE B 1 71 ? -1.647 -27.531 -8 1 98.62 71 ILE B C 1
ATOM 3104 O O . ILE B 1 71 ? -0.977 -26.969 -8.875 1 98.62 71 ILE B O 1
ATOM 3108 N N . TYR B 1 72 ? -1.572 -27.328 -6.688 1 98 72 TYR B N 1
ATOM 3109 C CA . TYR B 1 72 ? -0.539 -26.406 -6.215 1 98 72 TYR B CA 1
ATOM 3110 C C . TYR B 1 72 ? 0.795 -27.125 -6.055 1 98 72 TYR B C 1
ATOM 3112 O O . TYR B 1 72 ? 0.895 -28.109 -5.316 1 98 72 TYR B O 1
ATOM 3120 N N . THR B 1 73 ? 1.79 -26.656 -6.734 1 97.62 73 THR B N 1
ATOM 3121 C CA . THR B 1 73 ? 3.133 -27.234 -6.766 1 97.62 73 THR B CA 1
ATOM 3122 C C . THR B 1 73 ? 4.172 -26.156 -7.055 1 97.62 73 THR B C 1
ATOM 3124 O O . THR B 1 73 ? 3.887 -24.953 -6.93 1 97.62 73 THR B O 1
ATOM 3127 N N . ASN B 1 74 ? 5.422 -26.516 -7.258 1 96.62 74 ASN B N 1
ATOM 3128 C CA . ASN B 1 74 ? 6.414 -25.5 -7.621 1 96.62 74 ASN B CA 1
ATOM 3129 C C . ASN B 1 74 ? 6.348 -25.156 -9.109 1 96.62 74 ASN B C 1
ATOM 3131 O O . ASN B 1 74 ? 5.727 -25.891 -9.891 1 96.62 74 ASN B O 1
ATOM 3135 N N . GLU B 1 75 ? 6.965 -24.078 -9.484 1 97.44 75 GLU B N 1
ATOM 3136 C CA . GLU B 1 75 ? 6.855 -23.547 -10.836 1 97.44 75 GLU B CA 1
ATOM 3137 C C . GLU B 1 75 ? 7.336 -24.547 -11.875 1 97.44 75 GLU B C 1
ATOM 3139 O O . GLU B 1 75 ? 6.672 -24.781 -12.883 1 97.44 75 GLU B O 1
ATOM 3144 N N . SER B 1 76 ? 8.461 -25.188 -11.625 1 97.31 76 SER B N 1
ATOM 3145 C CA . SER B 1 76 ? 9.039 -26.125 -12.57 1 97.31 76 SER B CA 1
ATOM 3146 C C . SER B 1 76 ? 8.094 -27.297 -12.828 1 97.31 76 SER B C 1
ATOM 3148 O O . SER B 1 76 ? 7.859 -27.672 -13.984 1 97.31 76 SER B O 1
ATOM 3150 N N . GLU B 1 77 ? 7.609 -27.812 -11.766 1 98.06 77 GLU B N 1
ATOM 3151 C CA . GLU B 1 77 ? 6.711 -28.953 -11.891 1 98.06 77 GLU B CA 1
ATOM 3152 C C . GLU B 1 77 ? 5.414 -28.562 -12.594 1 98.06 77 GLU B C 1
ATOM 3154 O O . GLU B 1 77 ? 4.891 -29.312 -13.414 1 98.06 77 GLU B O 1
ATOM 3159 N N . ALA B 1 78 ? 4.906 -27.438 -12.305 1 98.69 78 ALA B N 1
ATOM 3160 C CA . ALA B 1 78 ? 3.678 -26.953 -12.938 1 98.69 78 ALA B CA 1
ATOM 3161 C C . ALA B 1 78 ? 3.855 -26.844 -14.453 1 98.69 78 ALA B C 1
ATOM 3163 O O . ALA B 1 78 ? 3.031 -27.344 -15.219 1 98.69 78 ALA B O 1
ATOM 3164 N N . ILE B 1 79 ? 4.887 -26.234 -14.852 1 98.44 79 ILE B N 1
ATOM 3165 C CA . ILE B 1 79 ? 5.129 -26.016 -16.281 1 98.44 79 ILE B CA 1
ATOM 3166 C C . ILE B 1 79 ? 5.387 -27.359 -16.969 1 98.44 79 ILE B C 1
ATOM 3168 O O . ILE B 1 79 ? 4.914 -27.594 -18.078 1 98.44 79 ILE B O 1
ATOM 3172 N N . ASN B 1 80 ? 6.117 -28.25 -16.328 1 98.25 80 ASN B N 1
ATOM 3173 C CA . ASN B 1 80 ? 6.348 -29.578 -16.891 1 98.25 80 ASN B CA 1
ATOM 3174 C C . ASN B 1 80 ? 5.039 -30.312 -17.172 1 98.25 80 ASN B C 1
ATOM 3176 O O . ASN B 1 80 ? 4.906 -31 -18.188 1 98.25 80 ASN B O 1
ATOM 3180 N N . LYS B 1 81 ? 4.102 -30.203 -16.266 1 98.44 81 LYS B N 1
ATOM 3181 C CA . LYS B 1 81 ? 2.795 -30.828 -16.453 1 98.44 81 LYS B CA 1
ATOM 3182 C C . LYS B 1 81 ? 2.102 -30.281 -17.703 1 98.44 81 LYS B C 1
ATOM 3184 O O . LYS B 1 81 ? 1.439 -31.031 -18.422 1 98.44 81 LYS B O 1
ATOM 3189 N N . LEU B 1 82 ? 2.219 -29.031 -17.984 1 98.44 82 LEU B N 1
ATOM 3190 C CA . LEU B 1 82 ? 1.643 -28.422 -19.172 1 98.44 82 LEU B CA 1
ATOM 3191 C C . LEU B 1 82 ? 2.328 -28.953 -20.438 1 98.44 82 LEU B C 1
ATOM 3193 O O . LEU B 1 82 ? 1.658 -29.328 -21.406 1 98.44 82 LEU B O 1
ATOM 3197 N N . LEU B 1 83 ? 3.65 -28.984 -20.391 1 97.88 83 LEU B N 1
ATOM 3198 C CA . LEU B 1 83 ? 4.434 -29.406 -21.547 1 97.88 83 LEU B CA 1
ATOM 3199 C C . LEU B 1 83 ? 4.176 -30.859 -21.891 1 97.88 83 LEU B C 1
ATOM 3201 O O . LEU B 1 83 ? 4.223 -31.25 -23.047 1 97.88 83 LEU B O 1
ATOM 3205 N N . LYS B 1 84 ? 3.811 -31.656 -20.891 1 96.56 84 LYS B N 1
ATOM 3206 C CA . LYS B 1 84 ? 3.541 -33.094 -21.078 1 96.56 84 LYS B CA 1
ATOM 3207 C C . LYS B 1 84 ? 2.082 -33.312 -21.453 1 96.56 84 LYS B C 1
ATOM 3209 O O . LYS B 1 84 ? 1.681 -34.469 -21.719 1 96.56 84 LYS B O 1
ATOM 3214 N N . GLY B 1 85 ? 1.316 -32.281 -21.406 1 94.69 85 GLY B N 1
ATOM 3215 C CA . GLY B 1 85 ? -0.08 -32.438 -21.781 1 94.69 85 GLY B CA 1
ATOM 3216 C C . GLY B 1 85 ? -0.938 -33.031 -20.688 1 94.69 85 GLY B C 1
ATOM 3217 O O . GLY B 1 85 ? -1.98 -33.625 -20.953 1 94.69 85 GLY B O 1
ATOM 3218 N N . GLU B 1 86 ? -0.499 -32.875 -19.469 1 96.44 86 GLU B N 1
ATOM 3219 C CA . GLU B 1 86 ? -1.262 -33.375 -18.328 1 96.44 86 GLU B CA 1
ATOM 3220 C C . GLU B 1 86 ? -2.291 -32.344 -17.859 1 96.44 86 GLU B C 1
ATOM 3222 O O . GLU B 1 86 ? -3.291 -32.719 -17.234 1 96.44 86 GLU B O 1
ATOM 3227 N N . VAL B 1 87 ? -2.01 -31.156 -18.047 1 97.56 87 VAL B N 1
ATOM 3228 C CA . VAL B 1 87 ? -2.928 -30.047 -17.844 1 97.56 87 VAL B CA 1
ATOM 3229 C C . VAL B 1 87 ? -2.875 -29.094 -19.031 1 97.56 87 VAL B C 1
ATOM 3231 O O . VAL B 1 87 ? -1.953 -29.156 -19.844 1 97.56 87 VAL B O 1
ATOM 3234 N N . TRP B 1 88 ? -3.865 -28.156 -19.062 1 97.56 88 TRP B N 1
ATOM 3235 C CA . TRP B 1 88 ? -3.957 -27.266 -20.219 1 97.56 88 TRP B CA 1
ATOM 3236 C C . TRP B 1 88 ? -3.824 -25.812 -19.781 1 97.56 88 TRP B C 1
ATOM 3238 O O . TRP B 1 88 ? -3.928 -24.906 -20.609 1 97.56 88 TRP B O 1
ATOM 3248 N N . MET B 1 89 ? -3.617 -25.609 -18.5 1 98.62 89 MET B N 1
ATOM 3249 C CA . MET B 1 89 ? -3.455 -24.281 -17.922 1 98.62 89 MET B CA 1
ATOM 3250 C C . MET B 1 89 ? -2.48 -24.312 -16.75 1 98.62 89 MET B C 1
ATOM 3252 O O . MET B 1 89 ? -2.553 -25.203 -15.898 1 98.62 89 MET B O 1
ATOM 3256 N N . VAL B 1 90 ? -1.553 -23.281 -16.734 1 98.88 90 VAL B N 1
ATOM 3257 C CA . VAL B 1 90 ? -0.628 -23.109 -15.625 1 98.88 90 VAL B CA 1
ATOM 3258 C C . VAL B 1 90 ? -0.544 -21.625 -15.25 1 98.88 90 VAL B C 1
ATOM 3260 O O . VAL B 1 90 ? -0.497 -20.766 -16.125 1 98.88 90 VAL B O 1
ATOM 3263 N N . ILE B 1 91 ? -0.543 -21.328 -13.914 1 98.81 91 ILE B N 1
ATOM 3264 C CA . ILE B 1 91 ? -0.301 -19.984 -13.398 1 98.81 91 ILE B CA 1
ATOM 3265 C C . ILE B 1 91 ? 1.111 -19.906 -12.828 1 98.81 91 ILE B C 1
ATOM 3267 O O . ILE B 1 91 ? 1.481 -20.688 -11.953 1 98.81 91 ILE B O 1
ATOM 3271 N N . THR B 1 92 ? 1.889 -18.938 -13.344 1 98.25 92 THR B N 1
ATOM 3272 C CA . THR B 1 92 ? 3.314 -18.875 -13.039 1 98.25 92 THR B CA 1
ATOM 3273 C C . THR B 1 92 ? 3.832 -17.453 -13.156 1 98.25 92 THR B C 1
ATOM 3275 O O . THR B 1 92 ? 3.066 -16.531 -13.445 1 98.25 92 THR B O 1
ATOM 3278 N N . SER B 1 93 ? 5.145 -17.312 -12.867 1 97.38 93 SER B N 1
ATOM 3279 C CA . SER B 1 93 ? 5.734 -15.969 -12.867 1 97.38 93 SER B CA 1
ATOM 3280 C C . SER B 1 93 ? 6.676 -15.789 -14.055 1 97.38 93 SER B C 1
ATOM 3282 O O . SER B 1 93 ? 7.594 -14.961 -14 1 97.38 93 SER B O 1
ATOM 3284 N N . ARG B 1 94 ? 6.551 -16.594 -15.031 1 96 94 ARG B N 1
ATOM 3285 C CA . ARG B 1 94 ? 7.328 -16.391 -16.25 1 96 94 ARG B CA 1
ATOM 3286 C C . ARG B 1 94 ? 6.547 -16.844 -17.469 1 96 94 ARG B C 1
ATOM 3288 O O . ARG B 1 94 ? 5.609 -17.641 -17.375 1 96 94 ARG B O 1
ATOM 3295 N N . ASP B 1 95 ? 6.988 -16.312 -18.609 1 96.81 95 ASP B N 1
ATOM 3296 C CA . ASP B 1 95 ? 6.465 -16.75 -19.891 1 96.81 95 ASP B CA 1
ATOM 3297 C C . ASP B 1 95 ? 7.121 -18.047 -20.344 1 96.81 95 ASP B C 1
ATOM 3299 O O . ASP B 1 95 ? 8.039 -18.547 -19.688 1 96.81 95 ASP B O 1
ATOM 3303 N N . PHE B 1 96 ? 6.594 -18.641 -21.5 1 97.75 96 PHE B N 1
ATOM 3304 C CA . PHE B 1 96 ? 7.246 -19.781 -22.125 1 97.75 96 PHE B CA 1
ATOM 3305 C C . PHE B 1 96 ? 8.672 -19.438 -22.531 1 97.75 96 PHE B C 1
ATOM 3307 O O . PHE B 1 96 ? 8.945 -18.328 -23 1 97.75 96 PHE B O 1
ATOM 3314 N N . LYS B 1 97 ? 9.562 -20.453 -22.25 1 95.69 97 LYS B N 1
ATOM 3315 C CA . LYS B 1 97 ? 10.859 -20.359 -22.922 1 95.69 97 LYS B CA 1
ATOM 3316 C C . LYS B 1 97 ? 10.727 -20.641 -24.406 1 95.69 97 LYS B C 1
ATOM 3318 O O . LYS B 1 97 ? 9.789 -21.312 -24.844 1 95.69 97 LYS B O 1
ATOM 3323 N N . LYS B 1 98 ? 11.719 -20.156 -25.172 1 95.31 98 LYS B N 1
ATOM 3324 C CA . LYS B 1 98 ? 11.703 -20.344 -26.609 1 95.31 98 LYS B CA 1
ATOM 3325 C C . LYS B 1 98 ? 11.617 -21.828 -26.969 1 95.31 98 LYS B C 1
ATOM 3327 O O . LYS B 1 98 ? 10.812 -22.219 -27.812 1 95.31 98 LYS B O 1
ATOM 3332 N N . GLU B 1 99 ? 12.422 -22.578 -26.359 1 97 99 GLU B N 1
ATOM 3333 C CA . GLU B 1 99 ? 12.461 -24.016 -26.625 1 97 99 GLU B CA 1
ATOM 3334 C C . GLU B 1 99 ? 11.125 -24.672 -26.297 1 97 99 GLU B C 1
ATOM 3336 O O . GLU B 1 99 ? 10.703 -25.609 -26.969 1 97 99 GLU B O 1
ATOM 3341 N N . GLU B 1 100 ? 10.5 -24.219 -25.266 1 97.62 100 GLU B N 1
ATOM 3342 C CA . GLU B 1 100 ? 9.203 -24.75 -24.859 1 97.62 100 GLU B CA 1
ATOM 3343 C C . GLU B 1 100 ? 8.133 -24.453 -25.906 1 97.62 100 GLU B C 1
ATOM 3345 O O . GLU B 1 100 ? 7.363 -25.344 -26.281 1 97.62 100 GLU B O 1
ATOM 3350 N N . LEU B 1 101 ? 8.094 -23.266 -26.391 1 96.44 101 LEU B N 1
ATOM 3351 C CA . LEU B 1 101 ? 7.145 -22.859 -27.422 1 96.44 101 LEU B CA 1
ATOM 3352 C C . LEU B 1 101 ? 7.336 -23.672 -28.688 1 96.44 101 LEU B C 1
ATOM 3354 O O . LEU B 1 101 ? 6.363 -24.172 -29.266 1 96.44 101 LEU B O 1
ATOM 3358 N N . GLU B 1 102 ? 8.539 -23.812 -29.094 1 95.62 102 GLU B N 1
ATOM 3359 C CA . GLU B 1 102 ? 8.859 -24.547 -30.312 1 95.62 102 GLU B CA 1
ATOM 3360 C C . GLU B 1 102 ? 8.43 -26 -30.203 1 95.62 102 GLU B C 1
ATOM 3362 O O . GLU B 1 102 ? 7.902 -26.578 -31.156 1 95.62 102 GLU B O 1
ATOM 3367 N N . SER B 1 103 ? 8.711 -26.516 -29.062 1 96 103 SER B N 1
ATOM 3368 C CA . SER B 1 103 ? 8.328 -27.906 -28.844 1 96 103 SER B CA 1
ATOM 3369 C C . SER B 1 103 ? 6.82 -28.094 -28.953 1 96 103 SER B C 1
ATOM 3371 O O . SER B 1 103 ? 6.355 -29.062 -29.578 1 96 103 SER B O 1
ATOM 3373 N N . LEU B 1 104 ? 6.059 -27.25 -28.438 1 96.06 104 LEU B N 1
ATOM 3374 C CA . LEU B 1 104 ? 4.602 -27.344 -28.469 1 96.06 104 LEU B CA 1
ATOM 3375 C C . LEU B 1 104 ? 4.082 -27.094 -29.891 1 96.06 104 LEU B C 1
ATOM 3377 O O . LEU B 1 104 ? 3.18 -27.797 -30.359 1 96.06 104 LEU B O 1
ATOM 3381 N N . LYS B 1 105 ? 4.617 -26.203 -30.531 1 93.5 105 LYS B N 1
ATOM 3382 C CA . LYS B 1 105 ? 4.207 -25.891 -31.891 1 93.5 105 LYS B CA 1
ATOM 3383 C C . LYS B 1 105 ? 4.512 -27.047 -32.844 1 93.5 105 LYS B C 1
ATOM 3385 O O . LYS B 1 105 ? 3.723 -27.344 -33.75 1 93.5 105 LYS B O 1
ATOM 3390 N N . ALA B 1 106 ? 5.582 -27.688 -32.656 1 94.62 106 ALA B N 1
ATOM 3391 C CA . ALA B 1 106 ? 5.957 -28.828 -33.469 1 94.62 106 ALA B CA 1
ATOM 3392 C C . ALA B 1 106 ? 4.926 -29.953 -33.344 1 94.62 106 ALA B C 1
ATOM 3394 O O . ALA B 1 106 ? 4.734 -30.734 -34.281 1 94.62 106 ALA B O 1
ATOM 3395 N N . ARG B 1 107 ? 4.305 -29.969 -32.219 1 93.62 107 ARG B N 1
ATOM 3396 C CA . ARG B 1 107 ? 3.268 -30.969 -31.984 1 93.62 107 ARG B CA 1
ATOM 3397 C C . ARG B 1 107 ? 1.896 -30.438 -32.375 1 93.62 107 ARG B C 1
ATOM 3399 O O . ARG B 1 107 ? 0.869 -31 -32 1 93.62 107 ARG B O 1
ATOM 3406 N N . LYS B 1 108 ? 1.886 -29.281 -33.125 1 92.31 108 LYS B N 1
ATOM 3407 C CA . LYS B 1 108 ? 0.694 -28.656 -33.688 1 92.31 108 LYS B CA 1
ATOM 3408 C C . LYS B 1 108 ? -0.256 -28.203 -32.594 1 92.31 108 LYS B C 1
ATOM 3410 O O . LYS B 1 108 ? -1.476 -28.312 -32.719 1 92.31 108 LYS B O 1
ATOM 3415 N N . GLN B 1 109 ? 0.375 -27.922 -31.547 1 93.12 109 GLN B N 1
ATOM 3416 C CA . GLN B 1 109 ? -0.388 -27.297 -30.469 1 93.12 109 GLN B CA 1
ATOM 3417 C C . GLN B 1 109 ? -0.331 -25.781 -30.547 1 93.12 109 GLN B C 1
ATOM 3419 O O . GLN B 1 109 ? 0.386 -25.234 -31.391 1 93.12 109 GLN B O 1
ATOM 3424 N N . PHE B 1 110 ? -1.235 -25.047 -29.719 1 90.56 110 PHE B N 1
ATOM 3425 C CA . PHE B 1 110 ? -1.359 -23.594 -29.797 1 90.56 110 PHE B CA 1
ATOM 3426 C C . PHE B 1 110 ? -1.116 -22.953 -28.438 1 90.56 110 PHE B C 1
ATOM 3428 O O . PHE B 1 110 ? -2.051 -22.469 -27.797 1 90.56 110 PHE B O 1
ATOM 3435 N N . PRO B 1 111 ? 0.177 -22.953 -28.016 1 97.12 111 PRO B N 1
ATOM 3436 C CA . PRO B 1 111 ? 0.484 -22.312 -26.734 1 97.12 111 PRO B CA 1
ATOM 3437 C C . PRO B 1 111 ? 0.23 -20.812 -26.734 1 97.12 111 PRO B C 1
ATOM 3439 O O . PRO B 1 111 ? 0.48 -20.141 -27.734 1 97.12 111 PRO B O 1
ATOM 3442 N N . ARG B 1 112 ? -0.347 -20.297 -25.625 1 96.94 112 ARG B N 1
ATOM 3443 C CA . ARG B 1 112 ? -0.596 -18.875 -25.406 1 96.94 112 ARG B CA 1
ATOM 3444 C C . ARG B 1 112 ? -0.219 -18.453 -23.984 1 96.94 112 ARG B C 1
ATOM 3446 O O . ARG B 1 112 ? -0.448 -19.203 -23.031 1 96.94 112 ARG B O 1
ATOM 3453 N N . SER B 1 113 ? 0.363 -17.312 -23.906 1 97.94 113 SER B N 1
ATOM 3454 C CA . SER B 1 113 ? 0.638 -16.719 -22.609 1 97.94 113 SER B CA 1
ATOM 3455 C C . SER B 1 113 ? -0.202 -15.469 -22.391 1 97.94 113 SER B C 1
ATOM 3457 O O . SER B 1 113 ? -0.308 -14.617 -23.281 1 97.94 113 SER B O 1
ATOM 3459 N N . VAL B 1 114 ? -0.808 -15.359 -21.203 1 97.75 114 VAL B N 1
ATOM 3460 C CA . VAL B 1 114 ? -1.646 -14.219 -20.844 1 97.75 114 VAL B CA 1
ATOM 3461 C C . VAL B 1 114 ? -1.121 -13.57 -19.562 1 97.75 114 VAL B C 1
ATOM 3463 O O . VAL B 1 114 ? -1.074 -14.203 -18.516 1 97.75 114 VAL B O 1
ATOM 3466 N N . ARG B 1 115 ? -0.659 -12.289 -19.672 1 96.94 115 ARG B N 1
ATOM 3467 C CA . ARG B 1 115 ? -0.317 -11.539 -18.469 1 96.94 115 ARG B CA 1
ATOM 3468 C C . ARG B 1 115 ? -1.568 -11.172 -17.688 1 96.94 115 ARG B C 1
ATOM 3470 O O . ARG B 1 115 ? -2.566 -10.734 -18.266 1 96.94 115 ARG B O 1
ATOM 3477 N N . PHE B 1 116 ? -1.48 -11.328 -16.328 1 96.62 116 PHE B N 1
ATOM 3478 C CA . PHE B 1 116 ? -2.721 -11.023 -15.625 1 96.62 116 PHE B CA 1
ATOM 3479 C C . PHE B 1 116 ? -2.453 -10.125 -14.422 1 96.62 116 PHE B C 1
ATOM 3481 O O . PHE B 1 116 ? -3.377 -9.531 -13.867 1 96.62 116 PHE B O 1
ATOM 3488 N N . ALA B 1 117 ? -1.188 -9.961 -13.969 1 96.31 117 ALA B N 1
ATOM 3489 C CA . ALA B 1 117 ? -0.872 -9.148 -12.805 1 96.31 117 ALA B CA 1
ATOM 3490 C C . ALA B 1 117 ? 0.624 -8.852 -12.727 1 96.31 117 ALA B C 1
ATOM 3492 O O . ALA B 1 117 ? 1.422 -9.484 -13.422 1 96.31 117 ALA B O 1
ATOM 3493 N N . TYR B 1 118 ? 0.969 -7.855 -11.914 1 95.5 118 TYR B N 1
ATOM 3494 C CA . TYR B 1 118 ? 2.342 -7.605 -11.484 1 95.5 118 TYR B CA 1
ATOM 3495 C C . TYR B 1 118 ? 2.492 -7.82 -9.984 1 95.5 118 TYR B C 1
ATOM 3497 O O . TYR B 1 118 ? 1.605 -7.457 -9.203 1 95.5 118 TYR B O 1
ATOM 3505 N N . ASP B 1 119 ? 3.617 -8.398 -9.656 1 95.69 119 ASP B N 1
ATOM 3506 C CA . ASP B 1 119 ? 3.934 -8.75 -8.273 1 95.69 119 ASP B CA 1
ATOM 3507 C C . ASP B 1 119 ? 5.246 -8.109 -7.828 1 95.69 119 ASP B C 1
ATOM 3509 O O . ASP B 1 119 ? 6.199 -8.039 -8.609 1 95.69 119 ASP B O 1
ATOM 3513 N N . GLY B 1 120 ? 5.258 -7.488 -6.602 1 95.44 120 GLY B N 1
ATOM 3514 C CA . GLY B 1 120 ? 6.512 -7.105 -5.969 1 95.44 120 GLY B CA 1
ATOM 3515 C C . GLY B 1 120 ? 7.086 -8.188 -5.078 1 95.44 120 GLY B C 1
ATOM 3516 O O . GLY B 1 120 ? 6.582 -8.438 -3.98 1 95.44 120 GLY B O 1
ATOM 3517 N N . LEU B 1 121 ? 8.125 -8.82 -5.57 1 96.56 121 LEU B N 1
ATOM 3518 C CA . LEU B 1 121 ? 8.766 -9.828 -4.727 1 96.56 121 LEU B CA 1
ATOM 3519 C C . LEU B 1 121 ? 9.297 -9.203 -3.441 1 96.56 121 LEU B C 1
ATOM 3521 O O . LEU B 1 121 ? 10.266 -8.445 -3.469 1 96.56 121 LEU B O 1
ATOM 3525 N N . ALA B 1 122 ? 8.672 -9.602 -2.322 1 95.19 122 ALA B N 1
ATOM 3526 C CA . ALA B 1 122 ? 8.914 -8.961 -1.03 1 95.19 122 ALA B CA 1
ATOM 3527 C C . ALA B 1 122 ? 10.047 -9.656 -0.282 1 95.19 122 ALA B C 1
ATOM 3529 O O . ALA B 1 122 ? 10.133 -10.891 -0.279 1 95.19 122 ALA B O 1
ATOM 3530 N N . LEU B 1 123 ? 10.93 -8.859 0.323 1 96.38 123 LEU B N 1
ATOM 3531 C CA . LEU B 1 123 ? 11.852 -9.297 1.366 1 96.38 123 LEU B CA 1
ATOM 3532 C C . LEU B 1 123 ? 11.281 -9.008 2.752 1 96.38 123 LEU B C 1
ATOM 3534 O O . LEU B 1 123 ? 11.062 -7.848 3.107 1 96.38 123 LEU B O 1
ATOM 3538 N N . ILE B 1 124 ? 11.008 -10.102 3.51 1 93.38 124 ILE B N 1
ATOM 3539 C CA . ILE B 1 124 ? 10.438 -9.867 4.832 1 93.38 124 ILE B CA 1
ATOM 3540 C C . ILE B 1 124 ? 11.469 -10.195 5.906 1 93.38 124 ILE B C 1
ATOM 3542 O O . ILE B 1 124 ? 12.312 -11.078 5.719 1 93.38 124 ILE B O 1
ATOM 3546 N N . GLN B 1 125 ? 11.414 -9.461 6.996 1 92.88 125 GLN B N 1
ATOM 3547 C CA . GLN B 1 125 ? 12.281 -9.68 8.156 1 92.88 125 GLN B CA 1
ATOM 3548 C C . GLN B 1 125 ? 11.469 -9.688 9.445 1 92.88 125 GLN B C 1
ATOM 3550 O O . GLN B 1 125 ? 10.297 -9.328 9.461 1 92.88 125 GLN B O 1
ATOM 3555 N N . ASN B 1 126 ? 12.125 -10.305 10.43 1 90.44 126 ASN B N 1
ATOM 3556 C CA . ASN B 1 126 ? 11.523 -10.273 11.758 1 90.44 126 ASN B CA 1
ATOM 3557 C C . ASN B 1 126 ? 11.359 -8.852 12.266 1 90.44 126 ASN B C 1
ATOM 3559 O O . ASN B 1 126 ? 12.234 -8.008 12.078 1 90.44 126 ASN B O 1
ATOM 3563 N N . ILE B 1 127 ? 10.352 -8.648 13.039 1 84.19 127 ILE B N 1
ATOM 3564 C CA . ILE B 1 127 ? 10.008 -7.309 13.492 1 84.19 127 ILE B CA 1
ATOM 3565 C C . ILE B 1 127 ? 11.086 -6.785 14.438 1 84.19 127 ILE B C 1
ATOM 3567 O O . ILE B 1 127 ? 11.258 -5.574 14.578 1 84.19 127 ILE B O 1
ATOM 3571 N N . SER B 1 128 ? 11.789 -7.602 15.078 1 84.38 128 SER B N 1
ATOM 3572 C CA . SER B 1 128 ? 12.82 -7.207 16.031 1 84.38 128 SER B CA 1
ATOM 3573 C C . SER B 1 128 ? 14.055 -6.66 15.312 1 84.38 128 SER B C 1
ATOM 3575 O O . SER B 1 128 ? 14.898 -6.012 15.93 1 84.38 128 SER B O 1
ATOM 3577 N N . ASN B 1 129 ? 14.195 -6.984 14.062 1 87.19 129 ASN B N 1
ATOM 3578 C CA . ASN B 1 129 ? 15.25 -6.41 13.242 1 87.19 129 ASN B CA 1
ATOM 3579 C C . ASN B 1 129 ? 14.828 -5.07 12.641 1 87.19 129 ASN B C 1
ATOM 3581 O O . ASN B 1 129 ? 13.891 -5.008 11.844 1 87.19 129 ASN B O 1
ATOM 3585 N N . THR B 1 130 ? 15.562 -4.004 12.961 1 81.12 130 THR B N 1
ATOM 3586 C CA . THR B 1 130 ? 15.109 -2.668 12.594 1 81.12 130 THR B CA 1
ATOM 3587 C C . THR B 1 130 ? 15.852 -2.164 11.352 1 81.12 130 THR B C 1
ATOM 3589 O O . THR B 1 130 ? 15.5 -1.119 10.797 1 81.12 130 THR B O 1
ATOM 3592 N N . ASP B 1 131 ? 16.859 -2.865 10.906 1 81.44 131 ASP B N 1
ATOM 3593 C CA . ASP B 1 131 ? 17.562 -2.539 9.672 1 81.44 131 ASP B CA 1
ATOM 3594 C C . ASP B 1 131 ? 16.719 -2.895 8.445 1 81.44 131 ASP B C 1
ATOM 3596 O O . ASP B 1 131 ? 16.75 -4.031 7.973 1 81.44 131 ASP B O 1
ATOM 3600 N N . SER B 1 132 ? 16.016 -1.887 7.812 1 87.25 132 SER B N 1
ATOM 3601 C CA . SER B 1 132 ? 14.914 -2.275 6.938 1 87.25 132 SER B CA 1
ATOM 3602 C C . SER B 1 132 ? 15.141 -1.789 5.512 1 87.25 132 SER B C 1
ATOM 3604 O O . SER B 1 132 ? 14.352 -2.092 4.613 1 87.25 132 SER B O 1
ATOM 3606 N N . CYS B 1 133 ? 16.219 -1.055 5.312 1 94.06 133 CYS B N 1
ATOM 3607 C CA . CYS B 1 133 ? 16.562 -0.666 3.945 1 94.06 133 CYS B CA 1
ATOM 3608 C C . CYS B 1 133 ? 17.688 -1.522 3.395 1 94.06 133 CYS B C 1
ATOM 3610 O O . CYS B 1 133 ? 18.734 -1.657 4.031 1 94.06 133 CYS B O 1
ATOM 3612 N N . ILE B 1 134 ? 17.516 -2.084 2.197 1 97.69 134 ILE B N 1
ATOM 3613 C CA . ILE B 1 134 ? 18.531 -2.961 1.612 1 97.69 134 ILE B CA 1
ATOM 3614 C C . ILE B 1 134 ? 18.609 -2.725 0.106 1 97.69 134 ILE B C 1
ATOM 3616 O O . ILE B 1 134 ? 17.594 -2.404 -0.532 1 97.69 134 ILE B O 1
ATOM 3620 N N . SER B 1 135 ? 19.797 -2.859 -0.452 1 98.25 135 SER B N 1
ATOM 3621 C CA . SER B 1 135 ? 19.938 -2.66 -1.89 1 98.25 135 SER B CA 1
ATOM 3622 C C . SER B 1 135 ? 19.875 -3.986 -2.641 1 98.25 135 SER B C 1
ATOM 3624 O O . SER B 1 135 ? 20.141 -5.047 -2.062 1 98.25 135 SER B O 1
ATOM 3626 N N . VAL B 1 136 ? 19.578 -3.904 -3.941 1 98.25 136 VAL B N 1
ATOM 3627 C CA . VAL B 1 136 ? 19.609 -5.082 -4.805 1 98.25 136 VAL B CA 1
ATOM 3628 C C . VAL B 1 136 ? 21.031 -5.664 -4.816 1 98.25 136 VAL B C 1
ATOM 3630 O O . VAL B 1 136 ? 21.203 -6.883 -4.832 1 98.25 136 VAL B O 1
ATOM 3633 N N . ASP B 1 137 ? 22 -4.797 -4.719 1 98.19 137 ASP B N 1
ATOM 3634 C CA . ASP B 1 137 ? 23.391 -5.246 -4.672 1 98.19 137 ASP B CA 1
ATOM 3635 C C . ASP B 1 137 ? 23.672 -6.055 -3.404 1 98.19 137 ASP B C 1
ATOM 3637 O O . ASP B 1 137 ? 24.344 -7.078 -3.451 1 98.19 137 ASP B O 1
ATOM 3641 N N . ASN B 1 138 ? 23.172 -5.555 -2.314 1 98.44 138 ASN B N 1
ATOM 3642 C CA . ASN B 1 138 ? 23.312 -6.309 -1.073 1 98.44 138 ASN B CA 1
ATOM 3643 C C . ASN B 1 138 ? 22.703 -7.703 -1.196 1 98.44 138 ASN B C 1
ATOM 3645 O O . ASN B 1 138 ? 23.312 -8.695 -0.783 1 98.44 138 ASN B O 1
ATOM 3649 N N . ILE B 1 139 ? 21.547 -7.816 -1.746 1 98.25 139 ILE B N 1
ATOM 3650 C CA . ILE B 1 139 ? 20.859 -9.094 -1.886 1 98.25 139 ILE B CA 1
ATOM 3651 C C . ILE B 1 139 ? 21.656 -10.016 -2.797 1 98.25 139 ILE B C 1
ATOM 3653 O O . ILE B 1 139 ? 21.781 -11.211 -2.518 1 98.25 139 ILE B O 1
ATOM 3657 N N . LYS B 1 140 ? 22.109 -9.445 -3.871 1 97.94 140 LYS B N 1
ATOM 3658 C CA . LYS B 1 140 ? 22.953 -10.219 -4.777 1 97.94 140 LYS B CA 1
ATOM 3659 C C . LYS B 1 140 ? 24.156 -10.812 -4.035 1 97.94 140 LYS B C 1
ATOM 3661 O O . LYS B 1 140 ? 24.438 -12 -4.172 1 97.94 140 LYS B O 1
ATOM 3666 N N . ASP B 1 141 ? 24.766 -10 -3.227 1 98.25 141 ASP B N 1
ATOM 3667 C CA . ASP B 1 141 ? 25.953 -10.43 -2.49 1 98.25 141 ASP B CA 1
ATOM 3668 C C . ASP B 1 141 ? 25.594 -11.461 -1.424 1 98.25 141 ASP B C 1
ATOM 3670 O O . ASP B 1 141 ? 26.375 -12.367 -1.14 1 98.25 141 ASP B O 1
ATOM 3674 N N . ILE B 1 142 ? 24.5 -11.344 -0.839 1 98.31 142 ILE B N 1
ATOM 3675 C CA . ILE B 1 142 ? 24.031 -12.344 0.114 1 98.31 142 ILE B CA 1
ATOM 3676 C C . ILE B 1 142 ? 23.812 -13.672 -0.601 1 98.31 142 ILE B C 1
ATOM 3678 O O . ILE B 1 142 ? 24.266 -14.719 -0.139 1 98.31 142 ILE B O 1
ATOM 3682 N N . LEU B 1 143 ? 23.172 -13.617 -1.718 1 97.88 143 LEU B N 1
ATOM 3683 C CA . LEU B 1 143 ? 22.812 -14.82 -2.467 1 97.88 143 LEU B CA 1
ATOM 3684 C C . LEU B 1 143 ? 24.047 -15.516 -3.01 1 97.88 143 LEU B C 1
ATOM 3686 O O . LEU B 1 143 ? 24.078 -16.734 -3.137 1 97.88 143 LEU B O 1
ATOM 3690 N N . ASN B 1 144 ? 25.062 -14.727 -3.242 1 96.69 144 ASN B N 1
ATOM 3691 C CA . ASN B 1 144 ? 26.297 -15.305 -3.754 1 96.69 144 ASN B CA 1
ATOM 3692 C C . ASN B 1 144 ? 27.234 -15.719 -2.621 1 96.69 144 ASN B C 1
ATOM 3694 O O . ASN B 1 144 ? 28.312 -16.25 -2.867 1 96.69 144 ASN B O 1
ATOM 3698 N N . GLY B 1 145 ? 26.953 -15.398 -1.431 1 96.19 145 GLY B N 1
ATOM 3699 C CA . GLY B 1 145 ? 27.719 -15.836 -0.281 1 96.19 145 GLY B CA 1
ATOM 3700 C C . GLY B 1 145 ? 28.828 -14.867 0.105 1 96.19 145 GLY B C 1
ATOM 3701 O O . GLY B 1 145 ? 29.625 -15.156 0.994 1 96.19 145 GLY B O 1
ATOM 3702 N N . LYS B 1 146 ? 28.875 -13.742 -0.524 1 97.56 146 LYS B N 1
ATOM 3703 C CA . LYS B 1 146 ? 29.875 -12.734 -0.17 1 97.56 146 LYS B CA 1
ATOM 3704 C C . LYS B 1 146 ? 29.516 -12.047 1.145 1 97.56 146 LYS B C 1
ATOM 3706 O O . LYS B 1 146 ? 30.406 -11.664 1.911 1 97.56 146 LYS B O 1
ATOM 3711 N N . ILE B 1 147 ? 28.266 -11.82 1.313 1 97.94 147 ILE B N 1
ATOM 3712 C CA . ILE B 1 147 ? 27.75 -11.297 2.574 1 97.94 147 ILE B CA 1
ATOM 3713 C C . ILE B 1 147 ? 27.047 -12.406 3.348 1 97.94 147 ILE B C 1
ATOM 3715 O O . ILE B 1 147 ? 26.172 -13.086 2.809 1 97.94 147 ILE B O 1
ATOM 3719 N N . LYS B 1 148 ? 27.453 -12.555 4.637 1 97.38 148 LYS B N 1
ATOM 3720 C CA . LYS B 1 148 ? 26.891 -13.648 5.43 1 97.38 148 LYS B CA 1
ATOM 3721 C C . LYS B 1 148 ? 26.312 -13.133 6.746 1 97.38 148 LYS B C 1
ATOM 3723 O O . LYS B 1 148 ? 25.547 -13.828 7.41 1 97.38 148 LYS B O 1
ATOM 3728 N N . HIS B 1 149 ? 26.75 -11.945 7.141 1 97.69 149 HIS B N 1
ATOM 3729 C CA . HIS B 1 149 ? 26.344 -11.391 8.43 1 97.69 149 HIS B CA 1
ATOM 3730 C C . HIS B 1 149 ? 25.719 -10.016 8.258 1 97.69 149 HIS B C 1
ATOM 3732 O O . HIS B 1 149 ? 26.141 -9.234 7.406 1 97.69 149 HIS B O 1
ATOM 3738 N N . TRP B 1 150 ? 24.766 -9.742 9.148 1 97.88 150 TRP B N 1
ATOM 3739 C CA . TRP B 1 150 ? 24.016 -8.484 9.086 1 97.88 150 TRP B CA 1
ATOM 3740 C C . TRP B 1 150 ? 24.953 -7.293 9.266 1 97.88 150 TRP B C 1
ATOM 3742 O O . TRP B 1 150 ? 24.766 -6.246 8.641 1 97.88 150 TRP B O 1
ATOM 3752 N N . ASN B 1 151 ? 25.938 -7.395 10.086 1 97.5 151 ASN B N 1
ATOM 3753 C CA . ASN B 1 151 ? 26.812 -6.266 10.391 1 97.5 151 ASN B CA 1
ATOM 3754 C C . ASN B 1 151 ? 27.719 -5.914 9.211 1 97.5 151 ASN B C 1
ATOM 3756 O O . ASN B 1 151 ? 28.375 -4.879 9.219 1 97.5 151 ASN B O 1
ATOM 3760 N N . GLN B 1 152 ? 27.75 -6.766 8.148 1 97.81 152 GLN B N 1
ATOM 3761 C CA . GLN B 1 152 ? 28.469 -6.445 6.922 1 97.81 152 GLN B CA 1
ATOM 3762 C C . GLN B 1 152 ? 27.719 -5.398 6.105 1 97.81 152 GLN B C 1
ATOM 3764 O O . GLN B 1 152 ? 28.297 -4.738 5.242 1 97.81 152 GLN B O 1
ATOM 3769 N N . ILE B 1 153 ? 26.422 -5.281 6.273 1 97.56 153 ILE B N 1
ATOM 3770 C CA . ILE B 1 153 ? 25.609 -4.27 5.621 1 97.56 153 ILE B CA 1
ATOM 3771 C C . ILE B 1 153 ? 25.344 -3.111 6.586 1 97.56 153 ILE B C 1
ATOM 3773 O O . ILE B 1 153 ? 25.422 -1.943 6.199 1 97.56 153 ILE B O 1
ATOM 3777 N N . TYR B 1 154 ? 25.031 -3.514 7.816 1 96.38 154 TYR B N 1
ATOM 3778 C CA . TYR B 1 154 ? 24.719 -2.572 8.883 1 96.38 154 TYR B CA 1
ATOM 3779 C C . TYR B 1 154 ? 25.719 -2.682 10.023 1 96.38 154 TYR B C 1
ATOM 3781 O O . TYR B 1 154 ? 25.547 -3.486 10.938 1 96.38 154 TYR B O 1
ATOM 3789 N N . PRO B 1 155 ? 26.594 -1.816 10.094 1 96.06 155 PRO B N 1
ATOM 3790 C CA . PRO B 1 155 ? 27.734 -1.975 11.008 1 96.06 155 PRO B CA 1
ATOM 3791 C C . PRO B 1 155 ? 27.312 -2.086 12.469 1 96.06 155 PRO B C 1
ATOM 3793 O O . PRO B 1 155 ? 27.984 -2.75 13.258 1 96.06 155 PRO B O 1
ATOM 3796 N N . LYS B 1 156 ? 26.266 -1.533 12.828 1 94.75 156 LYS B N 1
ATOM 3797 C CA . LYS B 1 156 ? 25.859 -1.518 14.234 1 94.75 156 LYS B CA 1
ATOM 3798 C C . LYS B 1 156 ? 24.953 -2.699 14.555 1 94.75 156 LYS B C 1
ATOM 3800 O O . LYS B 1 156 ? 24.547 -2.881 15.703 1 94.75 156 LYS B O 1
ATOM 3805 N N . SER B 1 157 ? 24.703 -3.543 13.648 1 95.75 157 SER B N 1
ATOM 3806 C CA . SER B 1 157 ? 23.781 -4.652 13.859 1 95.75 157 SER B CA 1
ATOM 3807 C C . SER B 1 157 ? 24.391 -5.723 14.75 1 95.75 157 SER B C 1
ATOM 3809 O O . SER B 1 157 ? 25.562 -6.078 14.586 1 95.75 157 SER B O 1
ATOM 3811 N N . LYS B 1 158 ? 23.484 -6.262 15.672 1 95.06 158 LYS B N 1
ATOM 3812 C CA . LYS B 1 158 ? 23.922 -7.34 16.547 1 95.06 158 LYS B CA 1
ATOM 3813 C C . LYS B 1 158 ? 23.172 -8.633 16.266 1 95.06 158 LYS B C 1
ATOM 3815 O O . LYS B 1 158 ? 23.219 -9.578 17.047 1 95.06 158 LYS B O 1
ATOM 3820 N N . ILE B 1 159 ? 22.516 -8.812 15.227 1 95.31 159 ILE B N 1
ATOM 3821 C CA . ILE B 1 159 ? 21.609 -9.914 14.898 1 95.31 159 ILE B CA 1
ATOM 3822 C C . ILE B 1 159 ? 22.422 -11.156 14.539 1 95.31 159 ILE B C 1
ATOM 3824 O O . ILE B 1 159 ? 21.984 -12.281 14.797 1 95.31 159 ILE B O 1
ATOM 3828 N N . GLY B 1 160 ? 23.656 -10.977 13.844 1 95.69 160 GLY B N 1
ATOM 3829 C CA . GLY B 1 160 ? 24.484 -12.117 13.508 1 95.69 160 GLY B CA 1
ATOM 3830 C C . GLY B 1 160 ? 24.312 -12.578 12.07 1 95.69 160 GLY B C 1
ATOM 3831 O O . GLY B 1 160 ? 24.375 -11.766 11.141 1 95.69 160 GLY B O 1
ATOM 3832 N N . GLU B 1 161 ? 24.125 -13.914 11.898 1 97.12 161 GLU B N 1
ATOM 3833 C CA . GLU B 1 161 ? 24.141 -14.523 10.57 1 97.12 161 GLU B CA 1
ATOM 3834 C C . GLU B 1 161 ? 22.828 -14.273 9.836 1 97.12 161 GLU B C 1
ATOM 3836 O O . GLU B 1 161 ? 21.766 -14.234 10.445 1 97.12 161 GLU B O 1
ATOM 3841 N N . ILE B 1 162 ? 22.953 -14.164 8.484 1 97.94 162 ILE B N 1
ATOM 3842 C CA . ILE B 1 162 ? 21.797 -14.023 7.613 1 97.94 162 ILE B CA 1
ATOM 3843 C C . ILE B 1 162 ? 21.406 -15.383 7.047 1 97.94 162 ILE B C 1
ATOM 3845 O O . ILE B 1 162 ? 22.25 -16.109 6.516 1 97.94 162 ILE B O 1
ATOM 3849 N N . THR B 1 163 ? 20.141 -15.719 7.188 1 97.44 163 THR B N 1
ATOM 3850 C CA . THR B 1 163 ? 19.578 -16.875 6.508 1 97.44 163 THR B CA 1
ATOM 3851 C C . THR B 1 163 ? 18.5 -16.453 5.523 1 97.44 163 THR B C 1
ATOM 3853 O O . THR B 1 163 ? 17.547 -15.742 5.895 1 97.44 163 THR B O 1
ATOM 3856 N N . ILE B 1 164 ? 18.641 -16.859 4.301 1 97.81 164 ILE B N 1
ATOM 3857 C CA . ILE B 1 164 ? 17.594 -16.609 3.309 1 97.81 164 ILE B CA 1
ATOM 3858 C C . ILE B 1 164 ? 16.641 -17.797 3.264 1 97.81 164 ILE B C 1
ATOM 3860 O O . ILE B 1 164 ? 17.078 -18.953 3.211 1 97.81 164 ILE B O 1
ATOM 3864 N N . VAL B 1 165 ? 15.359 -17.531 3.227 1 97.56 165 VAL B N 1
ATOM 3865 C CA . VAL B 1 165 ? 14.406 -18.625 3.254 1 97.56 165 VAL B CA 1
ATOM 3866 C C . VAL B 1 165 ? 13.422 -18.484 2.092 1 97.56 165 VAL B C 1
ATOM 3868 O O . VAL B 1 165 ? 12.859 -17.406 1.872 1 97.56 165 VAL B O 1
ATOM 3871 N N . PHE B 1 166 ? 13.281 -19.578 1.346 1 96.88 166 PHE B N 1
ATOM 3872 C CA . PHE B 1 166 ? 12.312 -19.719 0.259 1 96.88 166 PHE B CA 1
ATOM 3873 C C . PHE B 1 166 ? 11.258 -20.766 0.596 1 96.88 166 PHE B C 1
ATOM 3875 O O . PHE B 1 166 ? 11.43 -21.531 1.542 1 96.88 166 PHE B O 1
ATOM 3882 N N . ASP B 1 167 ? 10.195 -20.734 -0.204 1 94.12 167 ASP B N 1
ATOM 3883 C CA . ASP B 1 167 ? 9.133 -21.719 0.004 1 94.12 167 ASP B CA 1
ATOM 3884 C C . ASP B 1 167 ? 9.531 -23.078 -0.557 1 94.12 167 ASP B C 1
ATOM 3886 O O . ASP B 1 167 ? 9.117 -24.125 -0.04 1 94.12 167 ASP B O 1
ATOM 3890 N N . ASN B 1 168 ? 10.328 -23.047 -1.718 1 93.69 168 ASN B N 1
ATOM 3891 C CA . ASN B 1 168 ? 10.75 -24.25 -2.436 1 93.69 168 ASN B CA 1
ATOM 3892 C C . ASN B 1 168 ? 11.977 -23.984 -3.303 1 93.69 168 ASN B C 1
ATOM 3894 O O . ASN B 1 168 ? 12.094 -22.906 -3.902 1 93.69 168 ASN B O 1
ATOM 3898 N N . PRO B 1 169 ? 12.812 -25.031 -3.447 1 93.25 169 PRO B N 1
ATOM 3899 C CA . PRO B 1 169 ? 14.016 -24.797 -4.254 1 93.25 169 PRO B CA 1
ATOM 3900 C C . PRO B 1 169 ? 13.703 -24.578 -5.73 1 93.25 169 PRO B C 1
ATOM 3902 O O . PRO B 1 169 ? 14.531 -24.031 -6.469 1 93.25 169 PRO B O 1
ATOM 3905 N N . ASN B 1 170 ? 12.555 -25.016 -6.148 1 94.19 170 ASN B N 1
ATOM 3906 C CA . ASN B 1 170 ? 12.188 -24.891 -7.555 1 94.19 170 ASN B CA 1
ATOM 3907 C C . ASN B 1 170 ? 10.992 -23.969 -7.738 1 94.19 170 ASN B C 1
ATOM 3909 O O . ASN B 1 170 ? 10.25 -24.094 -8.711 1 94.19 170 ASN B O 1
ATOM 3913 N N . SER B 1 171 ? 10.891 -23.031 -6.797 1 95.06 171 SER B N 1
ATOM 3914 C CA . SER B 1 171 ? 9.758 -22.109 -6.82 1 95.06 171 SER B CA 1
ATOM 3915 C C . SER B 1 171 ? 10.008 -20.938 -7.758 1 95.06 171 SER B C 1
ATOM 3917 O O . SER B 1 171 ? 11.141 -20.719 -8.195 1 95.06 171 SER B O 1
ATOM 3919 N N . SER B 1 172 ? 8.906 -20.172 -8.031 1 96.62 172 SER B N 1
ATOM 3920 C CA . SER B 1 172 ? 8.977 -18.969 -8.859 1 96.62 172 SER B CA 1
ATOM 3921 C C . SER B 1 172 ? 9.867 -17.906 -8.219 1 96.62 172 SER B C 1
ATOM 3923 O O . SER B 1 172 ? 10.547 -17.156 -8.914 1 96.62 172 SER B O 1
ATOM 3925 N N . ALA B 1 173 ? 9.891 -17.859 -6.887 1 96.44 173 ALA B N 1
ATOM 3926 C CA . ALA B 1 173 ? 10.727 -16.891 -6.18 1 96.44 173 ALA B CA 1
ATOM 3927 C C . ALA B 1 173 ? 12.211 -17.172 -6.422 1 96.44 173 ALA B C 1
ATOM 3929 O O . ALA B 1 173 ? 12.977 -16.25 -6.738 1 96.44 173 ALA B O 1
ATOM 3930 N N . VAL B 1 174 ? 12.586 -18.422 -6.359 1 96.06 174 VAL B N 1
ATOM 3931 C CA . VAL B 1 174 ? 13.969 -18.828 -6.598 1 96.06 174 VAL B CA 1
ATOM 3932 C C . VAL B 1 174 ? 14.367 -18.5 -8.039 1 96.06 174 VAL B C 1
ATOM 3934 O O . VAL B 1 174 ? 15.414 -17.906 -8.281 1 96.06 174 VAL B O 1
ATOM 3937 N N . HIS B 1 175 ? 13.5 -18.875 -8.961 1 95.31 175 HIS B N 1
ATOM 3938 C CA . HIS B 1 175 ? 13.805 -18.641 -10.367 1 95.31 175 HIS B CA 1
ATOM 3939 C C . HIS B 1 175 ? 13.953 -17.141 -10.656 1 95.31 175 HIS B C 1
ATOM 3941 O O . HIS B 1 175 ? 14.844 -16.734 -11.406 1 95.31 175 HIS B O 1
ATOM 3947 N N . PHE B 1 176 ? 13.148 -16.375 -10.086 1 95.62 176 PHE B N 1
ATOM 3948 C CA . PHE B 1 176 ? 13.234 -14.93 -10.305 1 95.62 176 PHE B CA 1
ATOM 3949 C C . PHE B 1 176 ? 14.578 -14.391 -9.82 1 95.62 176 PHE B C 1
ATOM 3951 O O . PHE B 1 176 ? 15.234 -13.625 -10.531 1 95.62 176 PHE B O 1
ATOM 3958 N N . VAL B 1 177 ? 14.953 -14.711 -8.562 1 96.31 177 VAL B N 1
ATOM 3959 C CA . VAL B 1 177 ? 16.188 -14.156 -8.023 1 96.31 177 VAL B CA 1
ATOM 3960 C C . VAL B 1 177 ? 17.375 -14.656 -8.844 1 96.31 177 VAL B C 1
ATOM 3962 O O . VAL B 1 177 ? 18.328 -13.914 -9.086 1 96.31 177 VAL B O 1
ATOM 3965 N N . GLU B 1 178 ? 17.344 -15.867 -9.297 1 95.94 178 GLU B N 1
ATOM 3966 C CA . GLU B 1 178 ? 18.438 -16.391 -10.117 1 95.94 178 GLU B CA 1
ATOM 3967 C C . GLU B 1 178 ? 18.516 -15.664 -11.453 1 95.94 178 GLU B C 1
ATOM 3969 O O . GLU B 1 178 ? 19.609 -15.289 -11.891 1 95.94 178 GLU B O 1
ATOM 3974 N N . ASP B 1 179 ? 17.406 -15.43 -12.023 1 94.19 179 ASP B N 1
ATOM 3975 C CA . ASP B 1 179 ? 17.375 -14.828 -13.352 1 94.19 179 ASP B CA 1
ATOM 3976 C C . ASP B 1 179 ? 17.609 -13.32 -13.273 1 94.19 179 ASP B C 1
ATOM 3978 O O . ASP B 1 179 ? 18.5 -12.789 -13.93 1 94.19 179 ASP B O 1
ATOM 3982 N N . SER B 1 180 ? 16.891 -12.656 -12.406 1 92.69 180 SER B N 1
ATOM 3983 C CA . SER B 1 180 ? 16.797 -11.195 -12.438 1 92.69 180 SER B CA 1
ATOM 3984 C C . SER B 1 180 ? 17.859 -10.555 -11.547 1 92.69 180 SER B C 1
ATOM 3986 O O . SER B 1 180 ? 18.25 -9.406 -11.766 1 92.69 180 SER B O 1
ATOM 3988 N N . ILE B 1 181 ? 18.297 -11.273 -10.531 1 95.38 181 ILE B N 1
ATOM 3989 C CA . ILE B 1 181 ? 19.266 -10.688 -9.602 1 95.38 181 ILE B CA 1
ATOM 3990 C C . ILE B 1 181 ? 20.656 -11.258 -9.883 1 95.38 181 ILE B C 1
ATOM 3992 O O . ILE B 1 181 ? 21.641 -10.516 -9.93 1 95.38 181 ILE B O 1
ATOM 3996 N N . LEU B 1 182 ? 20.703 -12.547 -10.203 1 96.56 182 LEU B N 1
ATOM 3997 C CA . LEU B 1 182 ? 22 -13.203 -10.352 1 96.56 182 LEU B CA 1
ATOM 3998 C C . LEU B 1 182 ? 22.359 -13.359 -11.82 1 96.56 182 LEU B C 1
ATOM 4000 O O . LEU B 1 182 ? 23.391 -13.961 -12.148 1 96.56 182 LEU B O 1
ATOM 4004 N N . GLY B 1 183 ? 21.516 -12.945 -12.742 1 93.56 183 GLY B N 1
ATOM 4005 C CA . GLY B 1 183 ? 21.844 -12.945 -14.164 1 93.56 183 GLY B CA 1
ATOM 4006 C C . GLY B 1 183 ? 21.859 -14.336 -14.766 1 93.56 183 GLY B C 1
ATOM 4007 O O . GLY B 1 183 ? 22.703 -14.641 -15.617 1 93.56 183 GLY B O 1
ATOM 4008 N N . GLY B 1 184 ? 21.094 -15.109 -14.242 1 94.25 184 GLY B N 1
ATOM 4009 C CA . GLY B 1 184 ? 21 -16.453 -14.797 1 94.25 184 GLY B CA 1
ATOM 4010 C C . GLY B 1 184 ? 21.875 -17.453 -14.078 1 94.25 184 GLY B C 1
ATOM 4011 O O . GLY B 1 184 ? 21.938 -18.625 -14.469 1 94.25 184 GLY B O 1
ATOM 4012 N N . LYS B 1 185 ? 22.547 -17.016 -13.047 1 95.38 185 LYS B N 1
ATOM 4013 C CA . LYS B 1 185 ? 23.422 -17.891 -12.273 1 95.38 185 LYS B CA 1
ATOM 4014 C C . LYS B 1 185 ? 22.688 -18.469 -11.07 1 95.38 185 LYS B C 1
ATOM 4016 O O . LYS B 1 185 ? 21.719 -17.875 -10.578 1 95.38 185 LYS B O 1
ATOM 4021 N N . PRO B 1 186 ? 23.141 -19.625 -10.617 1 95.06 186 PRO B N 1
ATOM 4022 C CA . PRO B 1 186 ? 22.484 -20.234 -9.453 1 95.06 186 PRO B CA 1
ATOM 4023 C C . PRO B 1 186 ? 22.859 -19.531 -8.148 1 95.06 186 PRO B C 1
ATOM 4025 O O . PRO B 1 186 ? 23.828 -18.766 -8.102 1 95.06 186 PRO B O 1
ATOM 4028 N N . ILE B 1 187 ? 22.047 -19.781 -7.141 1 95.5 187 ILE B N 1
ATOM 4029 C CA . ILE B 1 187 ? 22.359 -19.344 -5.785 1 95.5 187 ILE B CA 1
ATOM 4030 C C . ILE B 1 187 ? 23.547 -20.141 -5.238 1 95.5 187 ILE B C 1
ATOM 4032 O O . ILE B 1 187 ? 23.531 -21.375 -5.254 1 95.5 187 ILE B O 1
ATOM 4036 N N . LEU B 1 188 ? 24.547 -19.406 -4.684 1 92.56 188 LEU B N 1
ATOM 4037 C CA . LEU B 1 188 ? 25.766 -20.062 -4.203 1 92.56 188 LEU B CA 1
ATOM 4038 C C . LEU B 1 188 ? 25.781 -20.109 -2.68 1 92.56 188 LEU B C 1
ATOM 4040 O O . LEU B 1 188 ? 26.453 -20.969 -2.092 1 92.56 188 LEU B O 1
ATOM 4044 N N . ASN B 1 189 ? 25.125 -19.156 -2.092 1 91.81 189 ASN B N 1
ATOM 4045 C CA . ASN B 1 189 ? 25.094 -19.125 -0.633 1 91.81 189 ASN B CA 1
ATOM 4046 C C . ASN B 1 189 ? 24.547 -20.438 -0.053 1 91.81 189 ASN B C 1
ATOM 4048 O O . ASN B 1 189 ? 23.484 -20.891 -0.443 1 91.81 189 ASN B O 1
ATOM 4052 N N . LYS B 1 190 ? 25.266 -20.969 0.911 1 88 190 LYS B N 1
ATOM 4053 C CA . LYS B 1 190 ? 24.859 -22.234 1.521 1 88 190 LYS B CA 1
ATOM 4054 C C . LYS B 1 190 ? 23.828 -22.016 2.623 1 88 190 LYS B C 1
ATOM 4056 O O . LYS B 1 190 ? 23.141 -22.953 3.023 1 88 190 LYS B O 1
ATOM 4061 N N . ASN B 1 191 ? 23.797 -20.844 3.137 1 90.06 191 ASN B N 1
ATOM 4062 C CA . ASN B 1 191 ? 22.844 -20.516 4.195 1 90.06 191 ASN B CA 1
ATOM 4063 C C . ASN B 1 191 ? 21.5 -20.094 3.629 1 90.06 191 ASN B C 1
ATOM 4065 O O . ASN B 1 191 ? 21.016 -19 3.912 1 90.06 191 ASN B O 1
ATOM 4069 N N . VAL B 1 192 ? 20.984 -20.891 2.818 1 90.44 192 VAL B N 1
ATOM 4070 C CA . VAL B 1 192 ? 19.672 -20.734 2.207 1 90.44 192 VAL B CA 1
ATOM 4071 C C . VAL B 1 192 ? 18.781 -21.906 2.594 1 90.44 192 VAL B C 1
ATOM 4073 O O . VAL B 1 192 ? 19.188 -23.062 2.504 1 90.44 192 VAL B O 1
ATOM 4076 N N . ALA B 1 193 ? 17.641 -21.562 3.127 1 87.5 193 ALA B N 1
ATOM 4077 C CA . ALA B 1 193 ? 16.672 -22.578 3.521 1 87.5 193 ALA B CA 1
ATOM 4078 C C . ALA B 1 193 ? 15.469 -22.578 2.588 1 87.5 193 ALA B C 1
ATOM 4080 O O . ALA B 1 193 ? 15.125 -21.547 2.004 1 87.5 193 ALA B O 1
ATOM 4081 N N . ALA B 1 194 ? 15 -23.766 2.34 1 87.69 194 ALA B N 1
ATOM 4082 C CA . ALA B 1 194 ? 13.711 -23.938 1.675 1 87.69 194 ALA B CA 1
ATOM 4083 C C . ALA B 1 194 ? 12.742 -24.734 2.551 1 87.69 194 ALA B C 1
ATOM 4085 O O . ALA B 1 194 ? 13.102 -25.781 3.094 1 87.69 194 ALA B O 1
ATOM 4086 N N . VAL B 1 195 ? 11.586 -24.156 2.695 1 89.44 195 VAL B N 1
ATOM 4087 C CA . VAL B 1 195 ? 10.531 -24.844 3.432 1 89.44 195 VAL B CA 1
ATOM 4088 C C . VAL B 1 195 ? 9.516 -25.438 2.453 1 89.44 195 VAL B C 1
ATOM 4090 O O . VAL B 1 195 ? 9.859 -25.766 1.315 1 89.44 195 VAL B O 1
ATOM 4093 N N . LYS B 1 196 ? 8.32 -25.656 2.84 1 86.44 196 LYS B N 1
ATOM 4094 C CA . LYS B 1 196 ? 7.414 -26.391 1.966 1 86.44 196 LYS B CA 1
ATOM 4095 C C . LYS B 1 196 ? 6.371 -25.469 1.354 1 86.44 196 LYS B C 1
ATOM 4097 O O . LYS B 1 196 ? 5.961 -25.656 0.206 1 86.44 196 LYS B O 1
ATOM 4102 N N . LYS B 1 197 ? 5.973 -24.531 2.148 1 92.38 197 LYS B N 1
ATOM 4103 C CA . LYS B 1 197 ? 4.91 -23.625 1.724 1 92.38 197 LYS B CA 1
ATOM 4104 C C . LYS B 1 197 ? 5.242 -22.188 2.086 1 92.38 197 LYS B C 1
ATOM 4106 O O . LYS B 1 197 ? 6.02 -21.938 3.01 1 92.38 197 LYS B O 1
ATOM 4111 N N . THR B 1 198 ? 4.613 -21.281 1.336 1 92.44 198 THR B N 1
ATOM 4112 C CA . THR B 1 198 ? 4.848 -19.859 1.571 1 92.44 198 THR B CA 1
ATOM 4113 C C . THR B 1 198 ? 4.492 -19.484 3.008 1 92.44 198 THR B C 1
ATOM 4115 O O . THR B 1 198 ? 5.199 -18.703 3.641 1 92.44 198 THR B O 1
ATOM 4118 N N . ALA B 1 199 ? 3.432 -20.062 3.561 1 90.69 199 ALA B N 1
ATOM 4119 C CA . ALA B 1 199 ? 3.039 -19.812 4.945 1 90.69 199 ALA B CA 1
ATOM 4120 C C . ALA B 1 199 ? 4.16 -20.188 5.91 1 90.69 199 ALA B C 1
ATOM 4122 O O . ALA B 1 199 ? 4.34 -19.531 6.941 1 90.69 199 ALA B O 1
ATOM 4123 N N . GLU B 1 200 ? 4.883 -21.172 5.559 1 92.44 200 GLU B N 1
ATOM 4124 C CA . GLU B 1 200 ? 5.98 -21.625 6.406 1 92.44 200 GLU B CA 1
ATOM 4125 C C . GLU B 1 200 ? 7.168 -20.672 6.336 1 92.44 200 GLU B C 1
ATOM 4127 O O . GLU B 1 200 ? 7.961 -20.594 7.277 1 92.44 200 GLU B O 1
ATOM 4132 N N . VAL B 1 201 ? 7.371 -20 5.199 1 94 201 VAL B N 1
ATOM 4133 C CA . VAL B 1 201 ? 8.391 -18.969 5.113 1 94 201 VAL B CA 1
ATOM 4134 C C . VAL B 1 201 ? 8.102 -17.875 6.141 1 94 201 VAL B C 1
ATOM 4136 O O . VAL B 1 201 ? 8.992 -17.453 6.883 1 94 201 VAL B O 1
ATOM 4139 N N . ILE B 1 202 ? 6.883 -17.406 6.191 1 91.25 202 ILE B N 1
ATOM 4140 C CA . ILE B 1 202 ? 6.457 -16.359 7.117 1 91.25 202 ILE B CA 1
ATOM 4141 C C . ILE B 1 202 ? 6.707 -16.812 8.555 1 91.25 202 ILE B C 1
ATOM 4143 O O . ILE B 1 202 ? 7.297 -16.078 9.352 1 91.25 202 ILE B O 1
ATOM 4147 N N . LYS B 1 203 ? 6.309 -18.047 8.883 1 90.75 203 LYS B N 1
ATOM 4148 C CA . LYS B 1 203 ? 6.512 -18.594 10.227 1 90.75 203 LYS B CA 1
ATOM 4149 C C . LYS B 1 203 ? 7.992 -18.656 10.578 1 90.75 203 LYS B C 1
ATOM 4151 O O . LYS B 1 203 ? 8.383 -18.312 11.695 1 90.75 203 LYS B O 1
ATOM 4156 N N . TYR B 1 204 ? 8.734 -19.094 9.641 1 93.56 204 TYR B N 1
ATOM 4157 C CA . TYR B 1 204 ? 10.172 -19.188 9.859 1 93.56 204 TYR B CA 1
ATOM 4158 C C . TYR B 1 204 ? 10.766 -17.828 10.219 1 93.56 204 TYR B C 1
ATOM 4160 O O . TYR B 1 204 ? 11.555 -17.719 11.156 1 93.56 204 TYR B O 1
ATOM 4168 N N . VAL B 1 205 ? 10.414 -16.797 9.523 1 94 205 VAL B N 1
ATOM 4169 C CA . VAL B 1 205 ? 10.93 -15.453 9.742 1 94 205 VAL B CA 1
ATOM 4170 C C . VAL B 1 205 ? 10.461 -14.93 11.102 1 94 205 VAL B C 1
ATOM 4172 O O . VAL B 1 205 ? 11.211 -14.25 11.805 1 94 205 VAL B O 1
ATOM 4175 N N . GLU B 1 206 ? 9.258 -15.242 11.477 1 90 206 GLU B N 1
ATOM 4176 C CA . GLU B 1 206 ? 8.734 -14.859 12.789 1 90 206 GLU B CA 1
ATOM 4177 C C . GLU B 1 206 ? 9.594 -15.43 13.914 1 90 206 GLU B C 1
ATOM 4179 O O . GLU B 1 206 ? 9.742 -14.812 14.969 1 90 206 GLU B O 1
ATOM 4184 N N . GLU B 1 207 ? 10.164 -16.547 13.688 1 93 207 GLU B N 1
ATOM 4185 C CA . GLU B 1 207 ? 10.836 -17.281 14.75 1 93 207 GLU B CA 1
ATOM 4186 C C . GLU B 1 207 ? 12.352 -17.094 14.688 1 93 207 GLU B C 1
ATOM 4188 O O . GLU B 1 207 ? 13.07 -17.531 15.586 1 93 207 GLU B O 1
ATOM 4193 N N . ASN B 1 208 ? 12.789 -16.5 13.594 1 95 208 ASN B N 1
ATOM 4194 C CA . ASN B 1 208 ? 14.227 -16.359 13.398 1 95 208 ASN B CA 1
ATOM 4195 C C . ASN B 1 208 ? 14.602 -14.914 13.055 1 95 208 ASN B C 1
ATOM 4197 O O . ASN B 1 208 ? 14.453 -14.484 11.914 1 95 208 ASN B O 1
ATOM 4201 N N . LYS B 1 209 ? 15.312 -14.266 13.953 1 94.56 209 LYS B N 1
ATOM 4202 C CA . LYS B 1 209 ? 15.578 -12.836 13.859 1 94.56 209 LYS B CA 1
ATOM 4203 C C . LYS B 1 209 ? 16.547 -12.531 12.719 1 94.56 209 LYS B C 1
ATOM 4205 O O . LYS B 1 209 ? 16.516 -11.445 12.141 1 94.56 209 LYS B O 1
ATOM 4210 N N . GLY B 1 210 ? 17.359 -13.453 12.344 1 96.62 210 GLY B N 1
ATOM 4211 C CA . GLY B 1 210 ? 18.359 -13.234 11.32 1 96.62 210 GLY B CA 1
ATOM 4212 C C . GLY B 1 210 ? 17.906 -13.633 9.93 1 96.62 210 GLY B C 1
ATOM 4213 O O . GLY B 1 210 ? 18.672 -13.539 8.969 1 96.62 210 GLY B O 1
ATOM 4214 N N . ALA B 1 211 ? 16.672 -14.016 9.82 1 96.75 211 ALA B N 1
ATOM 4215 C CA . ALA B 1 211 ? 16.188 -14.547 8.555 1 96.75 211 ALA B CA 1
ATOM 4216 C C . ALA B 1 211 ? 15.633 -13.438 7.672 1 96.75 211 ALA B C 1
ATOM 4218 O O . ALA B 1 211 ? 15.078 -12.453 8.172 1 96.75 211 ALA B O 1
ATOM 4219 N N . ILE B 1 212 ? 15.844 -13.594 6.391 1 97.19 212 ILE B N 1
ATOM 4220 C CA . ILE B 1 212 ? 15.141 -12.859 5.355 1 97.19 212 ILE B CA 1
ATOM 4221 C C . ILE B 1 212 ? 14.297 -13.82 4.52 1 97.19 212 ILE B C 1
ATOM 4223 O O . ILE B 1 212 ? 14.828 -14.734 3.891 1 97.19 212 ILE B O 1
ATOM 4227 N N . GLY B 1 213 ? 13 -13.641 4.578 1 96.75 213 GLY B N 1
ATOM 4228 C CA . GLY B 1 213 ? 12.117 -14.422 3.736 1 96.75 213 GLY B CA 1
ATOM 4229 C C . GLY B 1 213 ? 11.812 -13.758 2.408 1 96.75 213 GLY B C 1
ATOM 4230 O O . GLY B 1 213 ? 11.688 -12.531 2.336 1 96.75 213 GLY B O 1
ATOM 4231 N N . ILE B 1 214 ? 11.641 -14.578 1.36 1 97.06 214 ILE B N 1
ATOM 4232 C CA . ILE B 1 214 ? 11.289 -14.062 0.04 1 97.06 214 ILE B CA 1
ATOM 4233 C C . ILE B 1 214 ? 9.914 -14.602 -0.368 1 97.06 214 ILE B C 1
ATOM 4235 O O . ILE B 1 214 ? 9.75 -15.812 -0.564 1 97.06 214 ILE B O 1
ATOM 4239 N N . ILE B 1 215 ? 8.953 -13.656 -0.491 1 95 215 ILE B N 1
ATOM 4240 C CA . ILE B 1 215 ? 7.586 -14.07 -0.786 1 95 215 ILE B CA 1
ATOM 4241 C 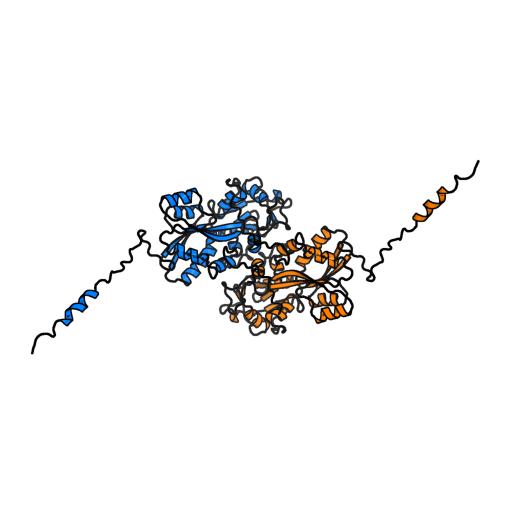C . ILE B 1 215 ? 6.938 -13.062 -1.73 1 95 215 ILE B C 1
ATOM 4243 O O . ILE B 1 215 ? 7.48 -11.977 -1.966 1 95 215 ILE B O 1
ATOM 4247 N N . GLY B 1 216 ? 5.801 -13.5 -2.312 1 93.81 216 GLY B N 1
ATOM 4248 C CA . GLY B 1 216 ? 5.02 -12.57 -3.109 1 93.81 216 GLY B CA 1
ATOM 4249 C C . GLY B 1 216 ? 4.305 -11.523 -2.271 1 93.81 216 GLY B C 1
ATOM 4250 O O . GLY B 1 216 ? 3.939 -11.789 -1.123 1 93.81 216 GLY B O 1
ATOM 4251 N N . SER B 1 217 ? 3.988 -10.391 -2.932 1 92.38 217 SER B N 1
ATOM 4252 C CA . SER B 1 217 ? 3.393 -9.266 -2.223 1 92.38 217 SER B CA 1
ATOM 4253 C C . SER B 1 217 ? 1.952 -9.562 -1.82 1 92.38 217 SER B C 1
ATOM 4255 O O . SER B 1 217 ? 1.418 -8.945 -0.898 1 92.38 217 SER B O 1
ATOM 4257 N N . ASN B 1 218 ? 1.296 -10.445 -2.514 1 90.38 218 ASN B N 1
ATOM 4258 C CA . ASN B 1 218 ? -0.069 -10.82 -2.164 1 90.38 218 ASN B CA 1
ATOM 4259 C C . ASN B 1 218 ? -0.146 -11.414 -0.758 1 90.38 218 ASN B C 1
ATOM 4261 O O . ASN B 1 218 ? -1.213 -11.422 -0.141 1 90.38 218 ASN B O 1
ATOM 4265 N N . TRP B 1 219 ? 0.917 -11.883 -0.252 1 88.69 219 TRP B N 1
ATOM 4266 C CA . TRP B 1 219 ? 0.951 -12.5 1.069 1 88.69 219 TRP B CA 1
ATOM 4267 C C . TRP B 1 219 ? 1.107 -11.445 2.16 1 88.69 219 TRP B C 1
ATOM 4269 O O . TRP B 1 219 ? 0.969 -11.75 3.348 1 88.69 219 TRP B O 1
ATOM 4279 N N . LEU B 1 220 ? 1.423 -10.227 1.771 1 82.19 220 LEU B N 1
ATOM 4280 C CA . LEU B 1 220 ? 1.555 -9.148 2.738 1 82.19 220 LEU B CA 1
ATOM 4281 C C . LEU B 1 220 ? 0.185 -8.656 3.193 1 82.19 220 LEU B C 1
ATOM 4283 O O . LEU B 1 220 ? 0.055 -8.078 4.277 1 82.19 220 LEU B O 1
ATOM 4287 N N . ASN B 1 221 ? -0.717 -8.734 2.172 1 66.25 221 ASN B N 1
ATOM 4288 C CA . ASN B 1 221 ? -2.064 -8.242 2.441 1 66.25 221 ASN B CA 1
ATOM 4289 C C . ASN B 1 221 ? -3.008 -9.375 2.838 1 66.25 221 ASN B C 1
ATOM 4291 O O . ASN B 1 221 ? -4.227 -9.211 2.803 1 66.25 221 ASN B O 1
ATOM 4295 N N . ASP B 1 222 ? -2.492 -10.57 2.854 1 54.47 222 ASP B N 1
ATOM 4296 C CA . ASP B 1 222 ? -3.355 -11.742 2.912 1 54.47 222 ASP B CA 1
ATOM 4297 C C . ASP B 1 222 ? -4.441 -11.578 3.973 1 54.47 222 ASP B C 1
ATOM 4299 O O . ASP B 1 222 ? -4.141 -11.453 5.16 1 54.47 222 ASP B O 1
ATOM 4303 N N . LYS B 1 223 ? -5.613 -11.242 3.398 1 48.75 223 LYS B N 1
ATOM 4304 C CA . LYS B 1 223 ? -6.875 -11.125 4.125 1 48.75 223 LYS B CA 1
ATOM 4305 C C . LYS B 1 223 ? -7.18 -12.406 4.902 1 48.75 223 LYS B C 1
ATOM 4307 O O . LYS B 1 223 ? -8.047 -12.406 5.777 1 48.75 223 LYS B O 1
ATOM 4312 N N . ARG B 1 224 ? -6.906 -13.68 3.984 1 38.81 224 ARG B N 1
ATOM 4313 C CA . ARG B 1 224 ? -7.324 -14.969 4.523 1 38.81 224 ARG B CA 1
ATOM 4314 C C . ARG B 1 224 ? -6.637 -15.258 5.852 1 38.81 224 ARG B C 1
ATOM 4316 O O . ARG B 1 224 ? -6.84 -16.312 6.449 1 38.81 224 ARG B O 1
ATOM 4323 N N . ASP B 1 225 ? -5.391 -14.727 5.93 1 36.25 225 ASP B N 1
ATOM 4324 C CA . ASP B 1 225 ? -4.984 -14.93 7.316 1 36.25 225 ASP B CA 1
ATOM 4325 C C . ASP B 1 225 ? -6.113 -14.562 8.273 1 36.25 225 ASP B C 1
ATOM 4327 O O . ASP B 1 225 ? -6.434 -13.383 8.445 1 36.25 225 ASP B O 1
ATOM 4331 N N . THR B 1 226 ? -7.062 -15.141 8.164 1 33.06 226 THR B N 1
ATOM 4332 C CA . THR B 1 226 ? -8.062 -15.031 9.219 1 33.06 226 THR B CA 1
ATOM 4333 C C . THR B 1 226 ? -7.484 -14.344 10.453 1 33.06 226 THR B C 1
ATOM 4335 O O . THR B 1 226 ? -8.227 -13.945 11.359 1 33.06 226 THR B O 1
ATOM 4338 N N . THR B 1 227 ? -6.289 -14.75 10.711 1 33.94 227 THR B N 1
ATOM 4339 C CA . THR B 1 227 ? -5.609 -14.141 11.852 1 33.94 227 THR B CA 1
ATOM 4340 C C . THR B 1 227 ? -5.207 -12.703 11.531 1 33.94 227 THR B C 1
ATOM 4342 O O . THR B 1 227 ? -4.684 -11.992 12.398 1 33.94 227 THR B O 1
ATOM 4345 N N . ASN B 1 228 ? -5.793 -12.078 10.406 1 36 228 ASN B N 1
ATOM 4346 C CA . ASN B 1 228 ? -5.664 -10.68 9.984 1 36 228 ASN B CA 1
ATOM 4347 C C . ASN B 1 228 ? -4.262 -10.141 10.258 1 36 228 ASN B C 1
ATOM 4349 O O . ASN B 1 228 ? -4.098 -9.188 11.016 1 36 228 ASN B O 1
ATOM 4353 N N . LEU B 1 229 ? -3.152 -10.781 10.039 1 36.81 229 LEU B N 1
ATOM 4354 C CA . LEU B 1 229 ? -1.782 -10.898 10.523 1 36.81 229 LEU B CA 1
ATOM 4355 C C . LEU B 1 229 ? -0.894 -9.82 9.914 1 36.81 229 LEU B C 1
ATOM 4357 O O . LEU B 1 229 ? 0.313 -9.789 10.172 1 36.81 229 LEU B O 1
ATOM 4361 N N . THR B 1 230 ? -1.179 -9.32 8.617 1 41.5 230 THR B N 1
ATOM 4362 C CA . THR B 1 230 ? -0.086 -8.438 8.227 1 41.5 230 THR B CA 1
ATOM 4363 C C . THR B 1 230 ? 0.446 -7.668 9.438 1 41.5 230 THR B C 1
ATOM 4365 O O . THR B 1 230 ? 1.658 -7.516 9.594 1 41.5 230 THR B O 1
ATOM 4368 N N . PHE B 1 231 ? -0.69 -7.168 10.211 1 44.53 231 PHE B N 1
ATOM 4369 C CA . PHE B 1 231 ? -0.34 -6.371 11.383 1 44.53 231 PHE B CA 1
ATOM 4370 C C . PHE B 1 231 ? -0.074 -7.262 12.586 1 44.53 231 PHE B C 1
ATOM 4372 O O . PHE B 1 231 ? 0.487 -6.809 13.586 1 44.53 231 PHE B O 1
ATOM 4379 N N . LYS B 1 232 ? -0.605 -8.531 12.453 1 49.69 232 LYS B N 1
ATOM 4380 C CA . LYS B 1 232 ? -0.341 -9.422 13.578 1 49.69 232 LYS B CA 1
ATOM 4381 C C . LYS B 1 232 ? 1.031 -10.078 13.453 1 49.69 232 LYS B C 1
ATOM 4383 O O . LYS B 1 232 ? 1.543 -10.648 14.422 1 49.69 232 LYS B O 1
ATOM 4388 N N . LYS B 1 233 ? 1.697 -9.906 12.219 1 60.59 233 LYS B N 1
ATOM 4389 C CA . LYS B 1 233 ? 2.859 -10.766 11.992 1 60.59 233 LYS B CA 1
ATOM 4390 C C . LYS B 1 233 ? 4.133 -10.109 12.508 1 60.59 233 LYS B C 1
ATOM 4392 O O . LYS B 1 233 ? 4.262 -8.883 12.492 1 60.59 233 LYS B O 1
ATOM 4397 N N . GLU B 1 234 ? 4.77 -10.898 13.328 1 77.5 234 GLU B N 1
ATOM 4398 C CA . GLU B 1 234 ? 6.078 -10.469 13.812 1 77.5 234 GLU B CA 1
ATOM 4399 C C . GLU B 1 234 ? 7.074 -10.328 12.664 1 77.5 234 GLU B C 1
ATOM 4401 O O . GLU B 1 234 ? 8.211 -10.781 12.766 1 77.5 234 GLU B O 1
ATOM 4406 N N . ILE B 1 235 ? 6.391 -9.891 11.406 1 86.88 235 ILE B N 1
ATOM 4407 C CA . ILE B 1 235 ? 7.273 -9.672 10.266 1 86.88 235 ILE B CA 1
ATOM 4408 C C . ILE B 1 235 ? 7.016 -8.289 9.672 1 86.88 235 ILE B C 1
ATOM 4410 O O . ILE B 1 235 ? 5.984 -7.672 9.938 1 86.88 235 ILE B O 1
ATOM 4414 N N . ARG B 1 236 ? 7.969 -7.801 8.898 1 84.88 236 ARG B N 1
ATOM 4415 C CA . ARG B 1 236 ? 7.809 -6.57 8.133 1 84.88 236 ARG B CA 1
ATOM 4416 C C . ARG B 1 236 ? 8.531 -6.66 6.793 1 84.88 236 ARG B C 1
ATOM 4418 O O . ARG B 1 236 ? 9.586 -7.289 6.691 1 84.88 236 ARG B O 1
ATOM 4425 N N . PRO B 1 237 ? 7.902 -6.051 5.785 1 90.25 237 PRO B N 1
ATOM 4426 C CA . PRO B 1 237 ? 8.633 -5.984 4.516 1 90.25 237 PRO B CA 1
ATOM 4427 C C . PRO B 1 237 ? 9.781 -4.977 4.547 1 90.25 237 PRO B C 1
ATOM 4429 O O . PRO B 1 237 ? 9.656 -3.914 5.164 1 90.25 237 PRO B O 1
ATOM 4432 N N . MET B 1 238 ? 10.898 -5.32 3.992 1 93.06 238 MET B N 1
ATOM 4433 C CA . MET B 1 238 ? 12.008 -4.391 3.818 1 93.06 238 MET B CA 1
ATOM 4434 C C . MET B 1 238 ? 11.758 -3.455 2.641 1 93.06 238 MET B C 1
ATOM 4436 O O . MET B 1 238 ? 11 -3.791 1.728 1 93.06 238 MET B O 1
ATOM 4440 N N . ALA B 1 239 ? 12.32 -2.264 2.748 1 93.25 239 ALA B N 1
ATOM 4441 C CA . ALA B 1 239 ? 12.391 -1.369 1.594 1 93.25 239 ALA B CA 1
ATOM 4442 C C . ALA B 1 239 ? 13.633 -1.65 0.754 1 93.25 239 ALA B C 1
ATOM 4444 O O . ALA B 1 239 ? 14.719 -1.836 1.295 1 93.25 239 ALA B O 1
ATOM 4445 N N . VAL B 1 240 ? 13.461 -1.671 -0.555 1 96.88 240 VAL B N 1
ATOM 4446 C CA . VAL B 1 240 ? 14.547 -2.096 -1.43 1 96.88 240 VAL B CA 1
ATOM 4447 C C . VAL B 1 240 ? 14.977 -0.935 -2.328 1 96.88 240 VAL B C 1
ATOM 4449 O O . VAL B 1 240 ? 14.125 -0.214 -2.861 1 96.88 240 VAL B O 1
ATOM 4452 N N . SER B 1 241 ? 16.312 -0.842 -2.453 1 97 241 SER B N 1
ATOM 4453 C CA . SER B 1 241 ? 16.891 0.224 -3.27 1 97 241 SER B CA 1
ATOM 4454 C C . SER B 1 241 ? 17.484 -0.329 -4.555 1 97 241 SER B C 1
ATOM 4456 O O . SER B 1 241 ? 18.109 -1.395 -4.551 1 97 241 SER B O 1
ATOM 4458 N N . SER B 1 242 ? 17.391 0.475 -5.645 1 96.06 242 SER B N 1
ATOM 4459 C CA . SER B 1 242 ? 18.016 0.129 -6.914 1 96.06 242 SER B CA 1
ATOM 4460 C C . SER B 1 242 ? 19.453 0.623 -6.98 1 96.06 242 SER B C 1
ATOM 4462 O O . SER B 1 242 ? 20.203 0.264 -7.895 1 96.06 242 SER B O 1
ATOM 4464 N N . VAL B 1 243 ? 19.828 1.437 -5.965 1 96.25 243 VAL B N 1
ATOM 4465 C CA . VAL B 1 243 ? 21.188 1.934 -5.941 1 96.25 243 VAL B CA 1
ATOM 4466 C C . VAL B 1 243 ? 21.984 1.222 -4.844 1 96.25 243 VAL B C 1
ATOM 4468 O O . VAL B 1 243 ? 21.406 0.71 -3.883 1 96.25 243 VAL B O 1
ATOM 4471 N N . PRO B 1 244 ? 23.312 1.171 -4.902 1 96.31 244 PRO B N 1
ATOM 4472 C CA . PRO B 1 244 ? 24.141 0.296 -4.066 1 96.31 244 PRO B CA 1
ATOM 4473 C C . PRO B 1 244 ? 24.047 0.632 -2.58 1 96.31 244 PRO B C 1
ATOM 4475 O O . PRO B 1 244 ? 24.125 -0.262 -1.734 1 96.31 244 PRO B O 1
ATOM 4478 N N . ILE B 1 245 ? 23.875 1.885 -2.307 1 96.19 245 ILE B N 1
ATOM 4479 C CA . ILE B 1 245 ? 23.766 2.295 -0.91 1 96.19 245 ILE B CA 1
ATOM 4480 C C . ILE B 1 245 ? 22.312 2.641 -0.584 1 96.19 245 ILE B C 1
ATOM 4482 O O . ILE B 1 245 ? 21.828 3.713 -0.952 1 96.19 245 ILE B O 1
ATOM 4486 N N . ALA B 1 246 ? 21.734 1.71 0.12 1 95.81 246 ALA B N 1
ATOM 4487 C CA . ALA B 1 246 ? 20.328 1.865 0.459 1 95.81 246 ALA B CA 1
ATOM 4488 C C . ALA B 1 246 ? 20.141 2.801 1.651 1 95.81 246 ALA B C 1
ATOM 4490 O O . ALA B 1 246 ? 20.922 2.748 2.611 1 95.81 246 ALA B O 1
ATOM 4491 N N . ASN B 1 247 ? 19.125 3.648 1.565 1 90.56 247 ASN B N 1
ATOM 4492 C CA . ASN B 1 247 ? 18.672 4.48 2.674 1 90.56 247 ASN B CA 1
ATOM 4493 C C . ASN B 1 247 ? 17.188 4.812 2.551 1 90.56 247 ASN B C 1
ATOM 4495 O O . ASN B 1 247 ? 16.516 4.395 1.596 1 90.56 247 ASN B O 1
ATOM 4499 N N . VAL B 1 248 ? 16.703 5.516 3.496 1 83.81 248 VAL B N 1
ATOM 4500 C CA . VAL B 1 248 ? 15.266 5.766 3.598 1 83.81 248 VAL B CA 1
ATOM 4501 C C . VAL B 1 248 ? 14.805 6.605 2.408 1 83.81 248 VAL B C 1
ATOM 4503 O O . VAL B 1 248 ? 13.641 6.527 2 1 83.81 248 VAL B O 1
ATOM 4506 N N . GLN B 1 249 ? 15.688 7.348 1.799 1 82.5 249 GLN B N 1
ATOM 4507 C CA . GLN B 1 249 ? 15.312 8.273 0.734 1 82.5 249 GLN B CA 1
ATOM 4508 C C . GLN B 1 249 ? 15.219 7.551 -0.609 1 82.5 249 GLN B C 1
ATOM 4510 O O . GLN B 1 249 ? 14.555 8.031 -1.531 1 82.5 249 GLN B O 1
ATOM 4515 N N . ASN B 1 250 ? 15.836 6.449 -0.684 1 90.94 250 ASN B N 1
ATOM 4516 C CA . ASN B 1 250 ? 15.906 5.859 -2.016 1 90.94 250 ASN B CA 1
ATOM 4517 C C . ASN B 1 250 ? 15.43 4.41 -2.012 1 90.94 250 ASN B C 1
ATOM 4519 O O . ASN B 1 250 ? 15.695 3.66 -2.953 1 90.94 250 ASN B O 1
ATOM 4523 N N . SER B 1 251 ? 14.805 3.971 -0.982 1 94.19 251 SER B N 1
ATOM 4524 C CA . SER B 1 251 ? 14.312 2.604 -0.842 1 94.19 251 SER B CA 1
ATOM 4525 C C . SER B 1 251 ? 12.789 2.568 -0.774 1 94.19 251 SER B C 1
ATOM 4527 O O . SER B 1 251 ? 12.172 3.465 -0.198 1 94.19 251 SER B O 1
ATOM 4529 N N . TRP B 1 252 ? 12.211 1.466 -1.412 1 92.25 252 TRP B N 1
ATOM 4530 C CA . TRP B 1 252 ? 10.758 1.409 -1.529 1 92.25 252 TRP B CA 1
ATOM 4531 C C . TRP B 1 252 ? 10.234 0.022 -1.167 1 92.25 252 TRP B C 1
ATOM 4533 O O . TRP B 1 252 ? 10.875 -0.988 -1.48 1 92.25 252 TRP B O 1
ATOM 4543 N N . LYS B 1 253 ? 9 0.018 -0.583 1 90.75 253 LYS B N 1
ATOM 4544 C CA . LYS B 1 253 ? 8.32 -1.225 -0.222 1 90.75 253 LYS B CA 1
ATOM 4545 C C . LYS B 1 253 ? 7.566 -1.806 -1.415 1 90.75 253 LYS B C 1
ATOM 4547 O O . LYS B 1 253 ? 7.312 -1.105 -2.398 1 90.75 253 LYS B O 1
ATOM 4552 N N . PRO B 1 254 ? 7.23 -3.082 -1.278 1 92.88 254 PRO B N 1
ATOM 4553 C CA . PRO B 1 254 ? 6.551 -3.736 -2.4 1 92.88 254 PRO B CA 1
ATOM 4554 C C . PRO B 1 254 ? 5.051 -3.453 -2.428 1 92.88 254 PRO B C 1
ATOM 4556 O O . PRO B 1 254 ? 4.246 -4.379 -2.566 1 92.88 254 PRO B O 1
ATOM 4559 N N . TYR B 1 255 ? 4.668 -2.242 -2.479 1 89.25 255 TYR B N 1
ATOM 4560 C CA . TYR B 1 255 ? 3.268 -1.833 -2.537 1 89.25 255 TYR B CA 1
ATOM 4561 C C . TYR B 1 255 ? 2.867 -1.457 -3.959 1 89.25 255 TYR B C 1
ATOM 4563 O O . TYR B 1 255 ? 3.715 -1.066 -4.766 1 89.25 255 TYR B O 1
ATOM 4571 N N . GLN B 1 256 ? 1.558 -1.515 -4.195 1 90.12 256 GLN B N 1
ATOM 4572 C CA . GLN B 1 256 ? 1.007 -1.407 -5.539 1 90.12 256 GLN B CA 1
ATOM 4573 C C . GLN B 1 256 ? 1.463 -0.119 -6.219 1 90.12 256 GLN B C 1
ATOM 4575 O O . GLN B 1 256 ? 1.852 -0.132 -7.391 1 90.12 256 GLN B O 1
ATOM 4580 N N . TYR B 1 257 ? 1.444 0.977 -5.555 1 90.06 257 TYR B N 1
ATOM 4581 C CA . TYR B 1 257 ? 1.81 2.252 -6.16 1 90.06 257 TYR B CA 1
ATOM 4582 C C . TYR B 1 257 ? 3.27 2.246 -6.602 1 90.06 257 TYR B C 1
ATOM 4584 O O . TYR B 1 257 ? 3.604 2.771 -7.668 1 90.06 257 TYR B O 1
ATOM 4592 N N . TYR B 1 258 ? 4.148 1.671 -5.824 1 90.56 258 TYR B N 1
ATOM 4593 C CA . TYR B 1 258 ? 5.578 1.671 -6.117 1 90.56 258 TYR B CA 1
ATOM 4594 C C . TYR B 1 258 ? 5.906 0.677 -7.223 1 90.56 258 TYR B C 1
ATOM 4596 O O . TYR B 1 258 ? 6.871 0.869 -7.969 1 90.56 258 TYR B O 1
ATOM 4604 N N . ILE B 1 259 ? 5.102 -0.327 -7.258 1 92.44 259 ILE B N 1
ATOM 4605 C CA . ILE B 1 259 ? 5.195 -1.218 -8.406 1 92.44 259 ILE B CA 1
ATOM 4606 C C . ILE B 1 259 ? 4.75 -0.483 -9.672 1 92.44 259 ILE B C 1
ATOM 4608 O O . ILE B 1 259 ? 5.457 -0.482 -10.68 1 92.44 259 ILE B O 1
ATOM 4612 N N . PHE B 1 260 ? 3.67 0.194 -9.617 1 91.06 260 PHE B N 1
ATOM 4613 C CA . PHE B 1 260 ? 3.051 0.902 -10.727 1 91.06 260 PHE B CA 1
ATOM 4614 C C . PHE B 1 260 ? 3.992 1.967 -11.281 1 91.06 260 PHE B C 1
ATOM 4616 O O . PHE B 1 260 ? 4.172 2.07 -12.5 1 91.06 260 PHE B O 1
ATOM 4623 N N . ASN B 1 261 ? 4.613 2.707 -10.32 1 88.12 261 ASN B N 1
ATOM 4624 C CA . ASN B 1 261 ? 5.395 3.84 -10.805 1 88.12 261 ASN B CA 1
ATOM 4625 C C . ASN B 1 261 ? 6.848 3.451 -11.055 1 88.12 261 ASN B C 1
ATOM 4627 O O . ASN B 1 261 ? 7.684 4.309 -11.352 1 88.12 261 ASN B O 1
ATOM 4631 N N . GLY B 1 262 ? 7.246 2.186 -10.844 1 91.06 262 GLY B N 1
ATOM 4632 C CA . GLY B 1 262 ? 8.555 1.666 -11.219 1 91.06 262 GLY B CA 1
ATOM 4633 C C . GLY B 1 262 ? 9.602 1.841 -10.133 1 91.06 262 GLY B C 1
ATOM 4634 O O . GLY B 1 262 ? 10.758 1.462 -10.312 1 91.06 262 GLY B O 1
ATOM 4635 N N . SER B 1 263 ? 9.211 2.373 -8.969 1 90.31 263 SER B N 1
ATOM 4636 C CA . SER B 1 263 ? 10.164 2.631 -7.895 1 90.31 263 SER B CA 1
ATOM 4637 C C . SER B 1 263 ? 10.633 1.332 -7.246 1 90.31 263 SER B C 1
ATOM 4639 O O . SER B 1 263 ? 11.805 1.201 -6.883 1 90.31 263 SER B O 1
ATOM 4641 N N . TYR B 1 264 ? 9.75 0.437 -7.113 1 94.25 264 TYR B N 1
ATOM 4642 C CA . TYR B 1 264 ? 10.156 -0.825 -6.504 1 94.25 264 TYR B CA 1
ATOM 4643 C C . TYR B 1 264 ? 10.93 -1.688 -7.492 1 94.25 264 TYR B C 1
ATOM 4645 O O . TYR B 1 264 ? 10.406 -2.055 -8.547 1 94.25 264 TYR B O 1
ATOM 4653 N N . PRO B 1 265 ? 12.109 -2.16 -7.121 1 96.38 265 PRO B N 1
ATOM 4654 C CA . PRO B 1 265 ? 13 -2.715 -8.148 1 96.38 265 PRO B CA 1
ATOM 4655 C C . PRO B 1 265 ? 12.82 -4.223 -8.328 1 96.38 265 PRO B C 1
ATOM 4657 O O . PRO B 1 265 ? 13.375 -4.801 -9.266 1 96.38 265 PRO B O 1
ATOM 4660 N N . LEU B 1 266 ? 12.094 -4.941 -7.516 1 97.19 266 LEU B N 1
ATOM 4661 C CA . LEU B 1 266 ? 11.945 -6.387 -7.625 1 97.19 266 LEU B CA 1
ATOM 4662 C C . LEU B 1 266 ? 10.539 -6.754 -8.094 1 97.19 266 LEU B C 1
ATOM 4664 O O . LEU B 1 266 ? 9.922 -7.68 -7.555 1 97.19 266 LEU B O 1
ATOM 4668 N N . ALA B 1 267 ? 10.07 -6.035 -9.047 1 96.06 267 ALA B N 1
ATOM 4669 C CA . ALA B 1 267 ? 8.758 -6.297 -9.641 1 96.06 267 ALA B CA 1
ATOM 4670 C C . ALA B 1 267 ? 8.852 -7.371 -10.719 1 96.06 267 ALA B C 1
ATOM 4672 O O . ALA B 1 267 ? 9.828 -7.418 -11.469 1 96.06 267 ALA B O 1
ATOM 4673 N N . ARG B 1 268 ? 7.773 -8.234 -10.75 1 95.31 268 ARG B N 1
ATOM 4674 C CA . ARG B 1 268 ? 7.723 -9.273 -11.781 1 95.31 268 ARG B CA 1
ATOM 4675 C C . ARG B 1 268 ? 6.316 -9.398 -12.359 1 95.31 268 ARG B C 1
ATOM 4677 O O . ARG B 1 268 ? 5.336 -9.023 -11.711 1 95.31 268 ARG B O 1
ATOM 4684 N N . THR B 1 269 ? 6.281 -9.953 -13.625 1 95.5 269 THR B N 1
ATOM 4685 C CA . THR B 1 269 ? 5.016 -10.188 -14.305 1 95.5 269 THR B CA 1
ATOM 4686 C C . THR B 1 269 ? 4.5 -11.594 -14.016 1 95.5 269 THR B C 1
ATOM 4688 O O . THR B 1 269 ? 5.273 -12.555 -14.023 1 95.5 269 THR B O 1
ATOM 4691 N N . LEU B 1 270 ? 3.217 -11.68 -13.797 1 97.69 270 LEU B N 1
ATOM 4692 C CA . LEU B 1 270 ? 2.572 -12.969 -13.625 1 97.69 270 LEU B CA 1
ATOM 4693 C C . LEU B 1 270 ? 1.802 -13.367 -14.883 1 97.69 270 LEU B C 1
ATOM 4695 O O . LEU B 1 270 ? 1.18 -12.523 -15.523 1 97.69 270 LEU B O 1
ATOM 4699 N N . TYR B 1 271 ? 1.82 -14.75 -15.141 1 98.19 271 TYR B N 1
ATOM 4700 C CA . TYR B 1 271 ? 1.276 -15.242 -16.406 1 98.19 271 TYR B CA 1
ATOM 4701 C C . TYR B 1 271 ? 0.335 -16.422 -16.172 1 98.19 271 TYR B C 1
ATOM 4703 O O . TYR B 1 271 ? 0.527 -17.203 -15.234 1 98.19 271 TYR B O 1
ATOM 4711 N N . ILE B 1 272 ? -0.597 -16.484 -17.078 1 98.81 272 ILE B N 1
ATOM 4712 C CA . ILE B 1 272 ? -1.327 -17.703 -17.359 1 98.81 272 ILE B CA 1
ATOM 4713 C C . ILE B 1 272 ? -0.805 -18.328 -18.656 1 98.81 272 ILE B C 1
ATOM 4715 O O . ILE B 1 272 ? -0.912 -17.734 -19.734 1 98.81 272 ILE B O 1
ATOM 4719 N N . LEU B 1 273 ? -0.239 -19.516 -18.516 1 98.81 273 LEU B N 1
ATOM 4720 C CA . LEU B 1 273 ? 0.186 -20.266 -19.688 1 98.81 273 LEU B CA 1
ATOM 4721 C C . LEU B 1 273 ? -0.885 -21.266 -20.125 1 98.81 273 LEU B C 1
ATOM 4723 O O . LEU B 1 273 ? -1.321 -22.094 -19.328 1 98.81 273 LEU B O 1
ATOM 4727 N N . LEU B 1 274 ? -1.271 -21.188 -21.375 1 98.5 274 LEU B N 1
ATOM 4728 C CA . LEU B 1 274 ? -2.326 -22.047 -21.922 1 98.5 274 LEU B CA 1
ATOM 4729 C C . LEU B 1 274 ? -1.798 -22.906 -23.062 1 98.5 274 LEU B C 1
ATOM 4731 O O . LEU B 1 274 ? -0.99 -22.438 -23.859 1 98.5 274 LEU B O 1
ATOM 4735 N N . ASN B 1 275 ? -2.176 -24.109 -23.047 1 96.88 275 ASN B N 1
ATOM 4736 C CA . ASN B 1 275 ? -2.111 -24.984 -24.203 1 96.88 275 ASN B CA 1
ATOM 4737 C C . ASN B 1 275 ? -3.443 -25.688 -24.453 1 96.88 275 ASN B C 1
ATOM 4739 O O . ASN B 1 275 ? -3.516 -26.922 -24.422 1 96.88 275 ASN B O 1
ATOM 4743 N N . ASP B 1 276 ? -4.453 -24.859 -24.766 1 92.38 276 ASP B N 1
ATOM 4744 C CA . ASP B 1 276 ? -5.848 -25.281 -24.797 1 92.38 276 ASP B CA 1
ATOM 4745 C C . ASP B 1 276 ? -6.41 -25.188 -26.219 1 92.38 276 ASP B C 1
ATOM 4747 O O . ASP B 1 276 ? -7.238 -24.328 -26.516 1 92.38 276 ASP B O 1
ATOM 4751 N N . THR B 1 277 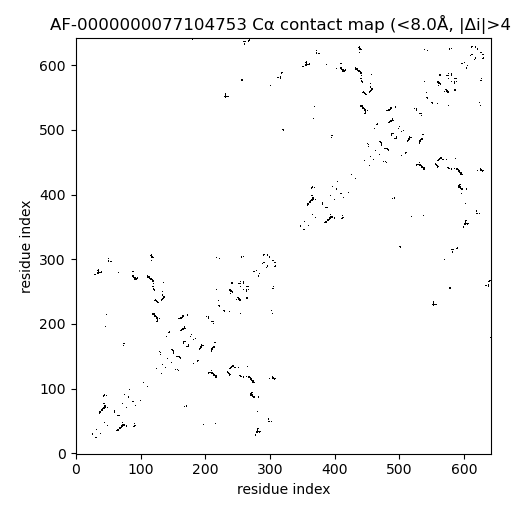? -6.176 -26.141 -27.062 1 88.44 277 THR B N 1
ATOM 4752 C CA . THR B 1 277 ? -6.711 -26.156 -28.406 1 88.44 277 THR B CA 1
ATOM 4753 C C . THR B 1 277 ? -8.227 -26.328 -28.391 1 88.44 277 THR B C 1
ATOM 4755 O O . THR B 1 277 ? -8.922 -25.906 -29.312 1 88.44 277 THR B O 1
ATOM 4758 N N . HIS B 1 278 ? -8.742 -26.922 -27.406 1 89.81 278 HIS B N 1
ATOM 4759 C CA . HIS B 1 278 ? -10.156 -27.203 -27.203 1 89.81 278 HIS B CA 1
ATOM 4760 C C . HIS B 1 278 ? -10.945 -25.938 -26.922 1 89.81 278 HIS B C 1
ATOM 4762 O O . HIS B 1 278 ? -12.148 -25.875 -27.172 1 89.81 278 HIS B O 1
ATOM 4768 N N . MET B 1 279 ? -10.336 -24.922 -26.469 1 92.19 279 MET B N 1
ATOM 4769 C CA . MET B 1 279 ? -10.93 -23.641 -26.078 1 92.19 279 MET B CA 1
ATOM 4770 C C . MET B 1 279 ? -12.062 -23.859 -25.078 1 92.19 279 MET B C 1
ATOM 4772 O O . MET B 1 279 ? -13.18 -23.375 -25.281 1 92.19 279 MET B O 1
ATOM 4776 N N . GLY B 1 280 ? -11.805 -24.578 -24.016 1 96.81 280 GLY B N 1
ATOM 4777 C CA . GLY B 1 280 ? -12.773 -24.906 -22.984 1 96.81 280 GLY B CA 1
ATOM 4778 C C . GLY B 1 280 ? -12.578 -24.109 -21.719 1 96.81 280 GLY B C 1
ATOM 4779 O O . GLY B 1 280 ? -12.375 -22.891 -21.766 1 96.81 280 GLY B O 1
ATOM 4780 N N . LEU B 1 281 ? -12.648 -24.75 -20.562 1 97.94 281 LEU B N 1
ATOM 4781 C CA . LEU B 1 281 ? -12.656 -24.125 -19.25 1 97.94 281 LEU B CA 1
ATOM 4782 C C . LEU B 1 281 ? -11.352 -23.375 -18.984 1 97.94 281 LEU B C 1
ATOM 4784 O O . LEU B 1 281 ? -11.344 -22.312 -18.375 1 97.94 281 LEU B O 1
ATOM 4788 N N . PRO B 1 282 ? -10.172 -23.969 -19.422 1 98.12 282 PRO B N 1
ATOM 4789 C CA . PRO B 1 282 ? -8.938 -23.203 -19.203 1 98.12 282 PRO B CA 1
ATOM 4790 C C . PRO B 1 282 ? -8.992 -21.812 -19.844 1 98.12 282 PRO B C 1
ATOM 4792 O O . PRO B 1 282 ? -8.609 -20.828 -19.203 1 98.12 282 PRO B O 1
ATOM 4795 N N . THR B 1 283 ? -9.477 -21.781 -21.016 1 97.69 283 THR B N 1
ATOM 4796 C CA . THR B 1 283 ? -9.617 -20.516 -21.719 1 97.69 283 THR B CA 1
ATOM 4797 C C . THR B 1 283 ? -10.664 -19.641 -21.031 1 97.69 283 THR B C 1
ATOM 4799 O O . THR B 1 283 ? -10.453 -18.438 -20.844 1 97.69 283 THR B O 1
ATOM 4802 N N . GLY B 1 284 ? -11.781 -20.25 -20.672 1 98.5 284 GLY B N 1
ATOM 4803 C CA . GLY B 1 284 ? -12.828 -19.516 -19.969 1 98.5 284 GLY B CA 1
ATOM 4804 C C . GLY B 1 284 ? -12.367 -18.906 -18.672 1 98.5 284 GLY B C 1
ATOM 4805 O O . GLY B 1 284 ? -12.656 -17.75 -18.375 1 98.5 284 GLY B O 1
ATOM 4806 N N . PHE B 1 285 ? -11.633 -19.688 -17.812 1 98.62 285 PHE B N 1
ATOM 4807 C CA . PHE B 1 285 ? -11.133 -19.219 -16.531 1 98.62 285 PHE B CA 1
ATOM 4808 C C . PHE B 1 285 ? -10.086 -18.125 -16.719 1 98.62 285 PHE B C 1
ATOM 4810 O O . PHE B 1 285 ? -10.07 -17.141 -15.977 1 98.62 285 PHE B O 1
ATOM 4817 N N . SER B 1 286 ? -9.211 -18.281 -17.703 1 98.56 286 SER B N 1
ATOM 4818 C CA . SER B 1 286 ? -8.234 -17.25 -18.047 1 98.56 286 SER B CA 1
ATOM 4819 C C . SER B 1 286 ? -8.922 -15.93 -18.375 1 98.56 286 SER B C 1
ATOM 4821 O O . SER B 1 286 ? -8.531 -14.875 -17.875 1 98.56 286 SER B O 1
ATOM 4823 N N . ASN B 1 287 ? -9.961 -15.969 -19.188 1 98.06 287 ASN B N 1
ATOM 4824 C CA . ASN B 1 287 ? -10.703 -14.781 -19.562 1 98.06 287 ASN B CA 1
ATOM 4825 C C . ASN B 1 287 ? -11.367 -14.125 -18.344 1 98.06 287 ASN B C 1
ATOM 4827 O O . ASN B 1 287 ? -11.445 -12.898 -18.266 1 98.06 287 ASN B O 1
ATOM 4831 N N . PHE B 1 288 ? -11.852 -14.953 -17.484 1 98.12 288 PHE B N 1
ATOM 4832 C CA . PHE B 1 288 ? -12.445 -14.453 -16.25 1 98.12 288 PHE B CA 1
ATOM 4833 C C . PHE B 1 288 ? -11.422 -13.68 -15.43 1 98.12 288 PHE B C 1
ATOM 4835 O O . PHE B 1 288 ? -11.688 -12.57 -14.977 1 98.12 288 PHE B O 1
ATOM 4842 N N . ILE B 1 289 ? -10.227 -14.148 -15.289 1 98.19 289 ILE B N 1
ATOM 4843 C CA . ILE B 1 289 ? -9.18 -13.562 -14.461 1 98.19 289 ILE B CA 1
ATOM 4844 C C . ILE B 1 289 ? -8.781 -12.195 -15.016 1 98.19 289 ILE B C 1
ATOM 4846 O O . ILE B 1 289 ? -8.531 -11.258 -14.25 1 98.19 289 ILE B O 1
ATOM 4850 N N . ILE B 1 290 ? -8.812 -12.031 -16.297 1 97.31 290 ILE B N 1
ATOM 4851 C CA . ILE B 1 290 ? -8.32 -10.781 -16.859 1 97.31 290 ILE B CA 1
ATOM 4852 C C . ILE B 1 290 ? -9.484 -9.828 -17.109 1 97.31 290 ILE B C 1
ATOM 4854 O O . ILE B 1 290 ? -9.297 -8.719 -17.609 1 97.31 290 ILE B O 1
ATOM 4858 N N . SER B 1 291 ? -10.688 -10.32 -16.75 1 95.75 291 SER B N 1
ATOM 4859 C CA . SER B 1 291 ? -11.836 -9.43 -16.875 1 95.75 291 SER B CA 1
ATOM 4860 C C . SER B 1 291 ? -11.727 -8.227 -15.953 1 95.75 291 SER B C 1
ATOM 4862 O O . SER B 1 291 ? -11.312 -8.367 -14.797 1 95.75 291 SER B O 1
ATOM 4864 N N . GLN B 1 292 ? -12.109 -7.062 -16.438 1 89.69 292 GLN B N 1
ATOM 4865 C CA . GLN B 1 292 ? -11.914 -5.816 -15.695 1 89.69 292 GLN B CA 1
ATOM 4866 C C . GLN B 1 292 ? -12.914 -5.699 -14.547 1 89.69 292 GLN B C 1
ATOM 4868 O O . GLN B 1 292 ? -12.586 -5.172 -13.484 1 89.69 292 GLN B O 1
ATOM 4873 N N . ASP B 1 293 ? -14.031 -6.215 -14.711 1 89 293 ASP B N 1
ATOM 4874 C CA . ASP B 1 293 ? -15.117 -5.969 -13.773 1 89 293 ASP B CA 1
ATOM 4875 C C . ASP B 1 293 ? -15.141 -7.016 -12.664 1 89 293 ASP B C 1
ATOM 4877 O O . ASP B 1 293 ? -15.844 -6.855 -11.664 1 89 293 ASP B O 1
ATOM 4881 N N . LYS B 1 294 ? -14.367 -8.094 -12.805 1 93.81 294 LYS B N 1
ATOM 4882 C CA . LYS B 1 294 ? -14.391 -9.141 -11.797 1 93.81 294 LYS B CA 1
ATOM 4883 C C . LYS B 1 294 ? -12.977 -9.57 -11.414 1 93.81 294 LYS B C 1
ATOM 4885 O O . LYS B 1 294 ? -12.414 -9.078 -10.43 1 93.81 294 LYS B O 1
ATOM 4890 N N . GLY B 1 295 ? -12.289 -10.312 -12.344 1 96.06 295 GLY B N 1
ATOM 4891 C CA . GLY B 1 295 ? -10.992 -10.883 -12.031 1 96.06 295 GLY B CA 1
ATOM 4892 C C . GLY B 1 295 ? -9.969 -9.844 -11.625 1 96.06 295 GLY B C 1
ATOM 4893 O O . GLY B 1 295 ? -9.258 -10.016 -10.633 1 96.06 295 GLY B O 1
ATOM 4894 N N . GLN B 1 296 ? -9.898 -8.766 -12.32 1 94.94 296 GLN B N 1
ATOM 4895 C CA . GLN B 1 296 ? -8.891 -7.738 -12.062 1 94.94 296 GLN B CA 1
ATOM 4896 C C . GLN B 1 296 ? -9.203 -6.98 -10.773 1 94.94 296 GLN B C 1
ATOM 4898 O O . GLN B 1 296 ? -8.297 -6.465 -10.117 1 94.94 296 GLN B O 1
ATOM 4903 N N . LYS B 1 297 ? -10.445 -6.922 -10.383 1 90.75 297 LYS B N 1
ATOM 4904 C CA . LYS B 1 297 ? -10.797 -6.348 -9.086 1 90.75 297 LYS B CA 1
ATOM 4905 C C . LYS B 1 297 ? -10.273 -7.215 -7.945 1 90.75 297 LYS B C 1
ATOM 4907 O O . LYS B 1 297 ? -9.805 -6.695 -6.93 1 90.75 297 LYS B O 1
ATOM 4912 N N . ILE B 1 298 ? -10.367 -8.508 -8.109 1 92.5 298 ILE B N 1
ATOM 4913 C CA . ILE B 1 298 ? -9.812 -9.43 -7.125 1 92.5 298 ILE B CA 1
ATOM 4914 C C . ILE B 1 298 ? -8.305 -9.227 -7.016 1 92.5 298 ILE B C 1
ATOM 4916 O O . ILE B 1 298 ? -7.762 -9.109 -5.914 1 92.5 298 ILE B O 1
ATOM 4920 N N . ILE B 1 299 ? -7.637 -9.125 -8.164 1 94.5 299 ILE B N 1
ATOM 4921 C CA . ILE B 1 299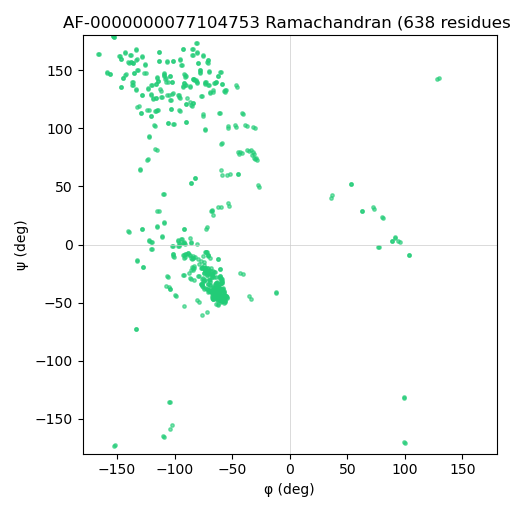 ? -6.191 -8.914 -8.195 1 94.5 299 ILE B CA 1
ATOM 4922 C C . ILE B 1 299 ? -5.84 -7.652 -7.402 1 94.5 299 ILE B C 1
ATOM 4924 O O . ILE B 1 299 ? -4.945 -7.676 -6.555 1 94.5 299 ILE B O 1
ATOM 4928 N N . LEU B 1 300 ? -6.543 -6.605 -7.676 1 90.56 300 LEU B N 1
ATOM 4929 C CA . LEU B 1 300 ? -6.312 -5.328 -7.008 1 90.56 300 LEU B CA 1
ATOM 4930 C C . LEU B 1 300 ? -6.453 -5.469 -5.496 1 90.56 300 LEU B C 1
ATOM 4932 O O . LEU B 1 300 ? -5.609 -4.977 -4.742 1 90.56 300 LEU B O 1
ATOM 4936 N N . LYS B 1 301 ? -7.355 -6.172 -5 1 86.75 301 LYS B N 1
ATOM 4937 C CA . LYS B 1 301 ? -7.668 -6.293 -3.582 1 86.75 301 LYS B CA 1
ATOM 4938 C C . LYS B 1 301 ? -6.652 -7.184 -2.871 1 86.75 301 LYS B C 1
ATOM 4940 O O . LYS B 1 301 ? -6.492 -7.102 -1.65 1 86.75 301 LYS B O 1
ATOM 4945 N N . THR B 1 302 ? -5.973 -7.969 -3.604 1 88.88 302 THR B N 1
ATOM 4946 C CA . THR B 1 302 ? -5.035 -8.906 -2.992 1 88.88 302 THR B CA 1
ATOM 4947 C C . THR B 1 302 ? -3.686 -8.234 -2.742 1 88.88 302 THR B C 1
ATOM 4949 O O . THR B 1 302 ? -2.805 -8.82 -2.107 1 88.88 302 THR B O 1
ATOM 4952 N N . GLY B 1 303 ? -3.506 -7.09 -3.309 1 87.94 303 GLY B N 1
ATOM 4953 C CA . GLY B 1 303 ? -2.23 -6.41 -3.139 1 87.94 303 GLY B CA 1
ATOM 4954 C C . GLY B 1 303 ? -1.337 -6.504 -4.359 1 87.94 303 GLY B C 1
ATOM 4955 O O . GLY B 1 303 ? -0.313 -5.824 -4.441 1 87.94 303 GLY B O 1
ATOM 4956 N N . LEU B 1 304 ? -1.748 -7.305 -5.293 1 93.31 304 LEU B N 1
ATOM 4957 C CA . LEU B 1 304 ? -1.079 -7.316 -6.59 1 93.31 304 LEU B CA 1
ATOM 4958 C C . LEU B 1 304 ? -1.547 -6.148 -7.453 1 93.31 304 LEU B C 1
ATOM 4960 O O . LEU B 1 304 ? -2.609 -5.574 -7.203 1 93.31 304 LEU B O 1
ATOM 4964 N N . LEU B 1 305 ? -0.678 -5.801 -8.391 1 93.19 305 LEU B N 1
ATOM 4965 C CA . LEU B 1 305 ? -1.065 -4.773 -9.359 1 93.19 305 LEU B CA 1
ATOM 4966 C C . LEU B 1 305 ? -1.73 -5.398 -10.578 1 93.19 305 LEU B C 1
ATOM 4968 O O . LEU B 1 305 ? -1.125 -6.223 -11.266 1 93.19 305 LEU B O 1
ATOM 4972 N N . PRO B 1 306 ? -2.992 -5 -10.859 1 93.94 306 PRO B N 1
ATOM 4973 C CA . PRO B 1 306 ? -3.678 -5.562 -12.023 1 93.94 306 PRO B CA 1
ATOM 4974 C C . PRO B 1 306 ? -2.982 -5.227 -13.344 1 93.94 306 PRO B C 1
ATOM 4976 O O . PRO B 1 306 ? -2.43 -4.133 -13.484 1 93.94 306 PRO B O 1
ATOM 4979 N N . ALA B 1 307 ? -3.047 -6.184 -14.227 1 93.06 307 ALA B N 1
ATOM 4980 C CA . ALA B 1 307 ? -2.451 -5.965 -15.539 1 93.06 307 ALA B CA 1
ATOM 4981 C C . ALA B 1 307 ? -3.365 -5.121 -16.422 1 93.06 307 ALA B C 1
ATOM 4983 O O . ALA B 1 307 ? -2.906 -4.492 -17.375 1 93.06 307 ALA B O 1
ATOM 4984 N N . TYR B 1 308 ? -4.633 -5.262 -16.078 1 87.25 308 TYR B N 1
ATOM 4985 C CA . TYR B 1 308 ? -5.617 -4.559 -16.891 1 87.25 308 TYR B CA 1
ATOM 4986 C C . TYR B 1 308 ? -6.516 -3.684 -16.031 1 87.25 308 TYR B C 1
ATOM 4988 O O . TYR B 1 308 ? -6.738 -3.98 -14.859 1 87.25 308 TYR B O 1
ATOM 4996 N N . GLY B 1 309 ? -7.105 -2.613 -16.672 1 73.56 309 GLY B N 1
ATOM 4997 C CA . GLY B 1 309 ? -8.023 -1.713 -15.992 1 73.56 309 GLY B CA 1
ATOM 4998 C C . GLY B 1 309 ? -7.645 -0.252 -16.141 1 73.56 309 GLY B C 1
ATOM 4999 O O . GLY B 1 309 ? -6.508 0.068 -16.484 1 73.56 309 GLY B O 1
ATOM 5000 N N . ASN B 1 310 ? -8.711 0.647 -16.297 1 57.72 310 ASN B N 1
ATOM 5001 C CA . ASN B 1 310 ? -8.562 2.088 -16.484 1 57.72 310 ASN B CA 1
ATOM 5002 C C . ASN B 1 310 ? -7.832 2.732 -15.305 1 57.72 310 ASN B C 1
ATOM 5004 O O . ASN B 1 310 ? -8.406 2.918 -14.234 1 57.72 310 ASN B O 1
ATOM 5008 N N . LEU B 1 311 ? -6.641 2.35 -15.148 1 54.06 311 LEU B N 1
ATOM 5009 C CA . LEU B 1 311 ? -5.887 3.156 -14.195 1 54.06 311 LEU B CA 1
ATOM 5010 C C . LEU B 1 311 ? -5.949 4.633 -14.562 1 54.06 311 LEU B C 1
ATOM 5012 O O . LEU B 1 311 ? -5.078 5.141 -15.266 1 54.06 311 LEU B O 1
ATOM 5016 N N . THR B 1 312 ? -7.129 5.082 -15.102 1 46.62 312 THR B N 1
ATOM 5017 C CA . THR B 1 312 ? -7.117 6.52 -15.352 1 46.62 312 THR B CA 1
ATOM 5018 C C . THR B 1 312 ? -6.738 7.281 -14.086 1 46.62 312 THR B C 1
ATOM 5020 O O . THR B 1 312 ? -7.383 7.125 -13.039 1 46.62 312 THR B O 1
ATOM 5023 N N . VAL B 1 313 ? -5.492 7.633 -14.133 1 44.56 313 VAL B N 1
ATOM 5024 C CA . VAL B 1 313 ? -5.031 8.617 -13.164 1 44.56 313 VAL B CA 1
ATOM 5025 C C . VAL B 1 313 ? -6.043 9.758 -13.07 1 44.56 313 VAL B C 1
ATOM 5027 O O . VAL B 1 313 ? -6.277 10.477 -14.047 1 44.56 313 VAL B O 1
ATOM 5030 N N . ARG B 1 314 ? -7.145 9.609 -12.359 1 46.09 314 ARG B N 1
ATOM 5031 C CA . ARG B 1 314 ? -8.008 10.766 -12.109 1 46.09 314 ARG B CA 1
ATOM 5032 C C . ARG B 1 314 ? -7.309 11.789 -11.227 1 46.09 314 ARG B C 1
ATOM 5034 O O . ARG B 1 314 ? -6.449 11.438 -10.414 1 46.09 314 ARG B O 1
ATOM 5041 N N . ASN B 1 315 ? -7.316 13.055 -11.609 1 47.41 315 ASN B N 1
ATOM 5042 C CA . ASN B 1 315 ? -7.098 14.047 -10.562 1 47.41 315 ASN B CA 1
ATOM 5043 C C . ASN B 1 315 ? -7.766 13.641 -9.258 1 47.41 315 ASN B C 1
ATOM 5045 O O . ASN B 1 315 ? -8.945 13.297 -9.234 1 47.41 315 ASN B O 1
ATOM 5049 N N . VAL B 1 316 ? -6.926 13.156 -8.414 1 50.56 316 VAL B N 1
ATOM 5050 C CA . VAL B 1 316 ? -7.504 12.766 -7.133 1 50.56 316 VAL B CA 1
ATOM 5051 C C . VAL B 1 316 ? -8.68 13.672 -6.793 1 50.56 316 VAL B C 1
ATOM 5053 O O . VAL B 1 316 ? -8.508 14.883 -6.613 1 50.56 316 VAL B O 1
ATOM 5056 N N . ARG B 1 317 ? -9.859 13.523 -7.301 1 47.53 317 ARG B N 1
ATOM 5057 C CA . ARG B 1 317 ? -11.047 14.289 -6.945 1 47.53 317 ARG B CA 1
ATOM 5058 C C . ARG B 1 317 ? -11.375 14.141 -5.465 1 47.53 317 ARG B C 1
ATOM 5060 O O . ARG B 1 317 ? -11.812 13.078 -5.02 1 47.53 317 ARG B O 1
ATOM 5067 N N . VAL B 1 318 ? -10.766 14.992 -4.711 1 51.31 318 VAL B N 1
ATOM 5068 C CA . VAL B 1 318 ? -11.172 15.078 -3.314 1 51.31 318 VAL B CA 1
ATOM 5069 C C . VAL B 1 318 ? -12.508 15.82 -3.211 1 51.31 318 VAL B C 1
ATOM 5071 O O . VAL B 1 318 ? -12.758 16.766 -3.955 1 51.31 318 VAL B O 1
ATOM 5074 N N . SER B 1 319 ? -13.602 15.273 -2.855 1 41.69 319 SER B N 1
ATOM 5075 C CA . SER B 1 319 ? -14.891 15.93 -2.67 1 41.69 319 SER B CA 1
ATOM 5076 C C . SER B 1 319 ? -14.734 17.25 -1.925 1 41.69 319 SER B C 1
ATOM 5078 O O . SER B 1 319 ? -14.32 17.266 -0.765 1 41.69 319 SER B O 1
ATOM 5080 N N . ASN B 1 320 ? -14.336 18.266 -2.604 1 38.12 320 ASN B N 1
ATOM 5081 C CA . ASN B 1 320 ? -14.391 19.578 -1.997 1 38.12 320 ASN B CA 1
ATOM 5082 C C . ASN B 1 320 ? -15.828 20.031 -1.756 1 38.12 320 ASN B C 1
ATOM 5084 O O . ASN B 1 320 ? -16.469 20.578 -2.656 1 38.12 320 ASN B O 1
ATOM 5088 N N . GLU B 1 321 ? -16.766 19.281 -1.613 1 35.25 321 GLU B N 1
ATOM 5089 C CA . GLU B 1 321 ? -18.031 19.984 -1.394 1 35.25 321 GLU B CA 1
ATOM 5090 C C . GLU B 1 321 ? -18.047 20.656 -0.027 1 35.25 321 GLU B C 1
ATOM 5092 O O . GLU B 1 321 ? -17.531 20.125 0.949 1 35.25 321 GLU B O 1
#

pLDDT: mean 85.68, std 20.48, range [23.64, 98.88]

Nearest PDB structures (foldseek):
  4omb-assembly4_D  TM=8.305E-01  e=1.809E-19  Pseudomonas aeruginosa
  4jwo-assembly1_A  TM=6.630E-01  e=4.360E-21  Planctopirus limnophila DSM 3776
  4n13-assembly1_A  TM=6.270E-01  e=4.378E-19  Borreliella burgdorferi B31
  4lvq-assembly2_B  TM=7.513E-01  e=3.906E-13  Mycobacterium tuberculosis
  5y2v-assembly1_C  TM=6.848E-01  e=6.721E-10  Synechocystis sp. PCC 6803 substr. Kazusa